Protein 1NV8 (pdb70)

Nearest PDB structures (foldseek):
  1vq1-assembly1_A  TM=1.001E+00  e=1.240E-49  Thermotoga maritima MSB8
  1vq1-assembly2_B  TM=1.001E+00  e=2.110E-49  Thermotoga maritima MSB8
  1nv8-assembly2_B  TM=9.865E-01  e=9.804E-49  Thermotoga maritima
  1sg9-assembly2_B  TM=9.701E-01  e=6.878E-49  Thermotoga maritima
  1t43-assembly1_A  TM=8.721E-01  e=3.330E-17  Escherichia coli

Organism: Thermotoga maritima (strain ATCC 43589 / DSM 3109 / JCM 10099 / NBRC 100826 / MSB8) (NCBI:txid243274)

Solvent-accessible surface area: 26748 Å² total

B-factor: mean 41.86, std 13.64, range [17.3, 96.66]

InterPro domains:
  IPR002052 DNA methylase, N-6 adenine-specific, conserved site [PS00092] (194-200)
  IPR004556 Methyltransferase HemK-like [TIGR00536] (30-260)
  IPR007848 Methyltransferase small domain [PF05175] (106-205)
  IPR019874 Release factor glutamine methyltransferase [MF_02126] (13-279)
  IPR019874 Release factor glutamine methyltransferase [TIGR03534] (38-274)
  IPR029063 S-adenosyl-L-methionine-dependent methyltransferase superfamily [G3DSA:3.40.50.150] (86-282)
  IPR029063 S-adenosyl-L-methionine-dependent methyltransferase superfamily [SSF53335] (13-261)
  IPR040758 Release factor glutamine methyltransferase, N-terminal domain [PF17827] (17-84)
  IPR050320 Protein N5-glutamine methyltransferase [PTHR18895] (29-279)

Structure (mmCIF, N/CA/C/O backbone):
data_1NV8
#
_entry.id   1NV8
#
_cell.length_a   141.489
_cell.length_b   59.062
_cell.length_c   85.605
_cell.angle_alpha   90.00
_cell.angle_beta   109.22
_cell.angle_gamma   90.00
#
_symmetry.space_group_name_H-M   'C 1 2 1'
#
loop_
_entity.id
_entity.type
_entity.pdbx_description
1 polymer 'hemK protein'
2 non-polymer S-ADENOSYLMETHIONINE
3 non-polymer N5-METHYLGLUTAMINE
4 water water
#
loop_
_atom_site.group_PDB
_atom_site.id
_atom_site.type_symbol
_atom_site.label_atom_id
_atom_site.label_alt_id
_atom_site.label_comp_id
_atom_site.label_asym_id
_atom_site.label_entity_id
_atom_site.label_seq_id
_atom_site.pdbx_PDB_ins_code
_atom_site.Cartn_x
_atom_site.Cartn_y
_atom_site.Cartn_z
_atom_site.occupancy
_atom_site.B_iso_or_equiv
_atom_site.auth_seq_id
_atom_site.auth_comp_id
_atom_site.auth_asym_id
_atom_site.auth_atom_id
_atom_site.pdbx_PDB_model_num
ATOM 1 N N . ARG A 1 14 ? 20.697 -13.161 -43.105 1.00 80.67 12 ARG A N 1
ATOM 2 C CA . ARG A 1 14 ? 22.154 -12.926 -43.321 1.00 80.62 12 ARG A CA 1
ATOM 3 C C . ARG A 1 14 ? 22.713 -11.881 -42.355 1.00 79.22 12 ARG A C 1
ATOM 4 O O . ARG A 1 14 ? 23.796 -12.102 -41.808 1.00 80.56 12 ARG A O 1
ATOM 12 N N . LYS A 1 15 ? 22.031 -10.754 -42.133 1.00 76.90 13 LYS A N 1
ATOM 13 C CA . LYS A 1 15 ? 22.480 -9.816 -41.070 1.00 74.44 13 LYS A CA 1
ATOM 14 C C . LYS A 1 15 ? 22.020 -10.308 -39.671 1.00 70.85 13 LYS A C 1
ATOM 15 O O . LYS A 1 15 ? 20.838 -10.594 -39.437 1.00 70.91 13 LYS A O 1
ATOM 21 N N . ILE A 1 16 ? 23.002 -10.411 -38.778 1.00 66.25 14 ILE A N 1
ATOM 22 C CA . ILE A 1 16 ? 22.914 -11.173 -37.530 1.00 62.91 14 ILE A CA 1
ATOM 23 C C . ILE A 1 16 ? 21.956 -10.643 -36.456 1.00 58.59 14 ILE A C 1
ATOM 24 O O . ILE A 1 16 ? 21.371 -11.428 -35.710 1.00 55.24 14 ILE A O 1
ATOM 29 N N . TRP A 1 17 ? 21.830 -9.312 -36.398 1.00 54.99 15 TRP A N 1
ATOM 30 C CA . TRP A 1 17 ? 20.960 -8.619 -35.469 1.00 51.79 15 TRP A CA 1
ATOM 31 C C . TRP A 1 17 ? 19.470 -8.694 -35.766 1.00 50.56 15 TRP A C 1
ATOM 32 O O . TRP A 1 17 ? 18.618 -8.703 -34.826 1.00 48.53 15 TRP A O 1
ATOM 43 N N . SER A 1 18 ? 19.104 -8.754 -37.035 1.00 49.26 16 SER A N 1
ATOM 44 C CA . SER A 1 18 ? 17.653 -9.053 -37.350 1.00 49.92 16 SER A CA 1
ATOM 45 C C . SER A 1 18 ? 17.334 -10.538 -37.097 1.00 48.21 16 SER A C 1
ATOM 46 O O . SER A 1 18 ? 16.205 -10.887 -36.745 1.00 48.49 16 SER A O 1
ATOM 49 N N . LEU A 1 19 ? 18.346 -11.389 -37.224 1.00 47.14 17 LEU A N 1
ATOM 50 C CA . LEU A 1 19 ? 18.195 -12.772 -36.803 1.00 46.87 17 LEU A CA 1
ATOM 51 C C . LEU A 1 19 ? 17.951 -12.775 -35.308 1.00 45.93 17 LEU A C 1
ATOM 52 O O . LEU A 1 19 ? 17.024 -13.405 -34.840 1.00 44.38 17 LEU A O 1
ATOM 57 N N . ILE A 1 20 ? 18.754 -12.012 -34.568 1.00 46.10 18 ILE A N 1
ATOM 58 C CA . ILE A 1 20 ? 18.639 -12.018 -33.077 1.00 46.73 18 ILE A CA 1
ATOM 59 C C . ILE A 1 20 ? 17.264 -11.548 -32.628 1.00 47.26 18 ILE A C 1
ATOM 60 O O . ILE A 1 20 ? 16.632 -12.148 -31.774 1.00 46.79 18 ILE A O 1
ATOM 65 N N . ARG A 1 21 ? 16.799 -10.501 -33.271 1.00 49.69 19 ARG A N 1
ATOM 66 C CA . ARG A 1 21 ? 15.484 -9.890 -33.008 1.00 52.00 19 ARG A CA 1
ATOM 67 C C . ARG A 1 21 ? 14.286 -10.821 -33.368 1.00 51.82 19 ARG A C 1
ATOM 68 O O . ARG A 1 21 ? 13.390 -11.029 -32.548 1.00 52.04 19 ARG A O 1
ATOM 76 N N . ASP A 1 22 ? 14.292 -11.407 -34.556 1.00 52.04 20 ASP A N 1
ATOM 77 C CA . ASP A 1 22 ? 13.271 -12.410 -34.914 1.00 53.40 20 ASP A CA 1
ATOM 78 C C . ASP A 1 22 ? 13.397 -13.671 -34.059 1.00 52.82 20 ASP A C 1
ATOM 79 O O . ASP A 1 22 ? 12.415 -14.279 -33.742 1.00 53.19 20 ASP A O 1
ATOM 84 N N . CYS A 1 23 ? 14.590 -14.120 -33.709 1.00 51.73 21 CYS A N 1
ATOM 85 C CA . CYS A 1 23 ? 14.608 -15.295 -32.818 1.00 52.32 21 CYS A CA 1
ATOM 86 C C . CYS A 1 23 ? 14.036 -15.013 -31.423 1.00 51.45 21 CYS A C 1
ATOM 87 O O . CYS A 1 23 ? 13.336 -15.852 -30.850 1.00 49.94 21 CYS A O 1
ATOM 90 N N . SER A 1 24 ? 14.315 -13.815 -30.898 1.00 51.47 22 SER A N 1
ATOM 91 C CA . SER A 1 24 ? 13.984 -13.500 -29.516 1.00 52.05 22 SER A CA 1
ATOM 92 C C . SER A 1 24 ? 12.478 -13.632 -29.297 1.00 51.15 22 SER A C 1
ATOM 93 O O . SER A 1 24 ? 12.026 -14.169 -28.303 1.00 50.66 22 SER A O 1
ATOM 96 N N . GLY A 1 25 ? 11.700 -13.212 -30.286 1.00 51.64 23 GLY A N 1
ATOM 97 C CA . GLY A 1 25 ? 10.256 -13.396 -30.243 1.00 50.74 23 GLY A CA 1
ATOM 98 C C . GLY A 1 25 ? 9.809 -14.822 -30.208 1.00 50.50 23 GLY A C 1
ATOM 99 O O . GLY A 1 25 ? 8.816 -15.132 -29.618 1.00 50.65 23 GLY A O 1
ATOM 100 N N . LYS A 1 26 ? 10.528 -15.743 -30.815 1.00 51.98 24 LYS A N 1
ATOM 101 C CA . LYS A 1 26 ? 10.057 -17.142 -30.702 1.00 53.18 24 LYS A CA 1
ATOM 102 C C . LYS A 1 26 ? 10.212 -17.761 -29.346 1.00 53.53 24 LYS A C 1
ATOM 103 O O . LYS A 1 26 ? 9.627 -18.824 -29.113 1.00 54.00 24 LYS A O 1
ATOM 109 N N . LEU A 1 27 ? 10.986 -17.126 -28.455 1.00 54.27 25 LEU A N 1
ATOM 110 C CA . LEU A 1 27 ? 11.278 -17.700 -27.135 1.00 54.82 25 LEU A CA 1
ATOM 111 C C . LEU A 1 27 ? 10.482 -17.039 -26.025 1.00 56.11 25 LEU A C 1
ATOM 112 O O . LEU A 1 27 ? 10.668 -17.360 -24.831 1.00 55.45 25 LEU A O 1
ATOM 117 N N . GLU A 1 28 ? 9.580 -16.136 -26.435 1.00 58.02 26 GLU A N 1
ATOM 118 C CA . GLU A 1 28 ? 8.695 -15.382 -25.507 1.00 59.08 26 GLU A CA 1
ATOM 119 C C . GLU A 1 28 ? 8.021 -16.176 -24.398 1.00 58.25 26 GLU A C 1
ATOM 120 O O . GLU A 1 28 ? 8.021 -15.734 -23.243 1.00 58.73 26 GLU A O 1
ATOM 126 N N . GLY A 1 29 ? 7.459 -17.335 -24.746 1.00 57.70 27 GLY A N 1
ATOM 127 C CA . GLY A 1 29 ? 6.730 -18.172 -23.790 1.00 57.16 27 GLY A CA 1
ATOM 128 C C . GLY A 1 29 ? 7.504 -19.252 -23.038 1.00 56.53 27 GLY A C 1
ATOM 129 O O . GLY A 1 29 ? 6.943 -20.091 -22.304 1.00 55.88 27 GLY A O 1
ATOM 130 N N . VAL A 1 30 ? 8.818 -19.237 -23.240 1.00 55.79 28 VAL A N 1
ATOM 131 C CA . VAL A 1 30 ? 9.718 -20.208 -22.615 1.00 54.94 28 VAL A CA 1
ATOM 132 C C . VAL A 1 30 ? 10.643 -19.522 -21.560 1.00 53.68 28 VAL A C 1
ATOM 133 O O . VAL A 1 30 ? 11.094 -20.148 -20.607 1.00 52.18 28 VAL A O 1
ATOM 137 N N . THR A 1 31 ? 10.876 -18.210 -21.727 1.00 52.72 29 THR A N 1
ATOM 138 C CA . THR A 1 31 ? 11.804 -17.468 -20.869 1.00 51.62 29 THR A CA 1
ATOM 139 C C . THR A 1 31 ? 11.404 -16.015 -20.768 1.00 51.86 29 THR A C 1
ATOM 140 O O . THR A 1 31 ? 10.754 -15.472 -21.666 1.00 51.52 29 THR A O 1
ATOM 144 N N . GLU A 1 32 ? 11.819 -15.399 -19.670 1.00 52.69 30 GLU A N 1
ATOM 145 C CA . GLU A 1 32 ? 11.709 -13.935 -19.497 1.00 53.72 30 GLU A CA 1
ATOM 146 C C . GLU A 1 32 ? 12.821 -13.131 -20.205 1.00 51.62 30 GLU A C 1
ATOM 147 O O . GLU A 1 32 ? 12.685 -11.917 -20.345 1.00 51.97 30 GLU A O 1
ATOM 153 N N . THR A 1 33 ? 13.940 -13.780 -20.532 1.00 47.94 31 THR A N 1
ATOM 154 C CA . THR A 1 33 ? 15.084 -13.097 -21.112 1.00 46.40 31 THR A CA 1
ATOM 155 C C . THR A 1 33 ? 15.414 -13.644 -22.502 1.00 44.08 31 THR A C 1
ATOM 156 O O . THR A 1 33 ? 16.488 -14.225 -22.649 1.00 43.41 31 THR A O 1
ATOM 160 N N . SER A 1 34 ? 14.531 -13.483 -23.505 1.00 41.09 32 SER A N 1
ATOM 161 C CA . SER A 1 34 ? 14.727 -14.145 -24.774 1.00 39.06 32 SER A CA 1
ATOM 162 C C . SER A 1 34 ? 15.941 -13.554 -25.565 1.00 38.20 32 SER A C 1
ATOM 163 O O . SER A 1 34 ? 16.706 -14.268 -26.193 1.00 36.57 32 SER A O 1
ATOM 166 N N . VAL A 1 35 ? 16.139 -12.245 -25.514 1.00 37.66 33 VAL A N 1
ATOM 167 C CA . VAL A 1 35 ? 17.247 -11.652 -26.258 1.00 38.20 33 VAL A CA 1
ATOM 168 C C . VAL A 1 35 ? 18.556 -12.284 -25.758 1.00 38.15 33 VAL A C 1
ATOM 169 O O . VAL A 1 35 ? 19.358 -12.730 -26.544 1.00 38.92 33 VAL A O 1
ATOM 173 N N . LEU A 1 36 ? 18.681 -12.435 -24.447 1.00 38.01 34 LEU A N 1
ATOM 174 C CA . LEU A 1 36 ? 19.894 -12.983 -23.850 1.00 39.46 34 LEU A CA 1
ATOM 175 C C . LEU A 1 36 ? 20.111 -14.409 -24.263 1.00 37.18 34 LEU A C 1
ATOM 176 O O . LEU A 1 36 ? 21.208 -14.793 -24.625 1.00 37.60 34 LEU A O 1
ATOM 181 N N . GLU A 1 37 ? 19.050 -15.194 -24.258 1.00 36.57 35 GLU A N 1
ATOM 182 C CA . GLU A 1 37 ? 19.227 -16.585 -24.612 1.00 36.39 35 GLU A CA 1
ATOM 183 C C . GLU A 1 37 ? 19.626 -16.767 -26.042 1.00 35.68 35 GLU A C 1
ATOM 184 O O . GLU A 1 37 ? 20.463 -17.644 -26.372 1.00 35.03 35 GLU A O 1
ATOM 190 N N . VAL A 1 38 ? 19.038 -15.941 -26.921 1.00 36.16 36 VAL A N 1
ATOM 191 C CA . VAL A 1 38 ? 19.442 -15.956 -28.371 1.00 35.72 36 VAL A CA 1
ATOM 192 C C . VAL A 1 38 ? 20.899 -15.498 -28.485 1.00 35.32 36 VAL A C 1
ATOM 193 O O . VAL A 1 38 ? 21.705 -16.133 -29.147 1.00 34.52 36 VAL A O 1
ATOM 197 N N . LEU A 1 39 ? 21.275 -14.425 -27.777 1.00 35.23 37 LEU A N 1
ATOM 198 C CA . LEU A 1 39 ? 22.731 -14.014 -27.756 1.00 34.85 37 LEU A CA 1
ATOM 199 C C . LEU A 1 39 ? 23.684 -15.144 -27.343 1.00 34.59 37 LEU A C 1
ATOM 200 O O . LEU A 1 39 ? 24.771 -15.317 -27.952 1.00 35.28 37 LEU A O 1
ATOM 205 N N . LEU A 1 40 ? 23.268 -15.929 -26.339 1.00 33.23 38 LEU A N 1
ATOM 206 C CA . LEU A 1 40 ? 24.094 -17.026 -25.855 1.00 32.84 38 LEU A CA 1
ATOM 207 C C . LEU A 1 40 ? 24.101 -18.147 -26.905 1.00 32.41 38 LEU A C 1
ATOM 208 O O . LEU A 1 40 ? 25.106 -18.765 -27.179 1.00 30.10 38 LEU A O 1
ATOM 213 N N . ILE A 1 41 ? 22.947 -18.409 -27.494 1.00 33.67 39 ILE A N 1
ATOM 214 C CA . ILE A 1 41 ? 22.885 -19.468 -28.510 1.00 34.80 39 ILE A CA 1
ATOM 215 C C . ILE A 1 41 ? 23.691 -19.027 -29.708 1.00 35.10 39 ILE A C 1
ATOM 216 O O . ILE A 1 41 ? 24.484 -19.805 -30.257 1.00 35.41 39 ILE A O 1
ATOM 221 N N . VAL A 1 42 ? 23.593 -17.762 -30.075 1.00 35.94 40 VAL A N 1
ATOM 222 C CA . VAL A 1 42 ? 24.331 -17.342 -31.263 1.00 37.40 40 VAL A CA 1
ATOM 223 C C . VAL A 1 42 ? 25.821 -17.563 -31.062 1.00 37.81 40 VAL A C 1
ATOM 224 O O . VAL A 1 42 ? 26.512 -18.064 -31.908 1.00 38.84 40 VAL A O 1
ATOM 228 N N . SER A 1 43 ? 26.297 -17.142 -29.900 1.00 38.78 41 SER A N 1
ATOM 229 C CA . SER A 1 43 ? 27.679 -17.232 -29.536 1.00 39.16 41 SER A CA 1
ATOM 230 C C . SER A 1 43 ? 28.077 -18.687 -29.512 1.00 38.97 41 SER A C 1
ATOM 231 O O . SER A 1 43 ? 29.083 -19.098 -30.040 1.00 34.54 41 SER A O 1
ATOM 234 N N . ARG A 1 44 ? 27.258 -19.491 -28.891 1.00 40.62 42 ARG A N 1
ATOM 235 C CA . ARG A 1 44 ? 27.599 -20.908 -28.837 1.00 43.33 42 ARG A CA 1
ATOM 236 C C . ARG A 1 44 ? 27.788 -21.436 -30.268 1.00 44.47 42 ARG A C 1
ATOM 237 O O . ARG A 1 44 ? 28.792 -22.106 -30.529 1.00 45.41 42 ARG A O 1
ATOM 245 N N . VAL A 1 45 ? 26.866 -21.130 -31.204 1.00 45.72 43 VAL A N 1
ATOM 246 C CA . VAL A 1 45 ? 27.051 -21.670 -32.552 1.00 47.64 43 VAL A CA 1
ATOM 247 C C . VAL A 1 45 ? 28.213 -21.018 -33.339 1.00 48.18 43 VAL A C 1
ATOM 248 O O . VAL A 1 45 ? 29.025 -21.717 -33.866 1.00 48.46 43 VAL A O 1
ATOM 252 N N . LEU A 1 46 ? 28.360 -19.705 -33.352 1.00 49.97 44 LEU A N 1
ATOM 253 C CA . LEU A 1 46 ? 29.480 -19.112 -34.090 1.00 51.61 44 LEU A CA 1
ATOM 254 C C . LEU A 1 46 ? 30.835 -19.358 -33.426 1.00 53.80 44 LEU A C 1
ATOM 255 O O . LEU A 1 46 ? 31.849 -18.989 -34.018 1.00 52.96 44 LEU A O 1
ATOM 260 N N . GLY A 1 47 ? 30.841 -19.914 -32.193 1.00 55.88 45 GLY A N 1
ATOM 261 C CA . GLY A 1 47 ? 32.050 -20.286 -31.436 1.00 57.50 45 GLY A CA 1
ATOM 262 C C . GLY A 1 47 ? 32.837 -19.050 -31.048 1.00 59.53 45 GLY A C 1
ATOM 263 O O . GLY A 1 47 ? 34.044 -19.024 -31.146 1.00 61.99 45 GLY A O 1
ATOM 264 N N . ILE A 1 48 ? 32.144 -17.995 -30.666 1.00 61.20 46 ILE A N 1
ATOM 265 C CA . ILE A 1 48 ? 32.721 -16.659 -30.523 1.00 62.27 46 ILE A CA 1
ATOM 266 C C . ILE A 1 48 ? 32.435 -16.386 -29.062 1.00 63.52 46 ILE A C 1
ATOM 267 O O . ILE A 1 48 ? 32.066 -17.340 -28.338 1.00 65.02 46 ILE A O 1
ATOM 272 N N . ARG A 1 49 ? 32.600 -15.154 -28.587 1.00 63.62 47 ARG A N 1
ATOM 273 C CA . ARG A 1 49 ? 32.440 -14.905 -27.168 1.00 64.19 47 ARG A CA 1
ATOM 274 C C . ARG A 1 49 ? 31.295 -13.957 -26.976 1.00 63.60 47 ARG A C 1
ATOM 275 O O . ARG A 1 49 ? 31.248 -12.961 -27.658 1.00 63.71 47 ARG A O 1
ATOM 283 N N . LYS A 1 50 ? 30.382 -14.242 -26.047 1.00 63.44 48 LYS A N 1
ATOM 284 C CA . LYS A 1 50 ? 29.304 -13.301 -25.645 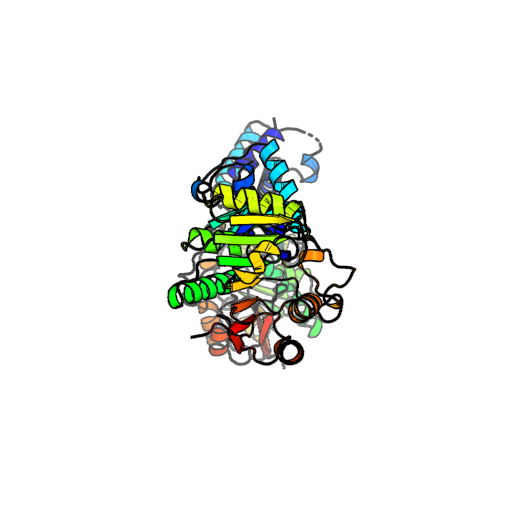1.00 63.76 48 LYS A CA 1
ATOM 285 C C . LYS A 1 50 ? 29.655 -11.830 -25.854 1.00 64.66 48 LYS A C 1
ATOM 286 O O . LYS A 1 50 ? 28.858 -11.010 -26.308 1.00 64.23 48 LYS A O 1
ATOM 292 N N . GLU A 1 51 ? 30.881 -11.524 -25.444 1.00 66.21 49 GLU A N 1
ATOM 293 C CA . GLU A 1 51 ? 31.440 -10.182 -25.389 1.00 66.55 49 GLU A CA 1
ATOM 294 C C . GLU A 1 51 ? 31.753 -9.609 -26.790 1.00 67.20 49 GLU A C 1
ATOM 295 O O . GLU A 1 51 ? 31.580 -8.431 -27.045 1.00 66.86 49 GLU A O 1
ATOM 301 N N . ASP A 1 52 ? 32.119 -10.468 -27.722 1.00 69.06 50 ASP A N 1
ATOM 302 C CA . ASP A 1 52 ? 32.540 -10.046 -29.080 1.00 70.95 50 ASP A CA 1
ATOM 303 C C . ASP A 1 52 ? 31.425 -10.012 -30.139 1.00 71.35 50 ASP A C 1
ATOM 304 O O . ASP A 1 52 ? 31.679 -9.828 -31.355 1.00 71.02 50 ASP A O 1
ATOM 309 N N . LEU A 1 53 ? 30.187 -10.161 -29.653 1.00 71.69 51 LEU A N 1
ATOM 310 C CA . LEU A 1 53 ? 28.996 -10.063 -30.482 1.00 71.18 51 LEU A CA 1
ATOM 311 C C . LEU A 1 53 ? 28.657 -8.620 -30.751 1.00 73.27 51 LEU A C 1
ATOM 312 O O . LEU A 1 53 ? 27.725 -8.363 -31.515 1.00 73.21 51 LEU A O 1
ATOM 317 N N . PHE A 1 54 ? 29.382 -7.667 -30.159 1.00 75.27 52 PHE A N 1
ATOM 318 C CA . PHE A 1 54 ? 29.013 -6.268 -30.351 1.00 77.60 52 PHE A CA 1
ATOM 319 C C . PHE A 1 54 ? 29.608 -5.547 -31.607 1.00 79.67 52 PHE A C 1
ATOM 320 O O . PHE A 1 54 ? 29.729 -4.294 -31.648 1.00 80.70 52 PHE A O 1
ATOM 328 N N . LEU A 1 55 ? 29.881 -6.332 -32.662 1.00 80.87 53 LEU A N 1
ATOM 329 C CA . LEU A 1 55 ? 30.118 -5.780 -34.019 1.00 81.38 53 LEU A CA 1
ATOM 330 C C . LEU A 1 55 ? 28.777 -5.322 -34.705 1.00 81.13 53 LEU A C 1
ATOM 331 O O . LEU A 1 55 ? 27.897 -6.115 -35.035 1.00 79.20 53 LEU A O 1
ATOM 336 N N . LYS A 1 56 ? 28.703 -4.003 -34.911 1.00 82.65 54 LYS A N 1
ATOM 337 C CA . LYS A 1 56 ? 27.499 -3.253 -35.334 1.00 83.70 54 LYS A CA 1
ATOM 338 C C . LYS A 1 56 ? 26.836 -3.652 -36.681 1.00 84.38 54 LYS A C 1
ATOM 339 O O . LYS A 1 56 ? 25.696 -3.249 -36.930 1.00 84.90 54 LYS A O 1
ATOM 345 N N . ASP A 1 57 ? 27.513 -4.395 -37.560 1.00 84.46 55 ASP A N 1
ATOM 346 C CA . ASP A 1 57 ? 26.889 -4.675 -38.855 1.00 84.61 55 ASP A CA 1
ATOM 347 C C . ASP A 1 57 ? 26.441 -6.113 -38.934 1.00 84.36 55 ASP A C 1
ATOM 348 O O . ASP A 1 57 ? 25.231 -6.352 -39.052 1.00 84.83 55 ASP A O 1
ATOM 353 N N . LEU A 1 58 ? 27.400 -7.043 -38.782 1.00 84.05 56 LEU A N 1
ATOM 354 C CA . LEU A 1 58 ? 27.352 -8.377 -39.437 1.00 83.67 56 LEU A CA 1
ATOM 355 C C . LEU A 1 58 ? 28.105 -9.559 -38.682 1.00 82.54 56 LEU A C 1
ATOM 356 O O . LEU A 1 58 ? 28.815 -9.370 -37.640 1.00 82.48 56 LEU A O 1
ATOM 361 N N . GLY A 1 59 ? 27.923 -10.765 -39.246 1.00 80.44 57 GLY A N 1
ATOM 362 C CA . GLY A 1 59 ? 28.786 -11.907 -38.997 1.00 78.81 57 GLY A CA 1
ATOM 363 C C . GLY A 1 59 ? 28.334 -13.345 -39.348 1.00 77.39 57 GLY A C 1
ATOM 364 O O . GLY A 1 59 ? 29.045 -14.255 -38.917 1.00 77.09 57 GLY A O 1
ATOM 365 N N . VAL A 1 60 ? 27.235 -13.606 -40.095 1.00 75.56 58 VAL A N 1
ATOM 366 C CA . VAL A 1 60 ? 26.660 -15.012 -40.164 1.00 73.86 58 VAL A CA 1
ATOM 367 C C . VAL A 1 60 ? 26.425 -15.796 -41.529 1.00 72.62 58 VAL A C 1
ATOM 368 O O . VAL A 1 60 ? 25.688 -15.327 -42.422 1.00 73.46 58 VAL A O 1
ATOM 372 N N . SER A 1 61 ? 27.008 -17.014 -41.621 1.00 70.26 59 SER A N 1
ATOM 373 C CA . SER A 1 61 ? 26.924 -17.938 -42.784 1.00 68.11 59 SER A CA 1
ATOM 374 C C . SER A 1 61 ? 25.593 -18.731 -42.852 1.00 66.64 59 SER A C 1
ATOM 375 O O . SER A 1 61 ? 24.867 -18.803 -41.865 1.00 66.11 59 SER A O 1
ATOM 378 N N . PRO A 1 62 ? 25.225 -19.238 -44.033 1.00 64.67 60 PRO A N 1
ATOM 379 C CA . PRO A 1 62 ? 24.014 -20.082 -44.204 1.00 63.03 60 PRO A CA 1
ATOM 380 C C . PRO A 1 62 ? 23.910 -21.356 -43.368 1.00 61.23 60 PRO A C 1
ATOM 381 O O . PRO A 1 62 ? 22.802 -21.644 -42.893 1.00 59.84 60 PRO A O 1
ATOM 385 N N . THR A 1 63 ? 25.002 -22.105 -43.208 1.00 59.50 61 THR A N 1
ATOM 386 C CA . THR A 1 63 ? 24.973 -23.253 -42.297 1.00 60.01 61 THR A CA 1
ATOM 387 C C . THR A 1 63 ? 24.725 -22.708 -40.854 1.00 57.88 61 THR A C 1
ATOM 388 O O . THR A 1 63 ? 23.804 -23.141 -40.167 1.00 57.80 61 THR A O 1
ATOM 392 N N . GLU A 1 64 ? 25.503 -21.708 -40.464 1.00 55.91 62 GLU A N 1
ATOM 393 C CA . GLU A 1 64 ? 25.312 -21.043 -39.183 1.00 55.50 62 GLU A CA 1
ATOM 394 C C . GLU A 1 64 ? 23.884 -20.540 -38.984 1.00 54.38 62 GLU A C 1
ATOM 395 O O . GLU A 1 64 ? 23.288 -20.805 -37.938 1.00 53.11 62 GLU A O 1
ATOM 401 N N . GLU A 1 65 ? 23.260 -19.976 -40.011 1.00 53.08 63 GLU A N 1
ATOM 402 C CA . GLU A 1 65 ? 21.879 -19.497 -39.842 1.00 52.55 63 GLU A CA 1
ATOM 403 C C . GLU A 1 65 ? 20.855 -20.602 -39.466 1.00 52.29 63 GLU A C 1
ATOM 404 O O . GLU A 1 65 ? 20.004 -20.402 -38.575 1.00 49.73 63 GLU A O 1
ATOM 410 N N . LYS A 1 66 ? 20.923 -21.7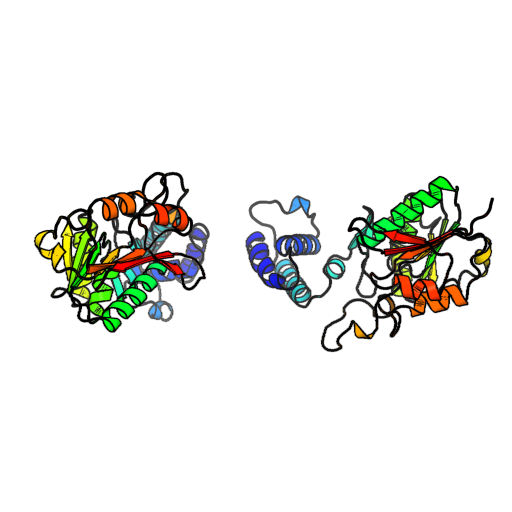37 -40.175 1.00 52.27 64 LYS A N 1
ATOM 411 C CA . LYS A 1 66 ? 19.931 -22.814 -40.023 1.00 52.30 64 LYS A CA 1
ATOM 412 C C . LYS A 1 66 ? 20.109 -23.409 -38.651 1.00 50.85 64 LYS A C 1
ATOM 413 O O . LYS A 1 66 ? 19.163 -23.679 -37.945 1.00 50.38 64 LYS A O 1
ATOM 419 N N . ARG A 1 67 ? 21.371 -23.619 -38.301 1.00 50.30 65 ARG A N 1
ATOM 420 C CA . ARG A 1 67 ? 21.767 -24.150 -36.976 1.00 49.56 65 ARG A CA 1
ATOM 421 C C . ARG A 1 67 ? 21.096 -23.341 -35.831 1.00 46.41 65 ARG A C 1
ATOM 422 O O . ARG A 1 67 ? 20.351 -23.915 -34.998 1.00 46.47 65 ARG A O 1
ATOM 430 N N . ILE A 1 68 ? 21.265 -22.022 -35.852 1.00 42.66 66 ILE A N 1
ATOM 431 C CA . ILE A 1 68 ? 20.680 -21.157 -34.825 1.00 41.15 66 ILE A CA 1
ATOM 432 C C . ILE A 1 68 ? 19.180 -21.274 -34.758 1.00 42.57 66 ILE A C 1
ATOM 433 O O . ILE A 1 68 ? 18.560 -21.359 -33.623 1.00 43.61 66 ILE A O 1
ATOM 438 N N . LEU A 1 69 ? 18.546 -21.277 -35.927 1.00 43.36 67 LEU A N 1
ATOM 439 C CA . LEU A 1 69 ? 17.075 -21.455 -35.985 1.00 43.80 67 LEU A CA 1
ATOM 440 C C . LEU A 1 69 ? 16.633 -22.828 -35.512 1.00 41.87 67 LEU A C 1
ATOM 441 O O . LEU A 1 69 ? 15.648 -22.942 -34.752 1.00 41.60 67 LEU A O 1
ATOM 446 N N . GLU A 1 70 ? 17.326 -23.878 -35.966 1.00 40.56 68 GLU A N 1
ATOM 447 C CA . GLU A 1 70 ? 17.184 -25.228 -35.346 1.00 41.90 68 GLU A CA 1
ATOM 448 C C . GLU A 1 70 ? 17.248 -25.185 -33.746 1.00 40.27 68 GLU A C 1
ATOM 449 O O . GLU A 1 70 ? 16.302 -25.549 -33.023 1.00 38.35 68 GLU A O 1
ATOM 455 N N . LEU A 1 71 ? 18.349 -24.657 -33.207 1.00 38.39 69 LEU A N 1
ATOM 456 C CA . LEU A 1 71 ? 18.464 -24.572 -31.710 1.00 37.74 69 LEU A CA 1
ATOM 457 C C . LEU A 1 71 ? 17.417 -23.660 -31.052 1.00 38.16 69 LEU A C 1
ATOM 458 O O . LEU A 1 71 ? 16.939 -23.950 -29.920 1.00 38.79 69 LEU A O 1
ATOM 463 N N . VAL A 1 72 ? 17.014 -22.605 -31.757 1.00 38.44 70 VAL A N 1
ATOM 464 C CA . VAL A 1 72 ? 15.967 -21.740 -31.254 1.00 38.43 70 VAL A CA 1
ATOM 465 C C . VAL A 1 72 ? 14.628 -22.451 -31.233 1.00 40.14 70 VAL A C 1
ATOM 466 O O . VAL A 1 72 ? 13.876 -22.333 -30.256 1.00 41.07 70 VAL A O 1
ATOM 470 N N . GLU A 1 73 ? 14.298 -23.197 -32.280 1.00 41.82 71 GLU A N 1
ATOM 471 C CA . GLU A 1 73 ? 13.040 -23.984 -32.258 1.00 43.48 71 GLU A CA 1
ATOM 472 C C . GLU A 1 73 ? 13.028 -25.018 -31.121 1.00 42.23 71 GLU A C 1
ATOM 473 O O . GLU A 1 73 ? 12.051 -25.113 -30.333 1.00 39.27 71 GLU A O 1
ATOM 479 N N . LYS A 1 74 ? 14.153 -25.730 -31.016 1.00 42.06 72 LYS A N 1
ATOM 480 C CA . LYS A 1 74 ? 14.430 -26.594 -29.860 1.00 42.71 72 LYS A CA 1
ATOM 481 C C . LYS A 1 74 ? 14.133 -25.948 -28.521 1.00 43.28 72 LYS A C 1
ATOM 482 O O . LYS A 1 74 ? 13.417 -26.527 -27.662 1.00 42.88 72 LYS A O 1
ATOM 488 N N . ARG A 1 75 ? 14.676 -24.743 -28.342 1.00 43.22 73 ARG A N 1
ATOM 489 C CA . ARG A 1 75 ? 14.546 -24.063 -27.061 1.00 42.91 73 ARG A CA 1
ATOM 490 C C . ARG A 1 75 ? 13.076 -23.656 -26.834 1.00 43.68 73 ARG A C 1
ATOM 491 O O . ARG A 1 75 ? 12.485 -23.851 -25.741 1.00 45.30 73 ARG A O 1
ATOM 499 N N . ALA A 1 76 ? 12.479 -23.087 -27.855 1.00 44.63 74 ALA A N 1
ATOM 500 C CA . ALA A 1 76 ? 11.016 -22.854 -27.879 1.00 45.46 74 ALA A CA 1
ATOM 501 C C . ALA A 1 76 ? 10.145 -24.057 -27.402 1.00 45.49 74 ALA A C 1
ATOM 502 O O . ALA A 1 76 ? 9.163 -23.808 -26.744 1.00 45.57 74 ALA A O 1
ATOM 504 N N . SER A 1 77 ? 10.526 -25.312 -27.709 1.00 45.16 75 SER A N 1
ATOM 505 C CA . SER A 1 77 ? 9.867 -26.485 -27.127 1.00 46.39 75 SER A CA 1
ATOM 506 C C . SER A 1 77 ? 9.944 -26.589 -25.590 1.00 46.03 75 SER A C 1
ATOM 507 O O . SER A 1 77 ? 9.144 -27.275 -25.006 1.00 47.30 75 SER A O 1
ATOM 510 N N . GLY A 1 78 ? 10.858 -25.856 -24.945 1.00 45.90 76 GLY A N 1
ATOM 511 C CA . GLY A 1 78 ? 11.070 -25.847 -23.488 1.00 44.59 76 GLY A CA 1
ATOM 512 C C . GLY A 1 78 ? 12.355 -26.596 -23.058 1.00 42.95 76 GLY A C 1
ATOM 513 O O . GLY A 1 78 ? 12.659 -26.620 -21.935 1.00 44.01 76 GLY A O 1
ATOM 514 N N . TYR A 1 79 ? 13.071 -27.207 -23.988 1.00 42.06 77 TYR A N 1
ATOM 515 C CA . TYR A 1 79 ? 14.412 -27.829 -23.819 1.00 40.07 77 TYR A CA 1
ATOM 516 C C . TYR A 1 79 ? 15.414 -26.896 -23.172 1.00 39.41 77 TYR A C 1
ATOM 517 O O . TYR A 1 79 ? 15.451 -25.721 -23.515 1.00 39.68 77 TYR A O 1
ATOM 526 N N . PRO A 1 80 ? 16.179 -27.402 -22.198 1.00 38.21 78 PRO A N 1
ATOM 527 C CA . PRO A 1 80 ? 17.040 -26.543 -21.393 1.00 36.88 78 PRO A CA 1
ATOM 528 C C . PRO A 1 80 ? 18.125 -25.860 -22.186 1.00 34.86 78 PRO A C 1
ATOM 529 O O . PRO A 1 80 ? 18.885 -26.433 -22.940 1.00 34.00 78 PRO A O 1
ATOM 533 N N . LEU A 1 81 ? 18.170 -24.572 -21.971 1.00 34.29 79 LEU A N 1
ATOM 534 C CA . LEU A 1 81 ? 19.162 -23.753 -22.575 1.00 34.43 79 LEU A CA 1
ATOM 535 C C . LEU A 1 81 ? 20.553 -24.331 -22.354 1.00 34.10 79 LEU A C 1
ATOM 536 O O . LEU A 1 81 ? 21.319 -24.451 -23.305 1.00 33.26 79 LEU A O 1
ATOM 541 N N . HIS A 1 82 ? 20.884 -24.786 -21.125 1.00 34.98 80 HIS A N 1
ATOM 542 C CA . HIS A 1 82 ? 22.307 -25.085 -20.830 1.00 34.58 80 HIS A CA 1
ATOM 543 C C . HIS A 1 82 ? 22.633 -26.424 -21.429 1.00 33.96 80 HIS A C 1
ATOM 544 O O . HIS A 1 82 ? 23.823 -26.800 -21.594 1.00 33.41 80 HIS A O 1
ATOM 551 N N . TYR A 1 83 ? 21.620 -27.166 -21.812 1.00 34.66 81 TYR A N 1
ATOM 552 C CA . TYR A 1 83 ? 21.937 -28.379 -22.614 1.00 37.25 81 TYR A CA 1
ATOM 553 C C . TYR A 1 83 ? 22.469 -27.952 -23.962 1.00 39.24 81 TYR A C 1
ATOM 554 O O . TYR A 1 83 ? 23.471 -28.458 -24.433 1.00 40.28 81 TYR A O 1
ATOM 563 N N . ILE A 1 84 ? 21.815 -26.940 -24.547 1.00 40.96 82 ILE A N 1
ATOM 564 C CA . ILE A 1 84 ? 22.242 -26.372 -25.829 1.00 39.67 82 ILE A CA 1
ATOM 565 C C . ILE A 1 84 ? 23.622 -25.710 -25.673 1.00 38.69 82 ILE A C 1
ATOM 566 O O . ILE A 1 84 ? 24.501 -25.835 -26.554 1.00 35.89 82 ILE A O 1
ATOM 571 N N . LEU A 1 85 ? 23.815 -24.946 -24.579 1.00 37.94 83 LEU A N 1
ATOM 572 C CA . LEU A 1 85 ? 25.133 -24.307 -24.375 1.00 37.78 83 LEU A CA 1
ATOM 573 C C . LEU A 1 85 ? 26.255 -25.290 -24.035 1.00 36.24 83 LEU A C 1
ATOM 574 O O . LEU A 1 85 ? 27.406 -25.013 -24.298 1.00 34.33 83 LEU A O 1
ATOM 579 N N . GLY A 1 86 ? 25.921 -26.448 -23.479 1.00 37.53 84 GLY A N 1
ATOM 580 C CA . GLY A 1 86 ? 26.928 -27.458 -23.066 1.00 37.23 84 GLY A CA 1
ATOM 581 C C . GLY A 1 86 ? 27.624 -27.149 -21.722 1.00 36.98 84 GLY A C 1
ATOM 582 O O . GLY A 1 86 ? 28.627 -27.792 -21.417 1.00 39.48 84 GLY A O 1
ATOM 583 N N . GLU A 1 87 ? 27.099 -26.222 -20.916 1.00 36.14 85 GLU A N 1
ATOM 584 C CA . GLU A 1 87 ? 27.860 -25.586 -19.813 1.00 36.31 85 GLU A CA 1
ATOM 585 C C . GLU A 1 87 ? 26.847 -24.893 -18.906 1.00 34.35 85 GLU A C 1
ATOM 586 O O . GLU A 1 87 ? 25.840 -24.381 -19.376 1.00 33.41 85 GLU A O 1
ATOM 592 N N . LYS A 1 88 ? 27.172 -24.749 -17.640 1.00 33.24 86 LYS A N 1
ATOM 593 C CA . LYS A 1 88 ? 26.350 -23.986 -16.690 1.00 33.29 86 LYS A CA 1
ATOM 594 C C . LYS A 1 88 ? 27.319 -23.392 -15.713 1.00 33.60 86 LYS A C 1
ATOM 595 O O . LYS A 1 88 ? 28.204 -24.057 -15.216 1.00 34.84 86 LYS A O 1
ATOM 601 N N . GLU A 1 89 ? 27.153 -22.138 -15.413 1.00 34.33 87 GLU A N 1
ATOM 602 C CA . GLU A 1 89 ? 27.994 -21.438 -14.442 1.00 35.12 87 GLU A CA 1
ATOM 603 C C . GLU A 1 89 ? 27.512 -21.739 -13.033 1.00 33.21 87 GLU A C 1
ATOM 604 O O . GLU A 1 89 ? 26.360 -21.597 -12.770 1.00 30.78 87 GLU A O 1
ATOM 610 N N . PHE A 1 90 ? 28.396 -22.185 -12.126 1.00 31.93 88 PHE A N 1
ATOM 611 C CA . PHE A 1 90 ? 27.972 -22.440 -10.738 1.00 31.57 88 PHE A CA 1
ATOM 612 C C . PHE A 1 90 ? 29.123 -22.159 -9.804 1.00 30.34 88 PHE A C 1
ATOM 613 O O . PHE A 1 90 ? 30.182 -22.611 -10.032 1.00 27.58 88 PHE A O 1
ATOM 621 N N . MET A 1 91 ? 28.882 -21.352 -8.764 1.00 31.98 89 MET A N 1
ATOM 622 C CA . MET A 1 91 ? 29.947 -20.793 -7.897 1.00 33.44 89 MET A CA 1
ATOM 623 C C . MET A 1 91 ? 31.066 -20.132 -8.659 1.00 32.90 89 MET A C 1
ATOM 624 O O . MET A 1 91 ? 32.233 -20.315 -8.325 1.00 31.71 89 MET A O 1
ATOM 629 N N . GLY A 1 92 ? 30.726 -19.355 -9.682 1.00 33.74 90 GLY A N 1
ATOM 630 C CA . GLY A 1 92 ? 31.729 -18.786 -10.548 1.00 33.79 90 GLY A CA 1
ATOM 631 C C . GLY A 1 92 ? 32.539 -19.802 -11.327 1.00 34.86 90 GLY A C 1
ATOM 632 O O . GLY A 1 92 ? 33.555 -19.481 -11.881 1.00 36.36 90 GLY A O 1
ATOM 633 N N . LEU A 1 93 ? 32.129 -21.043 -11.419 1.00 34.57 91 LEU A N 1
ATOM 634 C CA . LEU A 1 93 ? 32.932 -21.971 -12.225 1.00 34.17 91 LEU A CA 1
ATOM 635 C C . LEU A 1 93 ? 32.081 -22.478 -13.381 1.00 33.42 91 LEU A C 1
ATOM 636 O O . LEU A 1 93 ? 30.881 -22.557 -13.251 1.00 35.75 91 LEU A O 1
ATOM 641 N N . SER A 1 94 ? 32.684 -22.855 -14.501 1.00 32.97 92 SER A N 1
ATOM 642 C CA . SER A 1 94 ? 31.955 -23.413 -15.620 1.00 32.00 92 SER A CA 1
ATOM 643 C C . SER A 1 94 ? 31.922 -24.892 -15.511 1.00 31.45 92 SER A C 1
ATOM 644 O O . SER A 1 94 ? 32.930 -25.551 -15.743 1.00 31.57 92 SER A O 1
ATOM 647 N N . PHE A 1 95 ? 30.755 -25.455 -15.168 1.00 31.48 93 PHE A N 1
ATOM 648 C CA . PHE A 1 95 ? 30.516 -26.902 -15.256 1.00 30.99 93 PHE A CA 1
ATOM 649 C C . PHE A 1 95 ? 29.925 -27.354 -16.618 1.00 31.86 93 PHE A C 1
ATOM 650 O O . PHE A 1 95 ? 28.805 -26.961 -16.989 1.00 30.78 93 PHE A O 1
ATOM 658 N N . LEU A 1 96 ? 30.594 -28.279 -17.289 1.00 32.49 94 LEU A N 1
ATOM 659 C CA . LEU A 1 96 ? 29.975 -28.978 -18.459 1.00 33.51 94 LEU A CA 1
ATOM 660 C C . LEU A 1 96 ? 28.687 -29.704 -18.026 1.00 34.93 94 LEU A C 1
ATOM 661 O O . LEU A 1 96 ? 28.629 -30.304 -16.901 1.00 35.43 94 LEU A O 1
ATOM 666 N N . VAL A 1 97 ? 27.646 -29.604 -18.873 1.00 35.18 95 VAL A N 1
ATOM 667 C CA . VAL A 1 97 ? 26.436 -30.370 -18.699 1.00 36.68 95 VAL A CA 1
ATOM 668 C C . VAL A 1 97 ? 25.991 -30.876 -20.070 1.00 37.09 95 VAL A C 1
ATOM 669 O O . VAL A 1 97 ? 26.412 -30.423 -21.057 1.00 35.74 95 VAL A O 1
ATOM 673 N N . GLU A 1 98 ? 25.094 -31.815 -20.053 1.00 39.43 96 GLU A N 1
ATOM 674 C CA . GLU A 1 98 ? 24.666 -32.526 -21.240 1.00 41.31 96 GLU A CA 1
ATOM 675 C C . GLU A 1 98 ? 23.317 -33.114 -20.867 1.00 41.13 96 GLU A C 1
ATOM 676 O O . GLU A 1 98 ? 23.061 -33.416 -19.693 1.00 38.90 96 GLU A O 1
ATOM 682 N N . GLU A 1 99 ? 22.563 -33.403 -21.909 1.00 40.94 97 GLU A N 1
ATOM 683 C CA . GLU A 1 99 ? 21.369 -34.214 -21.840 1.00 42.16 97 GLU A CA 1
ATOM 684 C C . GLU A 1 99 ? 21.672 -35.434 -21.028 1.00 39.86 97 GLU A C 1
ATOM 685 O O . GLU A 1 99 ? 22.668 -36.052 -21.257 1.00 41.33 97 GLU A O 1
ATOM 691 N N . GLY A 1 100 ? 20.857 -35.722 -20.016 1.00 38.92 98 GLY A N 1
ATOM 692 C CA . GLY A 1 100 ? 21.172 -36.758 -19.040 1.00 37.17 98 GLY A CA 1
ATOM 693 C C . GLY A 1 100 ? 21.752 -36.357 -17.652 1.00 35.55 98 GLY A C 1
ATOM 694 O O . GLY A 1 100 ? 21.865 -37.202 -16.782 1.00 32.95 98 GLY A O 1
ATOM 695 N N . VAL A 1 101 ? 22.045 -35.086 -17.413 1.00 34.08 99 VAL A N 1
ATOM 696 C CA . VAL A 1 101 ? 22.626 -34.650 -16.125 1.00 32.82 99 VAL A CA 1
ATOM 697 C C . VAL A 1 101 ? 21.744 -33.530 -15.684 1.00 32.09 99 VAL A C 1
ATOM 698 O O . VAL A 1 101 ? 21.416 -32.670 -16.457 1.00 32.10 99 VAL A O 1
ATOM 702 N N . PHE A 1 102 ? 21.398 -33.511 -14.419 1.00 30.10 100 PHE A N 1
ATOM 703 C CA . PHE A 1 102 ? 20.784 -32.370 -13.796 1.00 28.95 100 PHE A CA 1
ATOM 704 C C . PHE A 1 102 ? 21.657 -31.109 -13.909 1.00 28.28 100 PHE A C 1
ATOM 705 O O . PHE A 1 102 ? 22.845 -31.145 -13.629 1.00 29.48 100 PHE A O 1
ATOM 713 N N . VAL A 1 103 ? 21.037 -29.979 -14.223 1.00 28.14 101 VAL A N 1
ATOM 714 C CA . VAL A 1 103 ? 21.756 -28.717 -14.474 1.00 29.57 101 VAL A CA 1
ATOM 715 C C . VAL A 1 103 ? 21.790 -28.002 -13.116 1.00 28.47 101 VAL A C 1
ATOM 716 O O . VAL A 1 103 ? 20.786 -27.830 -12.490 1.00 29.09 101 VAL A O 1
ATOM 720 N N . PRO A 1 104 ? 22.956 -27.645 -12.638 1.00 29.79 102 PRO A N 1
ATOM 721 C CA . PRO A 1 104 ? 23.051 -27.062 -11.290 1.00 29.81 102 PRO A CA 1
ATOM 722 C C . PRO A 1 104 ? 22.268 -25.761 -11.175 1.00 31.53 102 PRO A C 1
ATOM 723 O O . PRO A 1 104 ? 22.300 -24.922 -12.117 1.00 32.17 102 PRO A O 1
ATOM 727 N N . ARG A 1 105 ? 21.533 -25.669 -10.080 1.00 30.79 103 ARG A N 1
ATOM 728 C CA . ARG A 1 105 ? 20.770 -24.497 -9.664 1.00 32.62 103 ARG A CA 1
ATOM 729 C C . ARG A 1 105 ? 21.455 -23.553 -8.674 1.00 32.24 103 ARG A C 1
ATOM 730 O O . ARG A 1 105 ? 22.239 -23.982 -7.844 1.00 31.75 103 ARG A O 1
ATOM 738 N N . PRO A 1 106 ? 21.117 -22.265 -8.772 1.00 33.55 104 PRO A N 1
ATOM 739 C CA . PRO A 1 106 ? 21.783 -21.197 -7.995 1.00 33.04 104 PRO A CA 1
ATOM 740 C C . PRO A 1 106 ? 21.558 -21.331 -6.510 1.00 33.88 104 PRO A C 1
ATOM 741 O O . PRO A 1 106 ? 22.436 -20.948 -5.745 1.00 35.75 104 PRO A O 1
ATOM 745 N N . GLU A 1 107 ? 20.394 -21.856 -6.121 1.00 33.78 105 GLU A N 1
ATOM 746 C CA . GLU A 1 107 ? 19.995 -22.140 -4.789 1.00 34.62 105 GLU A CA 1
ATOM 747 C C . GLU A 1 107 ? 21.030 -23.029 -4.033 1.00 33.86 105 GLU A C 1
ATOM 748 O O . GLU A 1 107 ? 21.287 -22.841 -2.856 1.00 34.07 105 GLU A O 1
ATOM 754 N N . THR A 1 108 ? 21.561 -24.007 -4.740 1.00 31.05 106 THR A N 1
ATOM 755 C CA . THR A 1 108 ? 22.557 -24.919 -4.256 1.00 30.37 106 THR A CA 1
ATOM 756 C C . THR A 1 108 ? 23.872 -24.307 -3.931 1.00 29.30 106 THR A C 1
ATOM 757 O O . THR A 1 108 ? 24.626 -24.851 -3.144 1.00 29.15 106 THR A O 1
ATOM 761 N N . GLU A 1 109 ? 24.113 -23.133 -4.474 1.00 30.15 107 GLU A N 1
ATOM 762 C CA . GLU A 1 109 ? 25.338 -22.398 -4.174 1.00 29.28 107 GLU A CA 1
ATOM 763 C C . GLU A 1 109 ? 25.404 -22.131 -2.741 1.00 28.02 107 GLU A C 1
ATOM 764 O O . GLU A 1 109 ? 26.466 -22.133 -2.154 1.00 29.13 107 GLU A O 1
ATOM 770 N N . GLU A 1 110 ? 24.269 -21.819 -2.154 1.00 28.99 108 GLU A N 1
ATOM 771 C CA . GLU A 1 110 ? 24.232 -21.462 -0.759 1.00 30.20 108 GLU A CA 1
ATOM 772 C C . GLU A 1 110 ? 24.596 -22.666 0.161 1.00 29.54 108 GLU A C 1
ATOM 773 O O . GLU A 1 110 ? 25.213 -22.469 1.189 1.00 27.81 108 GLU A O 1
ATOM 779 N N . LEU A 1 111 ? 24.167 -23.894 -0.192 1.00 28.68 109 LEU A N 1
ATOM 780 C CA . LEU A 1 111 ? 24.754 -25.133 0.430 1.00 27.41 109 LEU A CA 1
ATOM 781 C C . LEU A 1 111 ? 26.260 -25.152 0.331 1.00 27.94 109 LEU A C 1
ATOM 782 O O . LEU A 1 111 ? 26.953 -25.328 1.301 1.00 29.06 109 LEU A O 1
ATOM 787 N N . VAL A 1 112 ? 26.823 -24.874 -0.812 1.00 26.25 110 VAL A N 1
ATOM 788 C CA . VAL A 1 112 ? 28.285 -24.897 -0.817 1.00 25.68 110 VAL A CA 1
ATOM 789 C C . VAL A 1 112 ? 28.966 -23.847 0.116 1.00 25.99 110 VAL A C 1
ATOM 790 O O . VAL A 1 112 ? 30.020 -24.084 0.692 1.00 23.06 110 VAL A O 1
ATOM 794 N N . GLU A 1 113 ? 28.381 -22.660 0.223 1.00 26.88 111 GLU A N 1
ATOM 795 C CA . GLU A 1 113 ? 28.973 -21.602 0.996 1.00 27.16 111 GLU A CA 1
ATOM 796 C C . GLU A 1 113 ? 28.876 -21.984 2.490 1.00 27.72 111 GLU A C 1
ATOM 797 O O . GLU A 1 113 ? 29.857 -21.827 3.227 1.00 27.91 111 GLU A O 1
ATOM 808 N N . LEU A 1 114 ? 27.721 -22.499 2.922 1.00 28.01 112 LEU A N 1
ATOM 809 C CA . LEU A 1 114 ? 27.579 -23.100 4.270 1.00 28.18 112 LEU A CA 1
ATOM 810 C C . LEU A 1 114 ? 28.542 -24.215 4.539 1.00 28.53 112 LEU A C 1
ATOM 811 O O . LEU A 1 114 ? 29.134 -24.269 5.621 1.00 28.24 112 LEU A O 1
ATOM 816 N N . ALA A 1 115 ? 28.739 -25.097 3.572 1.00 28.45 113 ALA A N 1
ATOM 817 C CA . ALA A 1 115 ? 29.728 -26.157 3.714 1.00 29.86 113 ALA A CA 1
ATOM 818 C C . ALA A 1 115 ? 31.157 -25.656 3.901 1.00 29.57 113 ALA A C 1
ATOM 819 O O . ALA A 1 115 ? 31.919 -26.107 4.742 1.00 27.88 113 ALA A O 1
ATOM 821 N N . LEU A 1 116 ? 31.522 -24.679 3.117 1.00 29.97 114 LEU A N 1
ATOM 822 C CA . LEU A 1 116 ? 32.880 -24.168 3.188 1.00 29.45 114 LEU A CA 1
ATOM 823 C C . LEU A 1 116 ? 33.071 -23.517 4.557 1.00 28.61 114 LEU A C 1
ATOM 824 O O . LEU A 1 116 ? 34.166 -23.581 5.133 1.00 28.83 114 LEU A O 1
ATOM 829 N N . GLU A 1 117 ? 32.021 -22.897 5.047 1.00 28.64 115 GLU A N 1
ATOM 830 C CA . GLU A 1 117 ? 32.121 -22.148 6.290 1.00 30.76 115 GLU A CA 1
ATOM 831 C C . GLU A 1 117 ? 32.227 -23.222 7.415 1.00 30.27 115 GLU A C 1
ATOM 832 O O . GLU A 1 117 ? 33.025 -23.047 8.306 1.00 30.96 115 GLU A O 1
ATOM 838 N N . LEU A 1 118 ? 31.513 -24.361 7.358 1.00 27.86 116 LEU A N 1
ATOM 839 C CA . LEU A 1 118 ? 31.728 -25.372 8.382 1.00 28.00 116 LEU A CA 1
ATOM 840 C C . LEU A 1 118 ? 33.138 -26.035 8.308 1.00 28.83 116 LEU A C 1
ATOM 841 O O . LEU A 1 118 ? 33.709 -26.506 9.349 1.00 27.54 116 LEU A O 1
ATOM 846 N N . ILE A 1 119 ? 33.709 -26.084 7.097 1.00 28.09 117 ILE A N 1
ATOM 847 C CA . ILE A 1 119 ? 35.057 -26.636 6.902 1.00 29.57 117 ILE A CA 1
ATOM 848 C C . ILE A 1 119 ? 36.141 -25.760 7.528 1.00 30.56 117 ILE A C 1
ATOM 849 O O . ILE A 1 119 ? 37.114 -26.231 8.095 1.00 31.89 117 ILE A O 1
ATOM 854 N N . ARG A 1 120 ? 35.950 -24.481 7.365 1.00 32.08 118 ARG A N 1
ATOM 855 C CA . ARG A 1 120 ? 36.793 -23.433 7.920 1.00 34.20 118 ARG A CA 1
ATOM 856 C C . ARG A 1 120 ? 36.668 -23.431 9.444 1.00 33.88 118 ARG A C 1
ATOM 857 O O . ARG A 1 120 ? 37.654 -23.404 10.125 1.00 34.04 118 ARG A O 1
ATOM 865 N N . LYS A 1 121 ? 35.456 -23.488 9.968 1.00 33.36 119 LYS A N 1
ATOM 866 C CA . LYS A 1 121 ? 35.322 -23.483 11.379 1.00 35.04 119 LYS A CA 1
ATOM 867 C C . LYS A 1 121 ? 35.920 -24.713 12.087 1.00 36.47 119 LYS A C 1
ATOM 868 O O . LYS A 1 121 ? 36.392 -24.556 13.229 1.00 37.58 119 LYS A O 1
ATOM 874 N N . TYR A 1 122 ? 35.876 -25.918 11.472 1.00 34.95 120 TYR A N 1
ATOM 875 C CA . TYR A 1 122 ? 36.152 -27.145 12.190 1.00 33.36 120 TYR A CA 1
ATOM 876 C C . TYR A 1 122 ? 37.388 -27.778 11.703 1.00 33.90 120 TYR A C 1
ATOM 877 O O . TYR A 1 122 ? 37.788 -28.785 12.301 1.00 36.95 120 TYR A O 1
ATOM 886 N N . GLY A 1 123 ? 38.027 -27.279 10.651 1.00 32.68 121 GLY A N 1
ATOM 887 C CA . GLY A 1 123 ? 39.237 -27.971 10.136 1.00 33.20 121 GLY A CA 1
ATOM 888 C C . GLY A 1 123 ? 38.956 -29.341 9.437 1.00 33.38 121 GLY A C 1
ATOM 889 O O . GLY A 1 123 ? 39.809 -30.234 9.402 1.00 33.38 121 GLY A O 1
ATOM 890 N N . ILE A 1 124 ? 37.774 -29.473 8.813 1.00 32.50 122 ILE A N 1
ATOM 891 C CA . ILE A 1 124 ? 37.379 -30.691 8.129 1.00 32.54 122 ILE A CA 1
ATOM 892 C C . ILE A 1 124 ? 38.262 -31.079 6.911 1.00 32.39 122 ILE A C 1
ATOM 893 O O . ILE A 1 124 ? 38.488 -30.309 6.014 1.00 31.79 122 ILE A O 1
ATOM 898 N N . LYS A 1 125 ? 38.686 -32.307 6.864 1.00 31.03 123 LYS A N 1
ATOM 899 C CA . LYS A 1 125 ? 39.519 -32.779 5.787 1.00 33.73 123 LYS A CA 1
ATOM 900 C C . LYS A 1 125 ? 38.800 -33.737 4.794 1.00 31.75 123 LYS A C 1
ATOM 901 O O . LYS A 1 125 ? 39.276 -33.927 3.675 1.00 29.68 123 LYS A O 1
ATOM 907 N N . THR A 1 126 ? 37.695 -34.334 5.227 1.00 29.68 124 THR A N 1
ATOM 908 C CA . THR A 1 126 ? 37.041 -35.406 4.443 1.00 29.46 124 THR A CA 1
ATOM 909 C C . THR A 1 126 ? 35.554 -35.211 4.326 1.00 27.73 124 THR A C 1
ATOM 910 O O . THR A 1 126 ? 34.874 -35.281 5.316 1.00 25.61 124 THR A O 1
ATOM 914 N N . VAL A 1 127 ? 35.088 -35.059 3.062 1.00 27.76 125 VAL A N 1
ATOM 915 C CA . VAL A 1 127 ? 33.702 -34.706 2.713 1.00 24.83 125 VAL A CA 1
ATOM 916 C C . VAL A 1 127 ? 33.143 -35.666 1.694 1.00 23.79 125 VAL A C 1
ATOM 917 O O . VAL A 1 127 ? 33.877 -36.163 0.869 1.00 21.69 125 VAL A O 1
ATOM 921 N N . ALA A 1 128 ? 31.850 -35.949 1.775 1.00 22.18 126 ALA A N 1
ATOM 922 C CA . ALA A 1 128 ? 31.181 -36.701 0.755 1.00 24.03 126 ALA A CA 1
ATOM 923 C C . ALA A 1 128 ? 30.077 -35.872 0.067 1.00 24.95 126 ALA A C 1
ATOM 924 O O . ALA A 1 128 ? 29.422 -35.024 0.674 1.00 23.64 126 ALA A O 1
ATOM 926 N N . ASP A 1 129 ? 29.839 -36.190 -1.192 1.00 25.79 127 ASP A N 1
ATOM 927 C CA . ASP A 1 129 ? 28.803 -35.547 -1.994 1.00 25.60 127 ASP A CA 1
ATOM 928 C C . ASP A 1 129 ? 27.985 -36.637 -2.603 1.00 24.36 127 ASP A C 1
ATOM 929 O O . ASP A 1 129 ? 28.406 -37.284 -3.544 1.00 24.33 127 ASP A O 1
ATOM 934 N N . ILE A 1 130 ? 26.835 -36.851 -2.035 1.00 22.65 128 ILE A N 1
ATOM 935 C CA . ILE A 1 130 ? 25.911 -37.864 -2.539 1.00 21.44 128 ILE A CA 1
ATOM 936 C C . ILE A 1 130 ? 25.023 -37.367 -3.606 1.00 21.59 128 ILE A C 1
ATOM 937 O O . ILE A 1 130 ? 24.238 -36.419 -3.375 1.00 23.55 128 ILE A O 1
ATOM 942 N N . GLY A 1 131 ? 25.007 -38.046 -4.748 1.00 22.17 129 GLY A N 1
ATOM 943 C CA . GLY A 1 131 ? 24.138 -37.600 -5.815 1.00 22.60 129 GLY A CA 1
ATOM 944 C C . GLY A 1 131 ? 24.820 -36.437 -6.539 1.00 22.99 129 GLY A C 1
ATOM 945 O O . GLY A 1 131 ? 24.228 -35.379 -6.729 1.00 23.24 129 GLY A O 1
ATOM 946 N N . THR A 1 132 ? 26.051 -36.644 -6.992 1.00 22.58 130 THR A N 1
ATOM 947 C CA . THR A 1 132 ? 26.905 -35.523 -7.325 1.00 23.85 130 THR A CA 1
ATOM 948 C C . THR A 1 132 ? 26.485 -34.846 -8.678 1.00 24.57 130 THR A C 1
ATOM 949 O O . THR A 1 132 ? 26.760 -33.671 -8.867 1.00 26.08 130 THR A O 1
ATOM 953 N N . GLY A 1 133 ? 25.850 -35.572 -9.607 1.00 24.84 131 GLY A N 1
ATOM 954 C CA . GLY A 1 133 ? 25.365 -34.966 -10.865 1.00 23.49 131 GLY A CA 1
ATOM 955 C C . GLY A 1 133 ? 26.507 -34.491 -11.702 1.00 23.41 131 GLY A C 1
ATOM 956 O O . GLY A 1 133 ? 27.433 -35.240 -11.981 1.00 24.98 131 GLY A O 1
ATOM 957 N N . SER A 1 134 ? 26.519 -33.217 -12.021 1.00 24.57 132 SER A N 1
ATOM 958 C CA . SER A 1 134 ? 27.670 -32.597 -12.682 1.00 25.43 132 SER A CA 1
ATOM 959 C C . SER A 1 134 ? 28.940 -32.460 -11.862 1.00 26.73 132 SER A C 1
ATOM 960 O O . SER A 1 134 ? 29.950 -32.185 -12.443 1.00 26.45 132 SER A O 1
ATOM 963 N N . GLY A 1 135 ? 28.902 -32.647 -10.532 1.00 27.22 133 GLY A N 1
ATOM 964 C CA . GLY A 1 135 ? 30.077 -32.443 -9.673 1.00 26.20 133 GLY A CA 1
ATOM 965 C C . GLY A 1 135 ? 29.960 -31.104 -8.945 1.00 26.27 133 GLY A C 1
ATOM 966 O O . GLY A 1 135 ? 30.813 -30.715 -8.156 1.00 28.14 133 GLY A O 1
ATOM 967 N N . ALA A 1 136 ? 28.894 -30.388 -9.236 1.00 24.99 134 ALA A N 1
ATOM 968 C CA . ALA A 1 136 ? 28.727 -29.033 -8.802 1.00 25.30 134 ALA A CA 1
ATOM 969 C C . ALA A 1 136 ? 29.157 -28.732 -7.342 1.00 26.04 134 ALA A C 1
ATOM 970 O O . ALA A 1 136 ? 30.026 -27.845 -7.124 1.00 24.39 134 ALA A O 1
ATOM 972 N N . ILE A 1 137 ? 28.569 -29.486 -6.381 1.00 23.55 135 ILE A N 1
ATOM 973 C CA . ILE A 1 137 ? 28.916 -29.321 -4.957 1.00 23.86 135 ILE A CA 1
ATOM 974 C C . ILE A 1 137 ? 30.313 -29.769 -4.611 1.00 23.87 135 ILE A C 1
ATOM 975 O O . ILE A 1 137 ? 31.063 -29.006 -4.102 1.00 23.17 135 ILE A O 1
ATOM 980 N N . GLY A 1 138 ? 30.654 -31.021 -4.935 1.00 24.11 136 GLY A N 1
ATOM 981 C CA . GLY A 1 138 ? 31.888 -31.624 -4.511 1.00 24.66 136 GLY A CA 1
ATOM 982 C C . GLY A 1 138 ? 33.116 -30.983 -5.164 1.00 24.60 136 GLY A C 1
ATOM 983 O O . GLY A 1 138 ? 34.153 -30.821 -4.524 1.00 23.63 136 GLY A O 1
ATOM 984 N N . VAL A 1 139 ? 33.011 -30.685 -6.450 1.00 23.79 137 VAL A N 1
ATOM 985 C CA . VAL A 1 139 ? 34.090 -30.020 -7.174 1.00 24.34 137 VAL A CA 1
ATOM 986 C C . VAL A 1 139 ? 34.309 -28.646 -6.636 1.00 25.17 137 VAL A C 1
ATOM 987 O O . VAL A 1 139 ? 35.427 -28.296 -6.398 1.00 25.94 137 VAL A O 1
ATOM 991 N N . SER A 1 140 ? 33.242 -27.884 -6.353 1.00 26.38 138 SER A N 1
ATOM 992 C CA . SER A 1 140 ? 33.389 -26.529 -5.858 1.00 24.76 138 SER A CA 1
ATOM 993 C C . SER A 1 140 ? 34.048 -26.623 -4.497 1.00 25.40 138 SER A C 1
ATOM 994 O O . SER A 1 140 ? 34.937 -25.846 -4.172 1.00 24.16 138 SER A O 1
ATOM 997 N N . VAL A 1 141 ? 33.607 -27.588 -3.689 1.00 26.26 139 VAL A N 1
ATOM 998 C CA . VAL A 1 141 ? 34.128 -27.731 -2.330 1.00 26.47 139 VAL A CA 1
ATOM 999 C C . VAL A 1 141 ? 35.639 -28.017 -2.382 1.00 28.63 139 VAL A C 1
ATOM 1000 O O . VAL A 1 141 ? 36.443 -27.394 -1.655 1.00 29.50 139 VAL A O 1
ATOM 1004 N N . ALA A 1 142 ? 36.051 -28.909 -3.282 1.00 28.38 140 ALA A N 1
ATOM 1005 C CA . ALA A 1 142 ? 37.461 -29.173 -3.467 1.00 30.11 140 ALA A CA 1
ATOM 1006 C C . ALA A 1 142 ? 38.248 -28.014 -4.030 1.00 30.55 140 ALA A C 1
ATOM 1007 O O . ALA A 1 142 ? 39.395 -27.839 -3.722 1.00 29.62 140 ALA A O 1
ATOM 1009 N N . LYS A 1 143 ? 37.647 -27.287 -4.938 1.00 30.42 141 LYS A N 1
ATOM 1010 C CA . LYS A 1 143 ? 38.327 -26.158 -5.555 1.00 30.95 141 LYS A CA 1
ATOM 1011 C C . LYS A 1 143 ? 38.642 -25.075 -4.552 1.00 28.87 141 LYS A C 1
ATOM 1012 O O . LYS A 1 143 ? 39.673 -24.547 -4.577 1.00 30.05 141 LYS A O 1
ATOM 1018 N N . PHE A 1 144 ? 37.751 -24.819 -3.635 1.00 28.79 142 PHE A N 1
ATOM 1019 C CA . PHE A 1 144 ? 37.828 -23.702 -2.702 1.00 28.40 142 PHE A CA 1
ATOM 1020 C C . PHE A 1 144 ? 38.245 -24.081 -1.243 1.00 27.45 142 PHE A C 1
ATOM 1021 O O . PHE A 1 144 ? 38.219 -23.263 -0.346 1.00 27.61 142 PHE A O 1
ATOM 1029 N N . SER A 1 145 ? 38.599 -25.307 -1.018 1.00 26.86 143 SER A N 1
ATOM 1030 C CA . SER A 1 145 ? 39.113 -25.739 0.298 1.00 28.59 143 SER A CA 1
ATOM 1031 C C . SER A 1 145 ? 40.298 -26.704 0.101 1.00 28.30 143 SER A C 1
ATOM 1032 O O . SER A 1 145 ? 40.714 -26.960 -0.998 1.00 29.60 143 SER A O 1
ATOM 1035 N N . ASP A 1 146 ? 40.850 -27.214 1.186 1.00 30.69 144 ASP A N 1
ATOM 1036 C CA . ASP A 1 146 ? 41.831 -28.300 1.148 1.00 32.35 144 ASP A CA 1
ATOM 1037 C C . ASP A 1 146 ? 41.217 -29.700 1.312 1.00 29.59 144 ASP A C 1
ATOM 1038 O O . ASP A 1 146 ? 41.914 -30.624 1.446 1.00 31.03 144 ASP A O 1
ATOM 1043 N N . ALA A 1 147 ? 39.916 -29.815 1.421 1.00 28.91 145 ALA A N 1
ATOM 1044 C CA . ALA A 1 147 ? 39.244 -31.059 1.738 1.00 29.54 145 ALA A CA 1
ATOM 1045 C C . ALA A 1 147 ? 39.371 -32.029 0.582 1.00 29.43 145 ALA A C 1
ATOM 1046 O O . ALA A 1 147 ? 39.577 -31.632 -0.628 1.00 29.06 145 ALA A O 1
ATOM 1048 N N . ILE A 1 148 ? 39.359 -33.306 0.907 1.00 30.34 146 ILE A N 1
ATOM 1049 C CA . ILE A 1 148 ? 39.153 -34.300 -0.142 1.00 32.05 146 ILE A CA 1
ATOM 1050 C C . ILE A 1 148 ? 37.681 -34.703 -0.152 1.00 29.58 146 ILE A C 1
ATOM 1051 O O . ILE A 1 148 ? 37.083 -34.729 0.888 1.00 28.24 146 ILE A O 1
ATOM 1056 N N . VAL A 1 149 ? 37.118 -34.932 -1.355 1.00 28.42 147 VAL A N 1
ATOM 1057 C CA . VAL A 1 149 ? 35.692 -35.211 -1.548 1.00 24.82 147 VAL A CA 1
ATOM 1058 C C . VAL A 1 149 ? 35.497 -36.566 -2.220 1.00 24.85 147 VAL A C 1
ATOM 1059 O O . VAL A 1 149 ? 36.132 -36.889 -3.232 1.00 22.50 147 VAL A O 1
ATOM 1063 N N . PHE A 1 150 ? 34.630 -37.358 -1.621 1.00 24.13 148 PHE A N 1
ATOM 1064 C CA . PHE A 1 150 ? 34.238 -38.638 -2.133 1.00 26.12 148 PHE A CA 1
ATOM 1065 C C . PHE A 1 150 ? 32.765 -38.487 -2.668 1.00 25.67 148 PHE A C 1
ATOM 1066 O O . PHE A 1 150 ? 31.876 -38.280 -1.914 1.00 25.61 148 PHE A O 1
ATOM 1074 N N . ALA A 1 151 ? 32.539 -38.697 -3.942 1.00 25.45 149 ALA A N 1
ATOM 1075 C CA . ALA A 1 151 ? 31.234 -38.408 -4.564 1.00 25.23 149 ALA A CA 1
ATOM 1076 C C . ALA A 1 151 ? 30.635 -39.645 -5.213 1.00 25.07 149 ALA A C 1
ATOM 1077 O O . ALA A 1 151 ? 31.371 -40.478 -5.757 1.00 23.40 149 ALA A O 1
ATOM 1079 N N . THR A 1 152 ? 29.310 -39.743 -5.158 1.00 25.23 150 THR A N 1
ATOM 1080 C CA . THR A 1 152 ? 28.574 -40.827 -5.761 1.00 26.60 150 THR A CA 1
ATOM 1081 C C . THR A 1 152 ? 27.434 -40.335 -6.653 1.00 26.54 150 THR A C 1
ATOM 1082 O O . THR A 1 152 ? 26.902 -39.227 -6.501 1.00 25.11 150 THR A O 1
ATOM 1086 N N . ASP A 1 153 ? 27.069 -41.203 -7.553 1.00 24.45 151 ASP A N 1
ATOM 1087 C CA . ASP A 1 153 ? 25.807 -41.061 -8.271 1.00 27.49 151 ASP A CA 1
ATOM 1088 C C . ASP A 1 153 ? 25.319 -42.380 -8.865 1.00 26.98 151 ASP A C 1
ATOM 1089 O O . ASP A 1 153 ? 26.117 -43.122 -9.356 1.00 25.43 151 ASP A O 1
ATOM 1094 N N . VAL A 1 154 ? 24.002 -42.628 -8.868 1.00 30.60 152 VAL A N 1
ATOM 1095 C CA . VAL A 1 154 ? 23.392 -43.764 -9.620 1.00 29.86 152 VAL A CA 1
ATOM 1096 C C . VAL A 1 154 ? 23.577 -43.783 -11.151 1.00 31.93 152 VAL A C 1
ATOM 1097 O O . VAL A 1 154 ? 23.616 -44.892 -11.800 1.00 32.32 152 VAL A O 1
ATOM 1101 N N . SER A 1 155 ? 23.836 -42.598 -11.726 1.00 31.34 153 SER A N 1
ATOM 1102 C CA . SER A 1 155 ? 23.864 -42.434 -13.147 1.00 31.02 153 SER A CA 1
ATOM 1103 C C . SER A 1 155 ? 25.278 -42.487 -13.635 1.00 33.09 153 SER A C 1
ATOM 1104 O O . SER A 1 155 ? 26.132 -41.705 -13.168 1.00 34.02 153 SER A O 1
ATOM 1107 N N . SER A 1 156 ? 25.554 -43.372 -14.607 1.00 34.06 154 SER A N 1
ATOM 1108 C CA . SER A 1 156 ? 26.831 -43.372 -15.354 1.00 35.64 154 SER A CA 1
ATOM 1109 C C . SER A 1 156 ? 27.188 -42.066 -16.056 1.00 34.51 154 SER A C 1
ATOM 1110 O O . SER A 1 156 ? 28.356 -41.767 -16.248 1.00 35.20 154 SER A O 1
ATOM 1113 N N . LYS A 1 157 ? 26.198 -41.330 -16.530 1.00 33.72 155 LYS A N 1
ATOM 1114 C CA . LYS A 1 157 ? 26.491 -40.092 -17.214 1.00 33.26 155 LYS A CA 1
ATOM 1115 C C . LYS A 1 157 ? 26.902 -39.017 -16.211 1.00 30.86 155 LYS A C 1
ATOM 1116 O O . LYS A 1 157 ? 27.766 -38.199 -16.499 1.00 29.67 155 LYS A O 1
ATOM 1122 N N . ALA A 1 158 ? 26.235 -38.981 -15.049 1.00 30.82 156 ALA A N 1
ATOM 1123 C CA . ALA A 1 158 ? 26.648 -38.063 -13.935 1.00 30.19 156 ALA A CA 1
ATOM 1124 C C . ALA A 1 158 ? 28.074 -38.336 -13.500 1.00 30.82 156 ALA A C 1
ATOM 1125 O O . ALA A 1 158 ? 28.942 -37.436 -13.497 1.00 31.78 156 ALA A O 1
ATOM 1127 N N . VAL A 1 159 ? 28.415 -39.601 -13.343 1.00 32.06 157 VAL A N 1
ATOM 1128 C CA . VAL A 1 159 ? 29.804 -39.959 -12.957 1.00 32.47 157 VAL A CA 1
ATOM 1129 C C . VAL A 1 159 ? 30.896 -39.481 -13.934 1.00 33.03 157 VAL A C 1
ATOM 1130 O O . VAL A 1 159 ? 31.952 -38.958 -13.553 1.00 32.84 157 VAL A O 1
ATOM 1134 N N . GLU A 1 160 ? 30.648 -39.716 -15.198 1.00 33.69 158 GLU A N 1
ATOM 1135 C CA . GLU A 1 160 ? 31.598 -39.440 -16.290 1.00 33.47 158 GLU A CA 1
ATOM 1136 C C . GLU A 1 160 ? 31.843 -37.935 -16.371 1.00 30.55 158 GLU A C 1
ATOM 1137 O O . GLU A 1 160 ? 32.988 -37.480 -16.457 1.00 30.33 158 GLU A O 1
ATOM 1143 N N . ILE A 1 161 ? 30.756 -37.193 -16.361 1.00 28.54 159 ILE A N 1
ATOM 1144 C CA . ILE A 1 161 ? 30.741 -35.734 -16.375 1.00 30.11 159 ILE A CA 1
ATOM 1145 C C . ILE A 1 161 ? 31.305 -35.046 -15.094 1.00 29.61 159 ILE A C 1
ATOM 1146 O O . ILE A 1 161 ? 32.025 -34.062 -15.231 1.00 30.46 159 ILE A O 1
ATOM 1151 N N . ALA A 1 162 ? 30.999 -35.567 -13.910 1.00 28.62 160 ALA A N 1
ATOM 1152 C CA . ALA A 1 162 ? 31.611 -35.098 -12.613 1.00 28.66 160 ALA A CA 1
ATOM 1153 C C . ALA A 1 162 ? 33.092 -35.283 -12.626 1.00 28.65 160 ALA A C 1
ATOM 1154 O O . ALA A 1 162 ? 33.841 -34.379 -12.355 1.00 25.72 160 ALA A O 1
ATOM 1156 N N . ARG A 1 163 ? 33.541 -36.431 -13.087 1.00 32.41 161 ARG A N 1
ATOM 1157 C CA . ARG A 1 163 ? 34.989 -36.626 -13.448 1.00 33.66 161 ARG A CA 1
ATOM 1158 C C . ARG A 1 163 ? 35.626 -35.603 -14.384 1.00 32.24 161 ARG A C 1
ATOM 1159 O O . ARG A 1 163 ? 36.740 -35.121 -14.103 1.00 32.72 161 ARG A O 1
ATOM 1167 N N . LYS A 1 164 ? 34.966 -35.305 -15.494 1.00 31.97 162 LYS A N 1
ATOM 1168 C CA . LYS A 1 164 ? 35.525 -34.348 -16.476 1.00 31.96 162 LYS A CA 1
ATOM 1169 C C . LYS A 1 164 ? 35.481 -32.954 -15.818 1.00 30.17 162 LYS A C 1
ATOM 1170 O O . LYS A 1 164 ? 36.403 -32.165 -15.991 1.00 29.47 162 LYS A O 1
ATOM 1176 N N . ASN A 1 165 ? 34.396 -32.596 -15.129 1.00 28.27 163 ASN A N 1
ATOM 1177 C CA . ASN A 1 165 ? 34.431 -31.305 -14.387 1.00 29.59 163 ASN A CA 1
ATOM 1178 C C . ASN A 1 165 ? 35.541 -31.158 -13.278 1.00 29.79 163 ASN A C 1
ATOM 1179 O O . ASN A 1 165 ? 36.141 -30.095 -13.090 1.00 26.24 163 ASN A O 1
ATOM 1184 N N . ALA A 1 166 ? 35.838 -32.250 -12.595 1.00 29.56 164 ALA A N 1
ATOM 1185 C CA . ALA A 1 166 ? 36.938 -32.210 -11.645 1.00 30.89 164 ALA A CA 1
ATOM 1186 C C . ALA A 1 166 ? 38.253 -31.957 -12.371 1.00 30.85 164 ALA A C 1
ATOM 1187 O O . ALA A 1 166 ? 39.022 -31.185 -11.918 1.00 28.65 164 ALA A O 1
ATOM 1189 N N . GLU A 1 167 ? 38.498 -32.668 -13.467 1.00 32.53 165 GLU A N 1
ATOM 1190 C CA . GLU A 1 167 ? 39.671 -32.478 -14.318 1.00 34.94 165 GLU A CA 1
ATOM 1191 C C . GLU A 1 167 ? 39.739 -31.029 -14.838 1.00 35.74 165 GLU A C 1
ATOM 1192 O O . GLU A 1 167 ? 40.769 -30.351 -14.682 1.00 35.77 165 GLU A O 1
ATOM 1202 N N . ARG A 1 168 ? 38.611 -30.541 -15.381 1.00 34.30 166 ARG A N 1
ATOM 1203 C CA . ARG A 1 168 ? 38.462 -29.171 -15.858 1.00 35.44 166 ARG A CA 1
ATOM 1204 C C . ARG A 1 168 ? 38.888 -28.125 -14.812 1.00 34.77 166 ARG A C 1
ATOM 1205 O O . ARG A 1 168 ? 39.490 -27.127 -15.179 1.00 33.59 166 ARG A O 1
ATOM 1213 N N . HIS A 1 169 ? 38.673 -28.369 -13.514 1.00 33.54 167 HIS A N 1
ATOM 1214 C CA . HIS A 1 169 ? 38.994 -27.362 -12.491 1.00 32.30 167 HIS A CA 1
ATOM 1215 C C . HIS A 1 169 ? 40.186 -27.726 -11.644 1.00 32.82 167 HIS A C 1
ATOM 1216 O O . HIS A 1 169 ? 40.367 -27.186 -10.604 1.00 34.49 167 HIS A O 1
ATOM 1223 N N . GLY A 1 170 ? 40.963 -28.685 -12.126 1.00 34.24 168 GLY A N 1
ATOM 1224 C CA . GLY A 1 170 ? 42.234 -29.147 -11.577 1.00 33.28 168 GLY A CA 1
ATOM 1225 C C . GLY A 1 170 ? 42.138 -29.784 -10.197 1.00 33.77 168 GLY A C 1
ATOM 1226 O O . GLY A 1 170 ? 43.045 -29.605 -9.414 1.00 30.46 168 GLY A O 1
ATOM 1227 N N . VAL A 1 171 ? 41.056 -30.529 -9.867 1.00 33.37 169 VAL A N 1
ATOM 1228 C CA . VAL A 1 171 ? 40.977 -31.175 -8.525 1.00 31.92 169 VAL A CA 1
ATOM 1229 C C . VAL A 1 171 ? 40.756 -32.661 -8.624 1.00 32.31 169 VAL A C 1
ATOM 1230 O O . VAL A 1 171 ? 40.226 -33.283 -7.709 1.00 32.50 169 VAL A O 1
ATOM 1234 N N . SER A 1 172 ? 41.119 -33.247 -9.752 1.00 33.11 170 SER A N 1
ATOM 1235 C CA . SER A 1 172 ? 41.156 -34.724 -9.875 1.00 33.68 170 SER A CA 1
ATOM 1236 C C . SER A 1 172 ? 41.946 -35.407 -8.818 1.00 32.65 170 SER A C 1
ATOM 1237 O O . SER A 1 172 ? 41.644 -36.544 -8.524 1.00 33.01 170 SER A O 1
ATOM 1240 N N . ASP A 1 173 ? 42.898 -34.752 -8.198 1.00 32.09 171 ASP A N 1
ATOM 1241 C CA . ASP A 1 173 ? 43.583 -35.421 -7.080 1.00 34.11 171 ASP A CA 1
ATOM 1242 C C . ASP A 1 173 ? 42.832 -35.346 -5.721 1.00 33.12 171 ASP A C 1
ATOM 1243 O O . ASP A 1 173 ? 43.335 -35.848 -4.756 1.00 32.43 171 ASP A O 1
ATOM 1248 N N . ARG A 1 174 ? 41.715 -34.625 -5.618 1.00 32.48 172 ARG A N 1
ATOM 1249 C CA . ARG A 1 174 ? 41.014 -34.495 -4.317 1.00 31.55 172 ARG A CA 1
ATOM 1250 C C . ARG A 1 174 ? 39.495 -34.671 -4.479 1.00 29.86 172 ARG A C 1
ATOM 1251 O O . ARG A 1 174 ? 38.672 -34.290 -3.655 1.00 31.99 172 ARG A O 1
ATOM 1259 N N . PHE A 1 175 ? 39.093 -35.237 -5.564 1.00 29.27 173 PHE A N 1
ATOM 1260 C CA . PHE A 1 175 ? 37.644 -35.431 -5.842 1.00 28.79 173 PHE A CA 1
ATOM 1261 C C . PHE A 1 175 ? 37.544 -36.721 -6.598 1.00 28.05 173 PHE A C 1
ATOM 1262 O O . PHE A 1 175 ? 37.995 -36.739 -7.746 1.00 29.15 173 PHE A O 1
ATOM 1270 N N . PHE A 1 176 ? 36.879 -37.703 -5.996 1.00 26.82 174 PHE A N 1
ATOM 1271 C CA . PHE A 1 176 ? 36.813 -39.042 -6.513 1.00 29.05 174 PHE A CA 1
ATOM 1272 C C . PHE A 1 176 ? 35.361 -39.529 -6.555 1.00 28.99 174 PHE A C 1
ATOM 1273 O O . PHE A 1 176 ? 34.644 -39.436 -5.564 1.00 29.39 174 PHE A O 1
ATOM 1281 N N . VAL A 1 177 ? 34.908 -39.924 -7.749 1.00 29.40 175 VAL A N 1
ATOM 1282 C CA . VAL A 1 177 ? 33.519 -40.288 -7.971 1.00 28.56 175 VAL A CA 1
ATOM 1283 C C . VAL A 1 177 ? 33.448 -41.780 -8.322 1.00 28.92 175 VAL A C 1
ATOM 1284 O O . VAL A 1 177 ? 34.377 -42.377 -8.904 1.00 29.84 175 VAL A O 1
ATOM 1288 N N . ARG A 1 178 ? 32.432 -42.414 -7.758 1.00 27.98 176 ARG A N 1
ATOM 1289 C CA . ARG A 1 178 ? 32.135 -43.805 -8.005 1.00 28.16 176 ARG A CA 1
ATOM 1290 C C . ARG A 1 178 ? 30.648 -44.005 -8.235 1.00 27.91 176 ARG A C 1
ATOM 1291 O O . ARG A 1 178 ? 29.790 -43.388 -7.581 1.00 26.12 176 ARG A O 1
ATOM 1299 N N . LYS A 1 179 ? 30.312 -44.881 -9.185 1.00 30.27 177 LYS A N 1
ATOM 1300 C CA . LYS A 1 179 ? 28.910 -45.185 -9.498 1.00 30.65 177 LYS A CA 1
ATOM 1301 C C . LYS A 1 179 ? 28.322 -46.013 -8.363 1.00 30.01 177 LYS A C 1
ATOM 1302 O O . LYS A 1 179 ? 28.937 -46.960 -7.902 1.00 31.34 177 LYS A O 1
ATOM 1308 N N . GLY A 1 180 ? 27.146 -45.632 -7.896 1.00 28.73 178 GLY A N 1
ATOM 1309 C CA . GLY A 1 180 ? 26.408 -46.411 -6.912 1.00 29.57 178 GLY A CA 1
ATOM 1310 C C . GLY A 1 180 ? 25.443 -45.469 -6.168 1.00 30.64 178 GLY A C 1
ATOM 1311 O O . GLY A 1 180 ? 25.476 -44.235 -6.381 1.00 32.79 178 GLY A O 1
ATOM 1312 N N . GLU A 1 181 ? 24.659 -46.029 -5.248 1.00 29.37 179 GLU A N 1
ATOM 1313 C CA . GLU A 1 181 ? 23.724 -45.347 -4.434 1.00 29.00 179 GLU A CA 1
ATOM 1314 C C . GLU A 1 181 ? 24.281 -44.952 -3.049 1.00 28.72 179 GLU A C 1
ATOM 1315 O O . GLU A 1 181 ? 25.100 -45.669 -2.438 1.00 26.93 179 GLU A O 1
ATOM 1321 N N . PHE A 1 182 ? 23.852 -43.777 -2.578 1.00 25.98 180 PHE A N 1
ATOM 1322 C CA . PHE A 1 182 ? 24.163 -43.307 -1.259 1.00 26.55 180 PHE A CA 1
ATOM 1323 C C . PHE A 1 182 ? 25.697 -43.337 -1.055 1.00 25.25 180 PHE A C 1
ATOM 1324 O O . PHE A 1 182 ? 26.452 -42.788 -1.899 1.00 24.46 180 PHE A O 1
ATOM 1332 N N . LEU A 1 183 ? 26.196 -43.992 -0.012 1.00 26.41 181 LEU A N 1
ATOM 1333 C CA . LEU A 1 183 ? 27.676 -44.153 0.170 1.00 26.39 181 LEU A CA 1
ATOM 1334 C C . LEU A 1 183 ? 28.162 -45.636 0.045 1.00 27.49 181 LEU A C 1
ATOM 1335 O O . LEU A 1 183 ? 29.336 -46.009 0.376 1.00 29.86 181 LEU A O 1
ATOM 1340 N N . GLU A 1 184 ? 27.329 -46.461 -0.546 1.00 27.95 182 GLU A N 1
ATOM 1341 C CA . GLU A 1 184 ? 27.632 -47.851 -0.743 1.00 27.15 182 GLU A CA 1
ATOM 1342 C C . GLU A 1 184 ? 28.933 -48.098 -1.439 1.00 28.40 182 GLU A C 1
ATOM 1343 O O . GLU A 1 184 ? 29.636 -49.017 -1.116 1.00 32.28 182 GLU A O 1
ATOM 1349 N N . PRO A 1 185 ? 29.316 -47.340 -2.438 1.00 27.48 183 PRO A N 1
ATOM 1350 C CA . PRO A 1 185 ? 30.633 -47.570 -3.039 1.00 26.40 183 PRO A CA 1
ATOM 1351 C C . PRO A 1 185 ? 31.823 -47.117 -2.276 1.00 25.75 183 PRO A C 1
ATOM 1352 O O . PRO A 1 185 ? 32.963 -47.332 -2.762 1.00 24.43 183 PRO A O 1
ATOM 1356 N N . PHE A 1 186 ? 31.608 -46.456 -1.154 1.00 26.33 184 PHE A N 1
ATOM 1357 C CA . PHE A 1 186 ? 32.717 -45.898 -0.334 1.00 27.35 184 PHE A CA 1
ATOM 1358 C C . PHE A 1 186 ? 32.593 -46.420 1.126 1.00 25.69 184 PHE A C 1
ATOM 1359 O O . PHE A 1 186 ? 32.985 -45.753 2.108 1.00 25.97 184 PHE A O 1
ATOM 1367 N N . LYS A 1 187 ? 32.086 -47.605 1.281 1.00 26.58 185 LYS A N 1
ATOM 1368 C CA . LYS A 1 187 ? 31.919 -48.182 2.600 1.00 26.56 185 LYS A CA 1
ATOM 1369 C C . LYS A 1 187 ? 33.179 -48.147 3.468 1.00 27.86 185 LYS A C 1
ATOM 1370 O O . LYS A 1 187 ? 33.111 -47.908 4.692 1.00 27.01 185 LYS A O 1
ATOM 1376 N N . GLU A 1 188 ? 34.315 -48.433 2.841 1.00 28.20 186 GLU A N 1
ATOM 1377 C CA . GLU A 1 188 ? 35.558 -48.442 3.546 1.00 30.91 186 GLU A CA 1
ATOM 1378 C C . GLU A 1 188 ? 36.053 -47.106 4.000 1.00 32.10 186 GLU A C 1
ATOM 1379 O O . GLU A 1 188 ? 37.018 -47.041 4.789 1.00 33.52 186 GLU A O 1
ATOM 1385 N N . LYS A 1 189 ? 35.443 -46.047 3.481 1.00 32.31 187 LYS A N 1
ATOM 1386 C CA . LYS A 1 189 ? 35.805 -44.679 3.882 1.00 30.68 187 LYS A CA 1
ATOM 1387 C C . LYS A 1 189 ? 34.828 -44.109 4.840 1.00 29.49 187 LYS A C 1
ATOM 1388 O O . LYS A 1 189 ? 35.088 -43.031 5.391 1.00 29.35 187 LYS A O 1
ATOM 1394 N N . PHE A 1 190 ? 33.671 -44.760 5.020 1.00 28.53 188 PHE A N 1
ATOM 1395 C CA . PHE A 1 190 ? 32.587 -44.168 5.829 1.00 28.66 188 PHE A CA 1
ATOM 1396 C C . PHE A 1 190 ? 33.144 -43.632 7.145 1.00 29.25 188 PHE A C 1
ATOM 1397 O O . PHE A 1 190 ? 32.852 -42.491 7.469 1.00 30.77 188 PHE A O 1
ATOM 1405 N N . ALA A 1 191 ? 33.922 -44.427 7.911 1.00 28.90 189 ALA A N 1
ATOM 1406 C CA . ALA A 1 191 ? 34.389 -43.957 9.281 1.00 29.45 189 ALA A CA 1
ATOM 1407 C C . ALA A 1 191 ? 35.199 -42.664 9.152 1.00 28.95 189 ALA A C 1
ATOM 1408 O O . ALA A 1 191 ? 34.983 -41.758 9.898 1.00 30.10 189 ALA A O 1
ATOM 1410 N N . SER A 1 192 ? 36.040 -42.522 8.134 1.00 28.28 190 SER A N 1
ATOM 1411 C CA . SER A 1 192 ? 36.838 -41.316 8.012 1.00 28.37 190 SER A CA 1
ATOM 1412 C C . SER A 1 192 ? 36.090 -40.067 7.511 1.00 30.66 190 SER A C 1
ATOM 1413 O O . SER A 1 192 ? 36.690 -38.990 7.454 1.00 32.63 190 SER A O 1
ATOM 1416 N N . ILE A 1 193 ? 34.825 -40.202 7.078 1.00 29.88 191 ILE A N 1
ATOM 1417 C CA . ILE A 1 193 ? 34.123 -39.100 6.413 1.00 28.01 191 ILE A CA 1
ATOM 1418 C C . ILE A 1 193 ? 33.603 -38.218 7.494 1.00 25.79 191 ILE A C 1
ATOM 1419 O O . ILE A 1 193 ? 32.872 -38.694 8.335 1.00 26.91 191 ILE A O 1
ATOM 1424 N N . GLU A 1 194 ? 33.878 -36.929 7.421 1.00 24.53 192 GLU A N 1
ATOM 1425 C CA . GLU A 1 194 ? 33.507 -36.010 8.519 1.00 24.02 192 GLU A CA 1
ATOM 1426 C C . GLU A 1 194 ? 32.272 -35.215 8.215 1.00 24.98 192 GLU A C 1
ATOM 1427 O O . GLU A 1 194 ? 31.656 -34.685 9.136 1.00 22.42 192 GLU A O 1
ATOM 1433 N N . MET A 1 195 ? 31.914 -35.119 6.921 1.00 22.88 193 MET A N 1
ATOM 1434 C CA . MET A 1 195 ? 30.764 -34.289 6.521 1.00 23.29 193 MET A CA 1
ATOM 1435 C C . MET A 1 195 ? 30.132 -34.826 5.258 1.00 22.35 193 MET A C 1
ATOM 1436 O O . MET A 1 195 ? 30.831 -35.155 4.304 1.00 21.15 193 MET A O 1
ATOM 1441 N N . ILE A 1 196 ? 28.823 -34.972 5.254 1.00 22.48 194 ILE A N 1
ATOM 1442 C CA . ILE A 1 196 ? 28.124 -35.592 4.101 1.00 23.70 194 ILE A CA 1
ATOM 1443 C C . ILE A 1 196 ? 27.223 -34.496 3.627 1.00 25.12 194 ILE A C 1
ATOM 1444 O O . ILE A 1 196 ? 26.419 -33.997 4.402 1.00 24.74 194 ILE A O 1
ATOM 1449 N N . LEU A 1 197 ? 27.372 -34.149 2.339 1.00 23.67 195 LEU A N 1
ATOM 1450 C CA . LEU A 1 197 ? 26.567 -33.210 1.684 1.00 22.14 195 LEU A CA 1
ATOM 1451 C C . LEU A 1 197 ? 25.711 -33.879 0.614 1.00 22.76 195 LEU A C 1
ATOM 1452 O O . LEU A 1 197 ? 26.124 -34.788 -0.057 1.00 24.28 195 LEU A O 1
ATOM 1457 N N . SER A 1 198 ? 24.514 -33.371 0.389 1.00 25.55 196 SER A N 1
ATOM 1458 C CA . SER A 1 198 ? 23.732 -33.755 -0.808 1.00 25.29 196 SER A CA 1
ATOM 1459 C C . SER A 1 198 ? 22.741 -32.723 -1.278 1.00 24.51 196 SER A C 1
ATOM 1460 O O . SER A 1 198 ? 22.157 -32.053 -0.499 1.00 23.78 196 SER A O 1
ATOM 1463 N N . ASN A 1 199 ? 22.483 -32.661 -2.590 1.00 26.87 197 ASN A N 1
ATOM 1464 C CA . ASN A 1 199 ? 21.294 -31.992 -3.108 1.00 26.54 197 ASN A CA 1
ATOM 1465 C C . ASN A 1 199 ? 20.520 -33.067 -3.816 1.00 27.76 197 ASN A C 1
ATOM 1466 O O . ASN A 1 199 ? 20.692 -33.361 -5.029 1.00 27.93 197 ASN A O 1
ATOM 1471 N N . PRO A 1 200 ? 19.696 -33.755 -3.052 1.00 27.98 198 PRO A N 1
ATOM 1472 C CA . PRO A 1 200 ? 19.088 -34.966 -3.591 1.00 27.73 198 PRO A CA 1
ATOM 1473 C C . PRO A 1 200 ? 17.763 -34.678 -4.353 1.00 29.61 198 PRO A C 1
ATOM 1474 O O . PRO A 1 200 ? 17.105 -33.705 -4.089 1.00 29.03 198 PRO A O 1
ATOM 1478 N N . PRO A 1 201 ? 17.245 -35.656 -5.078 1.00 31.36 199 PRO A N 1
ATOM 1479 C CA . PRO A 1 201 ? 15.889 -35.474 -5.645 1.00 33.36 199 PRO A CA 1
ATOM 1480 C C . PRO A 1 201 ? 14.915 -35.331 -4.464 1.00 34.13 199 PRO A C 1
ATOM 1481 O O . PRO A 1 201 ? 14.757 -36.181 -3.560 1.00 33.82 199 PRO A O 1
ATOM 1485 N N . TYR A 1 202 ? 14.213 -34.243 -4.440 1.00 34.75 200 TYR A N 1
ATOM 1486 C CA . TYR A 1 202 ? 13.221 -34.120 -3.381 1.00 35.10 200 TYR A CA 1
ATOM 1487 C C . TYR A 1 202 ? 11.809 -33.713 -3.834 1.00 36.11 200 TYR A C 1
ATOM 1488 O O . TYR A 1 202 ? 11.072 -33.134 -3.050 1.00 35.51 200 TYR A O 1
ATOM 1497 N N . VAL A 1 203 ? 11.474 -33.973 -5.097 1.00 38.71 201 VAL A N 1
ATOM 1498 C CA . VAL A 1 203 ? 10.159 -33.558 -5.673 1.00 39.23 201 VAL A CA 1
ATOM 1499 C C . VAL A 1 203 ? 9.135 -34.698 -5.538 1.00 40.03 201 VAL A C 1
ATOM 1500 O O . VAL A 1 203 ? 9.489 -35.840 -5.648 1.00 37.36 201 VAL A O 1
ATOM 1504 N N . LYS A 1 204 ? 7.864 -34.386 -5.261 1.00 44.02 202 LYS A N 1
ATOM 1505 C CA . LYS A 1 204 ? 6.800 -35.418 -5.228 1.00 46.24 202 LYS A CA 1
ATOM 1506 C C . LYS A 1 204 ? 6.660 -35.893 -6.641 1.00 46.43 202 LYS A C 1
ATOM 1507 O O . LYS A 1 204 ? 6.814 -35.128 -7.535 1.00 46.35 202 LYS A O 1
ATOM 1513 N N . SER A 1 205 ? 6.444 -37.183 -6.786 1.00 48.52 203 SER A N 1
ATOM 1514 C CA . SER A 1 205 ? 5.979 -37.859 -7.969 1.00 50.76 203 SER A CA 1
ATOM 1515 C C . SER A 1 205 ? 4.729 -37.232 -8.617 1.00 51.96 203 SER A C 1
ATOM 1516 O O . SER A 1 205 ? 4.608 -37.274 -9.810 1.00 52.04 203 SER A O 1
ATOM 1519 N N . SER A 1 206 ? 3.816 -36.688 -7.820 1.00 54.74 204 SER A N 1
ATOM 1520 C CA . SER A 1 206 ? 2.557 -36.073 -8.299 1.00 56.21 204 SER A CA 1
ATOM 1521 C C . SER A 1 206 ? 2.744 -34.596 -8.759 1.00 56.81 204 SER A C 1
ATOM 1522 O O . SER A 1 206 ? 1.871 -33.978 -9.407 1.00 57.24 204 SER A O 1
ATOM 1525 N N . ALA A 1 207 ? 3.883 -33.991 -8.455 1.00 56.49 205 ALA A N 1
ATOM 1526 C CA . ALA A 1 207 ? 4.056 -32.589 -8.908 1.00 55.96 205 ALA A CA 1
ATOM 1527 C C . ALA A 1 207 ? 4.277 -32.581 -10.453 1.00 55.27 205 ALA A C 1
ATOM 1528 O O . ALA A 1 207 ? 4.260 -31.522 -11.120 1.00 55.43 205 ALA A O 1
ATOM 1530 N N . HIS A 1 208 ? 4.501 -33.780 -11.008 1.00 54.30 206 HIS A N 1
ATOM 1531 C CA . HIS A 1 208 ? 4.566 -33.959 -12.466 1.00 54.25 206 HIS A CA 1
ATOM 1532 C C . HIS A 1 208 ? 3.282 -34.494 -13.095 1.00 53.68 206 HIS A C 1
ATOM 1533 O O . HIS A 1 208 ? 2.980 -35.685 -13.009 1.00 52.10 206 HIS A O 1
ATOM 1540 N N . LEU A 1 209 ? 2.570 -33.585 -13.750 1.00 53.96 207 LEU A N 1
ATOM 1541 C CA . LEU A 1 209 ? 1.451 -33.943 -14.649 1.00 54.35 207 LEU A CA 1
ATOM 1542 C C . LEU A 1 209 ? 2.024 -34.675 -15.886 1.00 53.37 207 LEU A C 1
ATOM 1543 O O . LEU A 1 209 ? 2.916 -34.115 -16.534 1.00 52.77 207 LEU A O 1
ATOM 1548 N N . PRO A 1 210 ? 1.576 -35.910 -16.196 1.00 53.12 208 PRO A N 1
ATOM 1549 C CA . PRO A 1 210 ? 2.173 -36.692 -17.320 1.00 53.09 208 PRO A CA 1
ATOM 1550 C C . PRO A 1 210 ? 1.973 -36.072 -18.741 1.00 53.52 208 PRO A C 1
ATOM 1551 O O . PRO A 1 210 ? 2.668 -36.477 -19.685 1.00 52.32 208 PRO A O 1
ATOM 1555 N N . LYS A 1 211 ? 1.086 -35.078 -18.870 1.00 54.27 209 LYS A N 1
ATOM 1556 C CA . LYS A 1 211 ? 0.957 -34.294 -20.119 1.00 55.57 209 LYS A CA 1
ATOM 1557 C C . LYS A 1 211 ? 2.176 -33.376 -20.439 1.00 55.55 209 LYS A C 1
ATOM 1558 O O . LYS A 1 211 ? 2.505 -33.141 -21.592 1.00 54.65 209 LYS A O 1
ATOM 1564 N N . ASP A 1 212 ? 2.834 -32.887 -19.389 1.00 56.32 210 ASP A N 1
ATOM 1565 C CA . ASP A 1 212 ? 3.958 -31.953 -19.487 1.00 56.99 210 ASP A CA 1
ATOM 1566 C C . ASP A 1 212 ? 5.290 -32.649 -19.748 1.00 57.35 210 ASP A C 1
ATOM 1567 O O . ASP A 1 212 ? 5.612 -33.662 -19.113 1.00 58.56 210 ASP A O 1
ATOM 1572 N N . VAL A 1 213 ? 6.086 -32.104 -20.660 1.00 56.71 211 VAL A N 1
ATOM 1573 C CA . VAL A 1 213 ? 7.448 -32.646 -20.892 1.00 56.27 211 VAL A CA 1
ATOM 1574 C C . VAL A 1 213 ? 8.460 -32.485 -19.674 1.00 54.30 211 VAL A C 1
ATOM 1575 O O . VAL A 1 213 ? 8.362 -31.599 -18.827 1.00 54.66 211 VAL A O 1
ATOM 1579 N N . LEU A 1 214 ? 9.342 -33.447 -19.562 1.00 52.68 212 LEU A N 1
ATOM 1580 C CA . LEU A 1 214 ? 10.425 -33.429 -18.587 1.00 51.83 212 LEU A CA 1
ATOM 1581 C C . LEU A 1 214 ? 11.672 -33.572 -19.411 1.00 49.38 212 LEU A C 1
ATOM 1582 O O . LEU A 1 214 ? 11.796 -34.540 -20.086 1.00 49.14 212 LEU A O 1
ATOM 1587 N N . PHE A 1 215 ? 12.616 -32.661 -19.368 1.00 47.95 213 PHE A N 1
ATOM 1588 C CA . PHE A 1 215 ? 13.848 -32.898 -20.098 1.00 46.94 213 PHE A CA 1
ATOM 1589 C C . PHE A 1 215 ? 15.038 -33.372 -19.235 1.00 44.72 213 PHE A C 1
ATOM 1590 O O . PHE A 1 215 ? 16.064 -33.903 -19.752 1.00 45.66 213 PHE A O 1
ATOM 1598 N N . GLU A 1 216 ? 14.940 -33.166 -17.940 1.00 41.19 214 GLU A N 1
ATOM 1599 C CA . GLU A 1 216 ? 15.983 -33.683 -17.009 1.00 39.91 214 GLU A CA 1
ATOM 1600 C C . GLU A 1 216 ? 15.641 -35.095 -16.485 1.00 38.67 214 GLU A C 1
ATOM 1601 O O . GLU A 1 216 ? 14.439 -35.412 -16.360 1.00 39.93 214 GLU A O 1
ATOM 1607 N N . PRO A 1 217 ? 16.642 -35.890 -16.127 1.00 36.28 215 PRO A N 1
ATOM 1608 C CA . PRO A 1 217 ? 16.430 -37.312 -15.773 1.00 36.00 215 PRO A CA 1
ATOM 1609 C C . PRO A 1 217 ? 15.533 -37.428 -14.563 1.00 35.22 215 PRO A C 1
ATOM 1610 O O . PRO A 1 217 ? 15.745 -36.754 -13.556 1.00 35.00 215 PRO A O 1
ATOM 1614 N N . PRO A 1 218 ? 14.534 -38.269 -14.625 1.00 34.09 216 PRO A N 1
ATOM 1615 C CA . PRO A 1 218 ? 13.597 -38.320 -13.523 1.00 34.95 216 PRO A CA 1
ATOM 1616 C C . PRO A 1 218 ? 14.217 -38.845 -12.185 1.00 34.30 216 PRO A C 1
ATOM 1617 O O . PRO A 1 218 ? 13.696 -38.486 -11.129 1.00 34.98 216 PRO A O 1
ATOM 1621 N N . GLU A 1 219 ? 15.269 -39.644 -12.225 1.00 34.72 217 GLU A N 1
ATOM 1622 C CA . GLU A 1 219 ? 16.001 -40.041 -10.974 1.00 35.39 217 GLU A CA 1
ATOM 1623 C C . GLU A 1 219 ? 16.681 -38.827 -10.304 1.00 34.55 217 GLU A C 1
ATOM 1624 O O . GLU A 1 219 ? 17.143 -38.949 -9.163 1.00 34.32 217 GLU A O 1
ATOM 1635 N N . ALA A 1 220 ? 16.793 -37.707 -11.008 1.00 31.39 218 ALA A N 1
ATOM 1636 C CA . ALA A 1 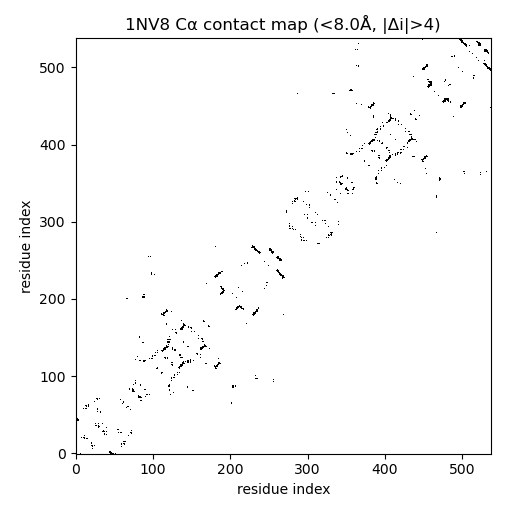220 ? 17.480 -36.569 -10.448 1.00 31.59 218 ALA A CA 1
ATOM 1637 C C . ALA A 1 220 ? 16.476 -35.703 -9.738 1.00 33.35 218 ALA A C 1
ATOM 1638 O O . ALA A 1 220 ? 16.852 -34.822 -8.903 1.00 32.99 218 ALA A O 1
ATOM 1640 N N . LEU A 1 221 ? 15.190 -35.932 -10.010 1.00 33.37 219 LEU A N 1
ATOM 1641 C CA . LEU A 1 221 ? 14.191 -35.001 -9.470 1.00 35.15 219 LEU A CA 1
ATOM 1642 C C . LEU A 1 221 ? 13.268 -35.565 -8.388 1.00 33.05 219 LEU A C 1
ATOM 1643 O O . LEU A 1 221 ? 12.924 -34.817 -7.533 1.00 33.43 219 LEU A O 1
ATOM 1648 N N . PHE A 1 222 ? 12.807 -36.799 -8.505 1.00 33.16 220 PHE A N 1
ATOM 1649 C CA . PHE A 1 222 ? 11.675 -37.305 -7.732 1.00 35.12 220 PHE A CA 1
ATOM 1650 C C . PHE A 1 222 ? 12.092 -38.202 -6.600 1.00 35.55 220 PHE A C 1
ATOM 1651 O O . PHE A 1 222 ? 12.812 -39.151 -6.850 1.00 33.55 220 PHE A O 1
ATOM 1659 N N . GLY A 1 223 ? 11.546 -37.897 -5.387 1.00 37.69 221 GLY A N 1
ATOM 1660 C CA . GLY A 1 223 ? 11.689 -38.697 -4.189 1.00 39.44 221 GLY A CA 1
ATOM 1661 C C . GLY A 1 223 ? 10.465 -39.443 -3.745 1.00 40.98 221 GLY A C 1
ATOM 1662 O O . GLY A 1 223 ? 10.033 -39.281 -2.617 1.00 42.58 221 GLY A O 1
ATOM 1663 N N . GLY A 1 224 ? 9.883 -40.248 -4.622 1.00 43.44 222 GLY A N 1
ATOM 1664 C CA . GLY A 1 224 ? 8.617 -40.936 -4.353 1.00 44.27 222 GLY A CA 1
ATOM 1665 C C . GLY A 1 224 ? 7.409 -40.041 -4.117 1.00 45.55 222 GLY A C 1
ATOM 1666 O O . GLY A 1 224 ? 7.398 -38.810 -4.364 1.00 45.53 222 GLY A O 1
ATOM 1667 N N . GLU A 1 225 ? 6.366 -40.635 -3.571 1.00 46.62 223 GLU A N 1
ATOM 1668 C CA . GLU A 1 225 ? 5.068 -39.945 -3.488 1.00 47.84 223 GLU A CA 1
ATOM 1669 C C . GLU A 1 225 ? 5.110 -38.742 -2.591 1.00 46.57 223 GLU A C 1
ATOM 1670 O O . GLU A 1 225 ? 4.588 -37.680 -2.856 1.00 45.81 223 GLU A O 1
ATOM 1676 N N . ASP A 1 226 ? 5.726 -38.981 -1.461 1.00 46.86 224 ASP A N 1
ATOM 1677 C CA . ASP A 1 226 ? 6.149 -38.008 -0.449 1.00 45.98 224 ASP A CA 1
ATOM 1678 C C . ASP A 1 226 ? 7.099 -36.899 -0.919 1.00 43.55 224 ASP A C 1
ATOM 1679 O O . ASP A 1 226 ? 7.128 -35.803 -0.376 1.00 42.98 224 ASP A O 1
ATOM 1684 N N . GLY A 1 227 ? 8.000 -37.275 -1.827 1.00 40.91 225 GLY A N 1
ATOM 1685 C CA . GLY A 1 227 ? 9.201 -36.507 -2.079 1.00 38.80 225 GLY A CA 1
ATOM 1686 C C . GLY A 1 227 ? 10.335 -36.739 -1.038 1.00 37.13 225 GLY A C 1
ATOM 1687 O O . GLY A 1 227 ? 11.324 -36.072 -1.095 1.00 35.88 225 GLY A O 1
ATOM 1688 N N . LEU A 1 228 ? 10.213 -37.718 -0.147 1.00 35.41 226 LEU A N 1
ATOM 1689 C CA . LEU A 1 228 ? 11.112 -37.843 0.948 1.00 35.35 226 LEU A CA 1
ATOM 1690 C C . LEU A 1 228 ? 11.835 -39.147 0.910 1.00 34.30 226 LEU A C 1
ATOM 1691 O O . LEU A 1 228 ? 12.561 -39.418 1.887 1.00 33.91 226 LEU A O 1
ATOM 1696 N N . ASP A 1 229 ? 11.656 -39.973 -0.124 1.00 31.29 227 ASP A N 1
ATOM 1697 C CA . ASP A 1 229 ? 12.300 -41.295 -0.080 1.00 32.76 227 ASP A CA 1
ATOM 1698 C C . ASP A 1 229 ? 13.836 -41.293 0.213 1.00 30.65 227 ASP A C 1
ATOM 1699 O O . ASP A 1 229 ? 14.393 -42.312 0.720 1.00 32.32 227 ASP A O 1
ATOM 1704 N N . PHE A 1 230 ? 14.507 -40.307 -0.337 1.00 28.30 228 PHE A N 1
ATOM 1705 C CA . PHE A 1 230 ? 15.908 -40.273 -0.305 1.00 28.64 228 PHE A CA 1
ATOM 1706 C C . PHE A 1 230 ? 16.294 -40.083 1.174 1.00 27.61 228 PHE A C 1
ATOM 1707 O O . PHE A 1 230 ? 17.127 -40.792 1.662 1.00 26.00 228 PHE A O 1
ATOM 1715 N N . TYR A 1 231 ? 15.692 -39.142 1.834 1.00 27.30 229 TYR A N 1
ATOM 1716 C CA . TYR A 1 231 ? 16.070 -38.833 3.201 1.00 28.85 229 TYR A CA 1
ATOM 1717 C C . TYR A 1 231 ? 15.722 -40.012 4.146 1.00 30.57 229 TYR A C 1
ATOM 1718 O O . TYR A 1 231 ? 16.477 -40.298 5.114 1.00 28.65 229 TYR A O 1
ATOM 1727 N N . ARG A 1 232 ? 14.645 -40.725 3.825 1.00 31.38 230 ARG A N 1
ATOM 1728 C CA . ARG A 1 232 ? 14.173 -41.874 4.667 1.00 34.83 230 ARG A CA 1
ATOM 1729 C C . ARG A 1 232 ? 15.111 -43.011 4.575 1.00 34.29 230 ARG A C 1
ATOM 1730 O O . ARG A 1 232 ? 15.400 -43.685 5.493 1.00 37.09 230 ARG A O 1
ATOM 1738 N N . GLU A 1 233 ? 15.592 -43.273 3.411 1.00 35.71 231 GLU A N 1
ATOM 1739 C CA . GLU A 1 233 ? 16.469 -44.351 3.275 1.00 35.04 231 GLU A CA 1
ATOM 1740 C C . GLU A 1 233 ? 17.845 -43.951 3.820 1.00 34.72 231 GLU A C 1
ATOM 1741 O O . GLU A 1 233 ? 18.513 -44.811 4.416 1.00 34.54 231 GLU A O 1
ATOM 1747 N N . PHE A 1 234 ? 18.290 -42.673 3.619 1.00 30.51 232 PHE A N 1
ATOM 1748 C CA . PHE A 1 234 ? 19.609 -42.293 4.013 1.00 28.80 232 PHE A CA 1
ATOM 1749 C C . PHE A 1 234 ? 19.690 -42.398 5.541 1.00 28.17 232 PHE A C 1
ATOM 1750 O O . PHE A 1 234 ? 20.612 -42.968 6.026 1.00 26.23 232 PHE A O 1
ATOM 1758 N N . PHE A 1 235 ? 18.742 -41.819 6.248 1.00 30.20 233 PHE A N 1
ATOM 1759 C CA . PHE A 1 235 ? 18.777 -41.681 7.675 1.00 31.27 233 PHE A CA 1
ATOM 1760 C C . PHE A 1 235 ? 18.377 -42.985 8.381 1.00 33.11 233 PHE A C 1
ATOM 1761 O O . PHE A 1 235 ? 18.777 -43.153 9.477 1.00 34.38 233 PHE A O 1
ATOM 1769 N N . GLY A 1 236 ? 17.755 -43.940 7.692 1.00 34.69 234 GLY A N 1
ATOM 1770 C CA . GLY A 1 236 ? 17.562 -45.336 8.156 1.00 34.75 234 GLY A CA 1
ATOM 1771 C C . GLY A 1 236 ? 18.778 -46.216 7.904 1.00 36.10 234 GLY A C 1
ATOM 1772 O O . GLY A 1 236 ? 18.979 -47.226 8.565 1.00 37.78 234 GLY A O 1
ATOM 1773 N N . ARG A 1 237 ? 19.651 -45.857 6.992 1.00 35.40 235 ARG A N 1
ATOM 1774 C CA . ARG A 1 237 ? 20.735 -46.756 6.673 1.00 37.13 235 ARG A CA 1
ATOM 1775 C C . ARG A 1 237 ? 22.126 -46.367 7.294 1.00 36.49 235 ARG A C 1
ATOM 1776 O O . ARG A 1 237 ? 23.008 -47.234 7.475 1.00 37.53 235 ARG A O 1
ATOM 1791 N N . TYR A 1 238 ? 22.314 -45.095 7.609 1.00 32.75 236 TYR A N 1
ATOM 1792 C CA . TYR A 1 238 ? 23.580 -44.674 8.017 1.00 32.90 236 TYR A CA 1
ATOM 1793 C C . TYR A 1 238 ? 23.566 -44.135 9.458 1.00 33.54 236 TYR A C 1
ATOM 1794 O O . TYR A 1 238 ? 22.718 -43.336 9.849 1.00 33.98 236 TYR A O 1
ATOM 1803 N N . ASP A 1 239 ? 24.532 -44.574 10.247 1.00 33.37 237 ASP A N 1
ATOM 1804 C CA . ASP A 1 239 ? 24.774 -43.945 11.542 1.00 32.94 237 ASP A CA 1
ATOM 1805 C C . ASP A 1 239 ? 25.601 -42.637 11.402 1.00 31.08 237 ASP A C 1
ATOM 1806 O O . ASP A 1 239 ? 26.716 -42.688 10.981 1.00 32.52 237 ASP A O 1
ATOM 1811 N N . THR A 1 240 ? 25.096 -41.487 11.769 1.00 30.01 238 THR A N 1
ATOM 1812 C CA . THR A 1 240 ? 25.841 -40.260 11.505 1.00 32.72 238 THR A CA 1
ATOM 1813 C C . THR A 1 240 ? 26.581 -39.687 12.739 1.00 31.93 238 THR A C 1
ATOM 1814 O O . THR A 1 240 ? 26.962 -38.487 12.746 1.00 28.78 238 THR A O 1
ATOM 1818 N N . SER A 1 241 ? 26.785 -40.531 13.751 1.00 31.76 239 SER A N 1
ATOM 1819 C CA . SER A 1 241 ? 27.537 -40.098 14.962 1.00 32.93 239 SER A CA 1
ATOM 1820 C C . SER A 1 241 ? 28.842 -39.589 14.555 1.00 31.12 239 SER A C 1
ATOM 1821 O O . SER A 1 241 ? 29.523 -40.236 13.745 1.00 31.77 239 SER A O 1
ATOM 1824 N N . GLY A 1 242 ? 29.216 -38.465 15.137 1.00 31.28 240 GLY A N 1
ATOM 1825 C CA . GLY A 1 242 ? 30.546 -37.907 14.890 1.00 32.19 240 GLY A CA 1
ATOM 1826 C C . GLY A 1 242 ? 30.610 -37.080 13.591 1.00 31.96 240 GLY A C 1
ATOM 1827 O O . GLY A 1 242 ? 31.647 -36.456 13.334 1.00 32.57 240 GLY A O 1
ATOM 1828 N N . LYS A 1 243 ? 29.481 -36.974 12.868 1.00 30.56 241 LYS A N 1
ATOM 1829 C CA . LYS A 1 243 ? 29.473 -36.445 11.517 1.00 30.85 241 LYS A CA 1
ATOM 1830 C C . LYS A 1 243 ? 28.584 -35.210 11.442 1.00 29.82 241 LYS A C 1
ATOM 1831 O O . LYS A 1 243 ? 27.744 -34.950 12.289 1.00 30.55 241 LYS A O 1
ATOM 1837 N N . ILE A 1 244 ? 28.830 -34.424 10.410 1.00 29.36 242 ILE A N 1
ATOM 1838 C CA . ILE A 1 244 ? 27.917 -33.366 10.052 1.00 27.89 242 ILE A CA 1
ATOM 1839 C C . ILE A 1 244 ? 27.188 -33.699 8.747 1.00 27.56 242 ILE A C 1
ATOM 1840 O O . ILE A 1 244 ? 27.866 -34.042 7.745 1.00 28.03 242 ILE A O 1
ATOM 1845 N N . VAL A 1 245 ? 25.856 -33.596 8.750 1.00 25.81 243 VAL A N 1
ATOM 1846 C CA . VAL A 1 245 ? 25.044 -33.804 7.504 1.00 25.35 243 VAL A CA 1
ATOM 1847 C C . VAL A 1 245 ? 24.352 -32.502 7.123 1.00 25.03 243 VAL A C 1
ATOM 1848 O O . VAL A 1 245 ? 23.701 -31.914 7.951 1.00 25.15 243 VAL A O 1
ATOM 1852 N N . LEU A 1 246 ? 24.617 -32.019 5.902 1.00 24.84 244 LEU A N 1
ATOM 1853 C CA . LEU A 1 246 ? 24.038 -30.835 5.334 1.00 25.19 244 LEU A CA 1
ATOM 1854 C C . LEU A 1 246 ? 23.444 -31.141 3.914 1.00 24.85 244 LEU A C 1
ATOM 1855 O O . LEU A 1 246 ? 24.135 -31.537 3.037 1.00 24.53 244 LEU A O 1
ATOM 1860 N N . MET A 1 247 ? 22.138 -30.995 3.762 1.00 25.37 245 MET A N 1
ATOM 1861 C CA . MET A 1 247 ? 21.397 -31.422 2.581 1.00 25.88 245 MET A CA 1
ATOM 1862 C C . MET A 1 247 ? 20.306 -30.384 2.197 1.00 27.54 245 MET A C 1
ATOM 1863 O O . MET A 1 247 ? 19.546 -29.841 3.042 1.00 25.30 245 MET A O 1
ATOM 1868 N N . GLU A 1 248 ? 20.197 -30.160 0.885 1.00 29.52 246 GLU A N 1
ATOM 1869 C CA . GLU A 1 248 ? 19.123 -29.301 0.349 1.00 29.13 246 GLU A CA 1
ATOM 1870 C C . GLU A 1 248 ? 17.835 -30.088 0.500 1.00 29.75 246 GLU A C 1
ATOM 1871 O O . GLU A 1 248 ? 17.854 -31.314 0.457 1.00 31.56 246 GLU A O 1
ATOM 1877 N N . ILE A 1 249 ? 16.776 -29.384 0.877 1.00 29.83 247 ILE A N 1
ATOM 1878 C CA . ILE A 1 249 ? 15.393 -29.884 0.985 1.00 31.60 247 ILE A CA 1
ATOM 1879 C C . ILE A 1 249 ? 14.383 -29.009 0.218 1.00 33.89 247 ILE A C 1
ATOM 1880 O O . ILE A 1 249 ? 14.654 -27.856 -0.114 1.00 34.37 247 ILE A O 1
ATOM 1885 N N . GLY A 1 250 ? 13.231 -29.599 -0.050 1.00 38.02 248 GLY A N 1
ATOM 1886 C CA . GLY A 1 250 ? 12.042 -28.864 -0.462 1.00 40.92 248 GLY A CA 1
ATOM 1887 C C . GLY A 1 250 ? 11.539 -27.855 0.557 1.00 43.37 248 GLY A C 1
ATOM 1888 O O . GLY A 1 250 ? 11.604 -28.041 1.785 1.00 44.07 248 GLY A O 1
ATOM 1889 N N . GLU A 1 251 ? 11.069 -26.765 0.018 1.00 46.25 249 GLU A N 1
ATOM 1890 C CA . GLU A 1 251 ? 10.144 -25.827 0.644 1.00 49.62 249 GLU A CA 1
ATOM 1891 C C . GLU A 1 251 ? 9.181 -26.268 1.797 1.00 49.53 249 GLU A C 1
ATOM 1892 O O . GLU A 1 251 ? 9.216 -25.755 2.936 1.00 51.00 249 GLU A O 1
ATOM 1898 N N . ASP A 1 252 ? 8.311 -27.179 1.510 1.00 48.74 250 ASP A N 1
ATOM 1899 C CA . ASP A 1 252 ? 7.264 -27.504 2.482 1.00 49.70 250 ASP A CA 1
ATOM 1900 C C . ASP A 1 252 ? 7.561 -28.775 3.308 1.00 47.38 250 ASP A C 1
ATOM 1901 O O . ASP A 1 252 ? 6.673 -29.364 3.847 1.00 45.76 250 ASP A O 1
ATOM 1906 N N . GLN A 1 253 ? 8.832 -29.157 3.433 1.00 45.22 251 GLN A N 1
ATOM 1907 C CA . GLN A 1 253 ? 9.147 -30.491 3.915 1.00 43.29 251 GLN A CA 1
ATOM 1908 C C . GLN A 1 253 ? 9.642 -30.561 5.385 1.00 41.09 251 GLN A C 1
ATOM 1909 O O . GLN A 1 253 ? 9.816 -31.623 5.902 1.00 40.24 251 GLN A O 1
ATOM 1915 N N . VAL A 1 254 ? 9.822 -29.437 6.029 1.00 40.89 252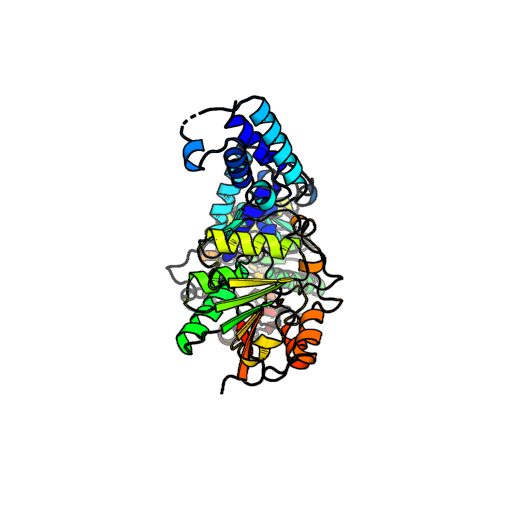 VAL A N 1
ATOM 1916 C CA . VAL A 1 254 ? 10.383 -29.331 7.415 1.00 43.02 252 VAL A CA 1
ATOM 1917 C C . VAL A 1 254 ? 9.754 -30.264 8.493 1.00 42.79 252 VAL A C 1
ATOM 1918 O O . VAL A 1 254 ? 10.420 -31.155 9.088 1.00 40.27 252 VAL A O 1
ATOM 1922 N N . GLU A 1 255 ? 8.451 -30.108 8.629 1.00 43.16 253 GLU A N 1
ATOM 1923 C CA . GLU A 1 255 ? 7.700 -30.798 9.645 1.00 43.72 253 GLU A CA 1
ATOM 1924 C C . GLU A 1 255 ? 7.794 -32.303 9.367 1.00 43.50 253 GLU A C 1
ATOM 1925 O O . GLU A 1 255 ? 8.063 -33.078 10.235 1.00 44.14 253 GLU A O 1
ATOM 1931 N N . GLU A 1 256 ? 7.606 -32.739 8.144 1.00 43.35 254 GLU A N 1
ATOM 1932 C CA . GLU A 1 256 ? 7.705 -34.164 7.877 1.00 42.82 254 GLU A CA 1
ATOM 1933 C C . GLU A 1 256 ? 9.173 -34.675 8.060 1.00 41.14 254 GLU A C 1
ATOM 1934 O O . GLU A 1 256 ? 9.405 -35.880 8.359 1.00 40.22 254 GLU A O 1
ATOM 1940 N N . LEU A 1 257 ? 10.167 -33.794 7.909 1.00 38.94 255 LEU A N 1
ATOM 1941 C CA . LEU A 1 257 ? 11.562 -34.256 8.008 1.00 38.76 255 LEU A CA 1
ATOM 1942 C C . LEU A 1 257 ? 11.890 -34.497 9.483 1.00 39.23 255 LEU A C 1
ATOM 1943 O O . LEU A 1 257 ? 12.573 -35.439 9.834 1.00 37.84 255 LEU A O 1
ATOM 1948 N N . LYS A 1 258 ? 11.351 -33.625 10.320 1.00 39.81 256 LYS A N 1
ATOM 1949 C CA . LYS A 1 258 ? 11.444 -33.783 11.723 1.00 41.76 256 LYS A CA 1
ATOM 1950 C C . LYS A 1 258 ? 10.993 -35.131 12.206 1.00 42.57 256 LYS A C 1
ATOM 1951 O O . LYS A 1 258 ? 11.316 -35.497 13.295 1.00 45.62 256 LYS A O 1
ATOM 1957 N N . LYS A 1 259 ? 10.252 -35.867 11.419 1.00 41.68 257 LYS A N 1
ATOM 1958 C CA . LYS A 1 259 ? 9.757 -37.131 11.867 1.00 42.24 257 LYS A CA 1
ATOM 1959 C C . LYS A 1 259 ? 10.666 -38.243 11.458 1.00 40.49 257 LYS A C 1
ATOM 1960 O O . LYS A 1 259 ? 10.618 -39.337 11.996 1.00 38.58 257 LYS A O 1
ATOM 1966 N N . ILE A 1 260 ? 11.535 -37.928 10.515 1.00 40.45 258 ILE A N 1
ATOM 1967 C CA . ILE A 1 260 ? 12.518 -38.866 9.971 1.00 40.05 258 ILE A CA 1
ATOM 1968 C C . ILE A 1 260 ? 13.841 -38.770 10.715 1.00 38.82 258 ILE A C 1
ATOM 1969 O O . ILE A 1 260 ? 14.490 -39.786 10.961 1.00 38.77 258 ILE A O 1
ATOM 1974 N N . VAL A 1 261 ? 14.273 -37.536 10.983 1.00 37.89 259 VAL A N 1
ATOM 1975 C CA . VAL A 1 261 ? 15.493 -37.288 11.738 1.00 38.17 259 VAL A CA 1
ATOM 1976 C C . VAL A 1 261 ? 15.233 -36.141 12.739 1.00 37.88 259 VAL A C 1
ATOM 1977 O O . VAL A 1 261 ? 15.292 -35.004 12.431 1.00 36.06 259 VAL A O 1
ATOM 1981 N N . SER A 1 262 ? 14.983 -36.457 13.966 1.00 39.90 260 SER A N 1
ATOM 1982 C CA . SER A 1 262 ? 14.667 -35.427 14.942 1.00 42.66 260 SER A CA 1
ATOM 1983 C C . SER A 1 262 ? 16.072 -34.951 15.360 1.00 44.09 260 SER A C 1
ATOM 1984 O O . SER A 1 262 ? 17.077 -35.543 14.918 1.00 47.18 260 SER A O 1
ATOM 1987 N N . ASP A 1 263 ? 16.208 -33.861 16.060 1.00 44.82 261 ASP A N 1
ATOM 1988 C CA . ASP A 1 263 ? 17.580 -33.329 16.303 1.00 47.38 261 ASP A CA 1
ATOM 1989 C C . ASP A 1 263 ? 18.134 -32.394 15.250 1.00 47.85 261 ASP A C 1
ATOM 1990 O O . ASP A 1 263 ? 19.164 -31.734 15.481 1.00 47.28 261 ASP A O 1
ATOM 1995 N N . THR A 1 264 ? 17.516 -32.390 14.067 1.00 48.41 262 THR A N 1
ATOM 1996 C CA . THR A 1 264 ? 17.956 -31.511 13.016 1.00 48.03 262 THR A CA 1
ATOM 1997 C C . THR A 1 264 ? 17.605 -30.083 13.221 1.00 47.12 262 THR A C 1
ATOM 1998 O O . THR A 1 264 ? 16.554 -29.783 13.701 1.00 47.45 262 THR A O 1
ATOM 2002 N N . VAL A 1 265 ? 18.487 -29.213 12.745 1.00 46.99 263 VAL A N 1
ATOM 2003 C CA . VAL A 1 265 ? 18.218 -27.789 12.551 1.00 46.66 263 VAL A CA 1
ATOM 2004 C C . VAL A 1 265 ? 17.873 -27.485 11.062 1.00 46.68 263 VAL A C 1
ATOM 2005 O O . VAL A 1 265 ? 18.237 -28.225 10.163 1.00 46.78 263 VAL A O 1
ATOM 2009 N N . PHE A 1 266 ? 17.078 -26.457 10.792 1.00 45.88 264 PHE A N 1
ATOM 2010 C CA . PHE A 1 266 ? 16.766 -26.106 9.427 1.00 44.76 264 PHE A CA 1
ATOM 2011 C C . PHE A 1 266 ? 17.151 -24.691 9.238 1.00 46.88 264 PHE A C 1
ATOM 2012 O O . PHE A 1 266 ? 17.119 -23.866 10.204 1.00 48.89 264 PHE A O 1
ATOM 2020 N N . LEU A 1 267 ? 17.570 -24.387 8.006 1.00 46.67 265 LEU A N 1
ATOM 2021 C CA . LEU A 1 267 ? 18.159 -23.084 7.700 1.00 46.03 265 LEU A CA 1
ATOM 2022 C C . LEU A 1 267 ? 17.408 -22.501 6.547 1.00 45.63 265 LEU A C 1
ATOM 2023 O O . LEU A 1 267 ? 17.069 -23.176 5.589 1.00 42.53 265 LEU A O 1
ATOM 2028 N N . LYS A 1 268 ? 17.249 -21.198 6.618 1.00 48.22 266 LYS A N 1
ATOM 2029 C CA . LYS A 1 268 ? 16.573 -20.430 5.587 1.00 50.59 266 LYS A CA 1
ATOM 2030 C C . LYS A 1 268 ? 17.641 -19.953 4.612 1.00 51.45 266 LYS A C 1
ATOM 2031 O O . LYS A 1 268 ? 18.811 -19.702 5.027 1.00 49.69 266 LYS A O 1
ATOM 2037 N N . ASP A 1 269 ? 17.237 -19.887 3.332 1.00 52.55 267 ASP A N 1
ATOM 2038 C CA . ASP A 1 269 ? 18.059 -19.323 2.288 1.00 54.94 267 ASP A CA 1
ATOM 2039 C C . ASP A 1 269 ? 17.947 -17.775 2.276 1.00 56.61 267 ASP A C 1
ATOM 2040 O O . ASP A 1 269 ? 17.386 -17.203 3.223 1.00 58.15 267 ASP A O 1
ATOM 2045 N N . SER A 1 270 ? 18.542 -17.143 1.250 1.00 58.81 268 SER A N 1
ATOM 2046 C CA . SER A 1 270 ? 18.502 -15.700 0.971 1.00 61.17 268 SER A CA 1
ATOM 2047 C C . SER A 1 270 ? 17.069 -15.223 0.947 1.00 62.70 268 SER A C 1
ATOM 2048 O O . SER A 1 270 ? 16.719 -14.306 1.661 1.00 64.49 268 SER A O 1
ATOM 2051 N N . ALA A 1 271 ? 16.243 -15.895 0.147 1.00 64.08 269 ALA A N 1
ATOM 2052 C CA . ALA A 1 271 ? 14.865 -15.515 -0.120 1.00 64.91 269 ALA A CA 1
ATOM 2053 C C . ALA A 1 271 ? 13.930 -15.690 1.094 1.00 65.96 269 ALA A C 1
ATOM 2054 O O . ALA A 1 271 ? 12.680 -15.532 0.962 1.00 66.77 269 ALA A O 1
ATOM 2056 N N . GLY A 1 272 ? 14.514 -16.029 2.251 1.00 65.82 270 GLY A N 1
ATOM 2057 C CA . GLY A 1 272 ? 13.763 -16.229 3.493 1.00 65.56 270 GLY A CA 1
ATOM 2058 C C . GLY A 1 272 ? 12.996 -17.538 3.692 1.00 65.18 270 GLY A C 1
ATOM 2059 O O . GLY A 1 272 ? 12.161 -17.613 4.586 1.00 66.19 270 GLY A O 1
ATOM 2060 N N . LYS A 1 273 ? 13.237 -18.570 2.881 1.00 64.51 271 LYS A N 1
ATOM 2061 C CA . LYS A 1 273 ? 12.593 -19.852 3.115 1.00 64.12 271 LYS A CA 1
ATOM 2062 C C . LYS A 1 273 ? 13.522 -21.051 3.487 1.00 62.11 271 LYS A C 1
ATOM 2063 O O . LYS A 1 273 ? 14.742 -21.038 3.233 1.00 61.48 271 LYS A O 1
ATOM 2069 N N . TYR A 1 274 ? 12.904 -22.083 4.070 1.00 58.80 272 TYR A N 1
ATOM 2070 C CA . TYR A 1 274 ? 13.637 -23.247 4.610 1.00 57.09 272 TYR A CA 1
ATOM 2071 C C . TYR A 1 274 ? 14.042 -24.193 3.491 1.00 53.11 272 TYR A C 1
ATOM 2072 O O . TYR A 1 274 ? 13.195 -24.689 2.755 1.00 52.89 272 TYR A O 1
ATOM 2081 N N . ARG A 1 275 ? 15.345 -24.376 3.354 1.00 47.89 273 ARG A N 1
ATOM 2082 C CA . ARG A 1 275 ? 15.937 -25.009 2.185 1.00 45.28 273 ARG A CA 1
ATOM 2083 C C . ARG A 1 275 ? 17.033 -26.023 2.561 1.00 40.71 273 ARG A C 1
ATOM 2084 O O . ARG A 1 275 ? 17.381 -26.857 1.732 1.00 35.73 273 ARG A O 1
ATOM 2092 N N . PHE A 1 276 ? 17.613 -25.893 3.760 1.00 35.80 274 PHE A N 1
ATOM 2093 C CA . PHE A 1 276 ? 18.648 -26.846 4.132 1.00 36.67 274 PHE A CA 1
ATOM 2094 C C . PHE A 1 276 ? 18.389 -27.517 5.472 1.00 34.30 274 PHE A C 1
ATOM 2095 O O . PHE A 1 276 ? 17.946 -26.850 6.431 1.00 34.69 274 PHE A O 1
ATOM 2103 N N . LEU A 1 277 ? 18.696 -28.800 5.551 1.00 31.88 275 LEU A N 1
ATOM 2104 C CA . LEU A 1 277 ? 18.804 -29.452 6.830 1.00 30.97 275 LEU A CA 1
ATOM 2105 C C . LEU A 1 277 ? 20.239 -29.639 7.253 1.00 29.73 275 LEU A C 1
ATOM 2106 O O . LEU A 1 277 ? 21.127 -29.838 6.423 1.00 29.30 275 LEU A O 1
ATOM 2111 N N . LEU A 1 278 ? 20.448 -29.573 8.568 1.00 30.60 276 LEU A N 1
ATOM 2112 C CA . LEU A 1 278 ? 21.784 -29.541 9.206 1.00 30.11 276 LEU A CA 1
ATOM 2113 C C . LEU A 1 278 ? 21.725 -30.294 10.501 1.00 30.67 276 LEU A C 1
ATOM 2114 O O . LEU A 1 278 ? 20.983 -29.964 11.431 1.00 31.67 276 LEU A O 1
ATOM 2119 N N . LEU A 1 279 ? 22.492 -31.358 10.549 1.00 31.54 277 LEU A N 1
ATOM 2120 C CA . LEU A 1 279 ? 22.535 -32.252 11.689 1.00 32.06 277 LEU A CA 1
ATOM 2121 C C . LEU A 1 279 ? 24.010 -32.318 12.023 1.00 32.25 277 LEU A C 1
ATOM 2122 O O . LEU A 1 279 ? 24.749 -32.998 11.331 1.00 33.28 277 LEU A O 1
ATOM 2127 N N . ASN A 1 280 ? 24.411 -31.602 13.045 1.00 32.40 278 ASN A N 1
ATOM 2128 C CA . ASN A 1 280 ? 25.775 -31.553 13.491 1.00 34.61 278 ASN A CA 1
ATOM 2129 C C . ASN A 1 280 ? 25.931 -32.438 14.731 1.00 35.35 278 ASN A C 1
ATOM 2130 O O . ASN A 1 280 ? 25.469 -32.086 15.824 1.00 33.99 278 ASN A O 1
ATOM 2135 N N . ARG A 1 281 ? 26.538 -33.607 14.527 1.00 37.05 279 ARG A N 1
ATOM 2136 C CA . ARG A 1 281 ? 26.859 -34.530 15.609 1.00 37.46 279 ARG A CA 1
ATOM 2137 C C . ARG A 1 281 ? 28.398 -34.740 15.769 1.00 37.85 279 ARG A C 1
ATOM 2138 O O . ARG A 1 281 ? 28.852 -35.855 16.214 1.00 36.64 279 ARG A O 1
ATOM 2146 N N . ARG A 1 282 ? 29.162 -33.699 15.401 1.00 37.64 280 ARG A N 1
ATOM 2147 C CA . ARG A 1 282 ? 30.613 -33.679 15.573 1.00 39.43 280 ARG A CA 1
ATOM 2148 C C . ARG A 1 282 ? 30.941 -33.534 17.031 1.00 42.26 280 ARG A C 1
ATOM 2149 O O . ARG A 1 282 ? 30.424 -32.647 17.709 1.00 42.91 280 ARG A O 1
ATOM 2157 N N . SER A 1 283 ? 31.823 -34.326 17.586 1.00 46.55 281 SER A N 1
ATOM 2158 C CA . SER A 1 283 ? 32.062 -34.056 19.055 1.00 50.32 281 SER A CA 1
ATOM 2159 C C . SER A 1 283 ? 33.063 -32.921 19.344 1.00 52.18 281 SER A C 1
ATOM 2160 O O . SER A 1 283 ? 33.732 -32.423 18.406 1.00 53.41 281 SER A O 1
ATOM 2163 N N . SER A 1 284 ? 33.136 -32.497 20.615 1.00 55.11 282 SER A N 1
ATOM 2164 C CA . SER A 1 284 ? 34.463 -32.142 21.303 1.00 56.85 282 SER A CA 1
ATOM 2165 C C . SER A 1 284 ? 35.258 -33.349 21.897 1.00 57.04 282 SER A C 1
ATOM 2166 O O . SER A 1 284 ? 36.038 -34.063 21.223 1.00 57.10 282 SER A O 1
ATOM 2169 N N . LYS B 1 15 ? 16.816 -6.632 -64.171 1.00 80.39 13 LYS B N 1
ATOM 2170 C CA . LYS B 1 15 ? 15.977 -5.982 -65.225 1.00 80.32 13 LYS B CA 1
ATOM 2171 C C . LYS B 1 15 ? 14.615 -5.403 -64.708 1.00 79.57 13 LYS B C 1
ATOM 2172 O O . LYS B 1 15 ? 13.981 -4.613 -65.465 1.00 80.96 13 LYS B O 1
ATOM 2178 N N . ILE B 1 16 ? 14.149 -5.819 -63.503 1.00 76.48 14 ILE B N 1
ATOM 2179 C CA . ILE B 1 16 ? 12.902 -5.301 -62.845 1.00 74.33 14 ILE B CA 1
ATOM 2180 C C . ILE B 1 16 ? 12.594 -5.877 -61.437 1.00 72.15 14 ILE B C 1
ATOM 2181 O O . ILE B 1 16 ? 12.415 -5.126 -60.474 1.00 70.38 14 ILE B O 1
ATOM 2186 N N . TRP B 1 17 ? 12.497 -7.199 -61.343 1.00 69.83 15 TRP B N 1
ATOM 2187 C CA . TRP B 1 17 ? 12.350 -7.840 -60.063 1.00 68.61 15 TRP B CA 1
ATOM 2188 C C . TRP B 1 17 ? 13.700 -7.727 -59.354 1.00 68.16 15 TRP B C 1
ATOM 2189 O O . TRP B 1 17 ? 13.791 -7.510 -58.142 1.00 67.42 15 TRP B O 1
ATOM 2200 N N . SER B 1 18 ? 14.752 -7.824 -60.163 1.00 67.54 16 SER B N 1
ATOM 2201 C CA . SER B 1 18 ? 16.099 -7.490 -59.737 1.00 66.85 16 SER B CA 1
ATOM 2202 C C . SER B 1 18 ? 16.068 -6.162 -59.016 1.00 64.88 16 SER B C 1
ATOM 2203 O O . SER B 1 18 ? 16.582 -6.043 -57.908 1.00 64.79 16 SER B O 1
ATOM 2206 N N . LEU B 1 19 ? 15.448 -5.172 -59.667 1.00 63.27 17 LEU B N 1
ATOM 2207 C CA . LEU B 1 19 ? 15.407 -3.760 -59.196 1.00 61.16 17 LEU B CA 1
ATOM 2208 C C . LEU B 1 19 ? 14.679 -3.570 -57.866 1.00 59.42 17 LEU B C 1
ATOM 2209 O O . LEU B 1 19 ? 15.154 -2.873 -56.952 1.00 56.60 17 LEU B O 1
ATOM 2214 N N . ILE B 1 20 ? 13.505 -4.199 -57.819 1.00 58.50 18 ILE B N 1
ATOM 2215 C CA . ILE B 1 20 ? 12.670 -4.302 -56.635 1.00 58.24 18 ILE B CA 1
ATOM 2216 C C . ILE B 1 20 ? 13.463 -4.817 -55.434 1.00 59.55 18 ILE B C 1
ATOM 2217 O O . ILE B 1 20 ? 13.414 -4.238 -54.328 1.00 58.74 18 ILE B O 1
ATOM 2222 N N . ARG B 1 21 ? 14.219 -5.895 -55.667 1.00 60.65 19 ARG B N 1
ATOM 2223 C CA . ARG B 1 21 ? 15.140 -6.429 -54.654 1.00 61.38 19 ARG B CA 1
ATOM 2224 C C . ARG B 1 21 ? 16.242 -5.433 -54.227 1.00 60.17 19 ARG B C 1
ATOM 2225 O O . ARG B 1 21 ? 16.407 -5.245 -53.049 1.00 61.26 19 ARG B O 1
ATOM 2233 N N . ASP B 1 22 ? 16.979 -4.783 -55.135 1.00 60.45 20 ASP B N 1
ATOM 2234 C CA . ASP B 1 22 ? 18.061 -3.815 -54.703 1.00 60.26 20 ASP B CA 1
ATOM 2235 C C . ASP B 1 22 ? 17.495 -2.550 -54.049 1.00 59.58 20 ASP B C 1
ATOM 2236 O O . ASP B 1 22 ? 18.181 -1.831 -53.302 1.00 60.62 20 ASP B O 1
ATOM 2241 N N . CYS B 1 23 ? 16.250 -2.239 -54.396 1.00 58.46 21 CYS B N 1
ATOM 2242 C CA . CYS B 1 23 ? 15.597 -1.084 -53.871 1.00 57.57 21 CYS B CA 1
ATOM 2243 C C . CYS B 1 23 ? 15.116 -1.414 -52.473 1.00 58.07 21 CYS B C 1
ATOM 2244 O O . CYS B 1 23 ? 15.146 -0.534 -51.659 1.00 57.30 21 CYS B O 1
ATOM 2247 N N . SER B 1 24 ? 14.736 -2.673 -52.181 1.00 59.15 22 SER B N 1
ATOM 2248 C CA . SER B 1 24 ? 14.236 -3.019 -50.840 1.00 60.50 22 SER B CA 1
ATOM 2249 C C . SER B 1 24 ? 15.348 -2.793 -49.844 1.00 61.25 22 SER B C 1
ATOM 2250 O O . SER B 1 24 ? 15.082 -2.466 -48.678 1.00 60.95 22 SER B O 1
ATOM 2253 N N . GLY B 1 25 ? 16.578 -2.977 -50.330 1.00 62.12 23 GLY B N 1
ATOM 2254 C CA . GLY B 1 25 ? 17.782 -2.679 -49.573 1.00 62.41 23 GLY B CA 1
ATOM 2255 C C . GLY B 1 25 ? 17.788 -1.301 -49.003 1.00 62.60 23 GLY B C 1
ATOM 2256 O O . GLY B 1 25 ? 17.830 -1.153 -47.772 1.00 62.57 23 GLY B O 1
ATOM 2257 N N . LYS B 1 26 ? 17.674 -0.285 -49.868 1.00 62.73 24 LYS B N 1
ATOM 2258 C CA . LYS B 1 26 ? 17.953 1.094 -49.416 1.00 62.36 24 LYS B CA 1
ATOM 2259 C C . LYS B 1 26 ? 16.866 1.664 -48.549 1.00 61.24 24 LYS B C 1
ATOM 2260 O O . LYS B 1 26 ? 16.923 2.842 -48.209 1.00 60.73 24 LYS B O 1
ATOM 2266 N N . LEU B 1 27 ? 15.888 0.849 -48.147 1.00 60.55 25 LEU B N 1
ATOM 2267 C CA . LEU B 1 27 ? 14.833 1.365 -47.263 1.00 60.11 25 LEU B CA 1
ATOM 2268 C C . LEU B 1 27 ? 14.804 0.757 -45.821 1.00 60.74 25 LEU B C 1
ATOM 2269 O O . LEU B 1 27 ? 14.106 1.284 -44.973 1.00 59.95 25 LEU B O 1
ATOM 2274 N N . GLU B 1 28 ? 15.504 -0.363 -45.571 1.00 62.76 26 GLU B N 1
ATOM 2275 C CA . GLU B 1 28 ? 15.674 -0.899 -44.182 1.00 63.75 26 GLU B CA 1
ATOM 2276 C C . GLU B 1 28 ? 16.329 0.200 -43.363 1.00 63.39 26 GLU B C 1
ATOM 2277 O O . GLU B 1 28 ? 17.548 0.241 -43.295 1.00 63.64 26 GLU B O 1
ATOM 2283 N N . GLY B 1 29 ? 15.528 1.090 -42.762 1.00 62.47 27 GLY B N 1
ATOM 2284 C CA . GLY B 1 29 ? 16.035 2.386 -42.353 1.00 61.64 27 GLY B CA 1
ATOM 2285 C C . GLY B 1 29 ? 14.904 3.343 -42.125 1.00 62.01 27 GLY B C 1
ATOM 2286 O O . GLY B 1 29 ? 15.021 4.224 -41.260 1.00 61.22 27 GLY B O 1
ATOM 2287 N N . VAL B 1 30 ? 13.787 3.157 -42.850 1.00 61.64 28 VAL B N 1
ATOM 2288 C CA . VAL B 1 30 ? 12.558 3.968 -42.672 1.00 61.50 28 VAL B CA 1
ATOM 2289 C C . VAL B 1 30 ? 11.285 3.179 -42.413 1.00 60.25 28 VAL B C 1
ATOM 2290 O O . VAL B 1 30 ? 10.158 3.751 -42.334 1.00 59.69 28 VAL B O 1
ATOM 2294 N N . THR B 1 31 ? 11.414 1.856 -42.370 1.00 59.16 29 THR B N 1
ATOM 2295 C CA . THR B 1 31 ? 10.209 1.045 -42.548 1.00 57.75 29 THR B CA 1
ATOM 2296 C C . THR B 1 31 ? 10.427 -0.372 -42.210 1.00 57.88 29 THR B C 1
ATOM 2297 O O . THR B 1 31 ? 11.501 -0.981 -42.488 1.00 57.61 29 THR B O 1
ATOM 2301 N N . GLU B 1 32 ? 9.343 -0.866 -41.613 1.00 57.85 30 GLU B N 1
ATOM 2302 C CA . GLU B 1 32 ? 9.090 -2.266 -41.369 1.00 58.74 30 GLU B CA 1
ATOM 2303 C C . GLU B 1 32 ? 8.830 -3.055 -42.691 1.00 57.20 30 GLU B C 1
ATOM 2304 O O . GLU B 1 32 ? 8.972 -4.296 -42.714 1.00 57.81 30 GLU B O 1
ATOM 2310 N N . THR B 1 33 ? 8.415 -2.381 -43.773 1.00 54.03 31 THR B N 1
ATOM 2311 C CA . THR B 1 33 ? 7.941 -3.160 -44.908 1.00 52.44 31 THR B CA 1
ATOM 2312 C C . THR B 1 33 ? 8.557 -2.825 -46.234 1.00 49.24 31 THR B C 1
ATOM 2313 O O . THR B 1 33 ? 7.833 -2.406 -47.132 1.00 49.77 31 THR B O 1
ATOM 2317 N N . SER B 1 34 ? 9.858 -3.004 -46.382 1.00 45.77 32 SER B N 1
ATOM 2318 C CA . SER B 1 34 ? 10.514 -2.327 -47.488 1.00 44.66 32 SER B CA 1
ATOM 2319 C C . SER B 1 34 ? 10.172 -2.927 -48.925 1.00 43.60 32 SER B C 1
ATOM 2320 O O . SER B 1 34 ? 9.974 -2.214 -49.853 1.00 43.00 32 SER B O 1
ATOM 2323 N N . VAL B 1 35 ? 10.119 -4.226 -49.073 1.00 41.83 33 VAL B N 1
ATOM 2324 C CA . VAL B 1 35 ? 9.726 -4.805 -50.326 1.00 42.24 33 VAL B CA 1
ATOM 2325 C C . VAL B 1 35 ? 8.371 -4.240 -50.744 1.00 41.21 33 VAL B C 1
ATOM 2326 O O . VAL B 1 35 ? 8.218 -3.765 -51.843 1.00 39.07 33 VAL B O 1
ATOM 2330 N N . LEU B 1 36 ? 7.444 -4.229 -49.810 1.00 40.57 34 LEU B N 1
ATOM 2331 C CA . LEU B 1 36 ? 6.133 -3.710 -50.052 1.00 41.30 34 LEU B CA 1
ATOM 2332 C C . LEU B 1 36 ? 6.151 -2.292 -50.569 1.00 41.55 34 LEU B C 1
ATOM 2333 O O . LEU B 1 36 ? 5.482 -1.935 -51.565 1.00 41.65 34 LEU B O 1
ATOM 2338 N N . GLU B 1 37 ? 6.931 -1.463 -49.925 1.00 41.37 35 GLU B N 1
ATOM 2339 C CA . GLU B 1 37 ? 6.872 -0.037 -50.246 1.00 41.07 35 GLU B CA 1
ATOM 2340 C C . GLU B 1 37 ? 7.401 0.217 -51.614 1.00 40.15 35 GLU B C 1
ATOM 2341 O O . GLU B 1 37 ? 6.911 1.112 -52.356 1.00 38.34 35 GLU B O 1
ATOM 2347 N N . VAL B 1 38 ? 8.424 -0.577 -51.928 1.00 39.85 36 VAL B N 1
ATOM 2348 C CA . VAL B 1 38 ? 9.090 -0.566 -53.196 1.00 39.29 36 VAL B CA 1
ATOM 2349 C C . VAL B 1 38 ? 8.159 -0.997 -54.306 1.00 38.43 36 VAL B C 1
ATOM 2350 O O . VAL B 1 38 ? 8.115 -0.356 -55.350 1.00 37.74 36 VAL B O 1
ATOM 2354 N N . LEU B 1 39 ? 7.400 -2.052 -54.042 1.00 37.50 37 LEU B N 1
ATOM 2355 C CA . LEU B 1 39 ? 6.410 -2.547 -54.971 1.00 38.36 37 LEU B CA 1
ATOM 2356 C C . LEU B 1 39 ? 5.355 -1.453 -55.250 1.00 38.20 37 LEU B C 1
ATOM 2357 O O . LEU B 1 39 ? 4.893 -1.335 -56.347 1.00 38.91 37 LEU B O 1
ATOM 2362 N N . LEU B 1 40 ? 4.964 -0.698 -54.231 1.00 37.62 38 LEU B N 1
ATOM 2363 C CA . LEU B 1 40 ? 3.899 0.248 -54.352 1.00 36.55 38 LEU B CA 1
ATOM 2364 C C . LEU B 1 40 ? 4.462 1.452 -55.109 1.00 35.32 38 LEU B C 1
ATOM 2365 O O . LEU B 1 40 ? 3.827 1.973 -56.085 1.00 35.04 38 LEU B O 1
ATOM 2370 N N . ILE B 1 41 ? 5.672 1.834 -54.771 1.00 32.29 39 ILE B N 1
ATOM 2371 C CA . ILE B 1 41 ? 6.324 2.886 -55.556 1.00 31.67 39 ILE B CA 1
ATOM 2372 C C . ILE B 1 41 ? 6.486 2.522 -57.100 1.00 33.54 39 ILE B C 1
ATOM 2373 O O . ILE B 1 41 ? 6.352 3.404 -57.983 1.00 31.94 39 ILE B O 1
ATOM 2378 N N . VAL B 1 42 ? 6.727 1.241 -57.418 1.00 34.77 40 VAL B N 1
ATOM 2379 C CA . VAL B 1 42 ? 6.926 0.810 -58.793 1.00 36.53 40 VAL B CA 1
ATOM 2380 C C . VAL B 1 42 ? 5.642 0.932 -59.568 1.00 38.20 40 VAL B C 1
ATOM 2381 O O . VAL B 1 42 ? 5.697 1.398 -60.710 1.00 37.05 40 VAL B O 1
ATOM 2385 N N . SER B 1 43 ? 4.530 0.559 -58.908 1.00 38.68 41 SER B N 1
ATOM 2386 C CA . SER B 1 43 ? 3.175 0.576 -59.429 1.00 40.63 41 SER B CA 1
ATOM 2387 C C . SER B 1 43 ? 2.774 1.958 -59.741 1.00 40.97 41 SER B C 1
ATOM 2388 O O . SER B 1 43 ? 2.123 2.196 -60.720 1.00 42.91 41 SER B O 1
ATOM 2391 N N . ARG B 1 44 ? 3.135 2.861 -58.853 1.00 40.98 42 ARG B N 1
ATOM 2392 C CA . ARG B 1 44 ? 2.773 4.235 -58.967 1.00 40.54 42 ARG B CA 1
ATOM 2393 C C . ARG B 1 44 ? 3.456 4.864 -60.211 1.00 42.09 42 ARG B C 1
ATOM 2394 O O . ARG B 1 44 ? 2.766 5.570 -61.001 1.00 41.79 42 ARG B O 1
ATOM 2402 N N . VAL B 1 45 ? 4.762 4.593 -60.399 1.00 42.44 43 VAL B N 1
ATOM 2403 C CA . VAL B 1 45 ? 5.478 5.225 -61.488 1.00 43.93 43 VAL B CA 1
ATOM 2404 C C . VAL B 1 45 ? 5.105 4.590 -62.805 1.00 44.91 43 VAL B C 1
ATOM 2405 O O . VAL B 1 45 ? 4.949 5.317 -63.762 1.00 44.62 43 VAL B O 1
ATOM 2409 N N . LEU B 1 46 ? 4.843 3.284 -62.826 1.00 45.69 44 LEU B N 1
ATOM 2410 C CA . LEU B 1 46 ? 4.498 2.585 -64.067 1.00 46.66 44 LEU B CA 1
ATOM 2411 C C . LEU B 1 46 ? 3.111 2.933 -64.531 1.00 47.73 44 LEU B C 1
ATOM 2412 O O . LEU B 1 46 ? 2.808 2.724 -65.678 1.00 49.36 44 LEU B O 1
ATOM 2417 N N . GLY B 1 47 ? 2.271 3.440 -63.643 1.00 49.81 45 GLY B N 1
ATOM 2418 C CA . GLY B 1 47 ? 0.874 3.714 -63.933 1.00 50.25 45 GLY B CA 1
ATOM 2419 C C . GLY B 1 47 ? 0.021 2.472 -64.043 1.00 51.87 45 GLY B C 1
ATOM 2420 O O . GLY B 1 47 ? -0.879 2.447 -64.882 1.00 52.13 45 GLY B O 1
ATOM 2421 N N . ILE B 1 48 ? 0.305 1.459 -63.217 1.00 52.16 46 ILE B N 1
ATOM 2422 C CA . ILE B 1 48 ? -0.424 0.192 -63.194 1.00 52.78 46 ILE B CA 1
ATOM 2423 C C . ILE B 1 48 ? -0.915 -0.211 -61.802 1.00 53.16 46 ILE B C 1
ATOM 2424 O O . ILE B 1 48 ? -0.560 0.364 -60.779 1.00 52.23 46 ILE B O 1
ATOM 2429 N N . ARG B 1 49 ? -1.763 -1.221 -61.787 1.00 55.02 47 ARG B N 1
ATOM 2430 C CA . ARG B 1 49 ? -2.423 -1.692 -60.562 1.00 56.12 47 ARG B CA 1
ATOM 2431 C C . ARG B 1 49 ? -1.428 -2.689 -60.013 1.00 55.97 47 ARG B C 1
ATOM 2432 O O . ARG B 1 49 ? -0.716 -3.266 -60.810 1.00 55.30 47 ARG B O 1
ATOM 2440 N N . LYS B 1 50 ? -1.361 -2.866 -58.696 1.00 56.50 48 LYS B N 1
ATOM 2441 C CA . LYS B 1 50 ? -0.514 -3.891 -58.051 1.00 57.40 48 LYS B CA 1
ATOM 2442 C C . LYS B 1 50 ? -0.447 -5.233 -58.759 1.00 58.64 48 LYS B C 1
ATOM 2443 O O . LYS B 1 50 ? 0.614 -5.837 -59.000 1.00 57.02 48 LYS B O 1
ATOM 2449 N N . GLU B 1 51 ? -1.617 -5.701 -59.130 1.00 59.86 49 GLU B N 1
ATOM 2450 C CA . GLU B 1 51 ? -1.770 -7.080 -59.491 1.00 61.49 49 GLU B CA 1
ATOM 2451 C C . GLU B 1 51 ? -1.118 -7.328 -60.886 1.00 61.79 49 GLU B C 1
ATOM 2452 O O . GLU B 1 51 ? -0.892 -8.455 -61.318 1.00 63.05 49 GLU B O 1
ATOM 2458 N N . ASP B 1 52 ? -0.731 -6.258 -61.561 1.00 61.21 50 ASP B N 1
ATOM 2459 C CA . ASP B 1 52 ? 0.029 -6.360 -62.785 1.00 61.18 50 ASP B CA 1
ATOM 2460 C C . ASP B 1 52 ? 1.539 -6.523 -62.646 1.00 61.18 50 ASP B C 1
ATOM 2461 O O . ASP B 1 52 ? 2.258 -6.576 -63.676 1.00 60.50 50 ASP B O 1
ATOM 2466 N N . LEU B 1 53 ? 2.016 -6.540 -61.398 1.00 60.75 51 LEU B N 1
ATOM 2467 C CA . LEU B 1 53 ? 3.425 -6.623 -61.128 1.00 60.96 51 LEU B CA 1
ATOM 2468 C C . LEU B 1 53 ? 3.930 -8.005 -61.526 1.00 62.39 51 LEU B C 1
ATOM 2469 O O . LEU B 1 53 ? 5.098 -8.181 -61.811 1.00 61.54 51 LEU B O 1
ATOM 2474 N N . PHE B 1 54 ? 3.015 -8.952 -61.641 1.00 64.93 52 PHE B N 1
ATOM 2475 C CA . PHE B 1 54 ? 3.366 -10.338 -61.831 1.00 66.91 52 PHE B CA 1
ATOM 2476 C C . PHE B 1 54 ? 3.968 -10.891 -63.152 1.00 68.99 52 PHE B C 1
ATOM 2477 O O . PHE B 1 54 ? 5.243 -10.996 -63.235 1.00 69.21 52 PHE B O 1
ATOM 2485 N N . LEU B 1 55 ? 3.213 -11.246 -64.195 1.00 70.65 53 LEU B N 1
ATOM 2486 C CA . LEU B 1 55 ? 2.305 -10.492 -65.075 1.00 72.06 53 LEU B CA 1
ATOM 2487 C C . LEU B 1 55 ? 3.094 -9.750 -66.149 1.00 72.49 53 LEU B C 1
ATOM 2488 O O . LEU B 1 55 ? 3.757 -10.404 -66.989 1.00 73.99 53 LEU B O 1
ATOM 2493 N N . LEU B 1 58 ? 7.309 -8.524 -67.494 1.00 73.94 56 LEU B N 1
ATOM 2494 C CA . LEU B 1 58 ? 7.309 -7.059 -67.624 1.00 73.93 56 LEU B CA 1
ATOM 2495 C C . LEU B 1 58 ? 8.656 -6.422 -67.316 1.00 72.52 56 LEU B C 1
ATOM 2496 O O . LEU B 1 58 ? 9.589 -7.086 -66.876 1.00 72.52 56 LEU B O 1
ATOM 2501 N N . GLY B 1 59 ? 8.738 -5.121 -67.567 1.00 71.02 57 GLY B N 1
ATOM 2502 C CA . GLY B 1 59 ? 9.934 -4.360 -67.273 1.00 70.01 57 GLY B CA 1
ATOM 2503 C C . GLY B 1 59 ? 9.718 -2.861 -67.321 1.00 68.79 57 GLY B C 1
ATOM 2504 O O . GLY B 1 59 ? 8.591 -2.370 -67.326 1.00 68.42 57 GLY B O 1
ATOM 2505 N N . VAL B 1 60 ? 10.810 -2.116 -67.364 1.00 67.40 58 VAL B N 1
ATOM 2506 C CA . VAL B 1 60 ? 10.718 -0.683 -67.123 1.00 66.95 58 VAL B CA 1
ATOM 2507 C C . VAL B 1 60 ? 11.555 0.172 -68.091 1.00 66.36 58 VAL B C 1
ATOM 2508 O O . VAL B 1 60 ? 12.744 -0.075 -68.311 1.00 66.28 58 VAL B O 1
ATOM 2512 N N . SER B 1 61 ? 10.872 1.138 -68.703 1.00 66.01 59 SER B N 1
ATOM 2513 C CA . SER B 1 61 ? 11.475 2.247 -69.445 1.00 65.92 59 SER B CA 1
ATOM 2514 C C . SER B 1 61 ? 12.743 2.674 -68.655 1.00 65.70 59 SER B C 1
ATOM 2515 O O . SER B 1 61 ? 12.741 2.603 -67.427 1.00 66.12 59 SER B O 1
ATOM 2518 N N . PRO B 1 62 ? 13.877 3.000 -69.277 1.00 64.29 60 PRO B N 1
ATOM 2519 C CA . PRO B 1 62 ? 14.992 3.506 -68.452 1.00 62.66 60 PRO B CA 1
ATOM 2520 C C . PRO B 1 62 ? 14.756 4.894 -67.774 1.00 60.62 60 PRO B C 1
ATOM 2521 O O . PRO B 1 62 ? 15.584 5.225 -66.919 1.00 60.84 60 PRO B O 1
ATOM 2525 N N . THR B 1 63 ? 13.703 5.642 -68.152 1.00 58.02 61 THR B N 1
ATOM 2526 C CA . THR B 1 63 ? 13.192 6.861 -67.464 1.00 56.79 61 THR B CA 1
ATOM 2527 C C . THR B 1 63 ? 12.350 6.390 -66.231 1.00 55.95 61 THR B C 1
ATOM 2528 O O . THR B 1 63 ? 12.307 7.060 -65.190 1.00 56.32 61 THR B O 1
ATOM 2532 N N . GLU B 1 64 ? 11.644 5.274 -66.393 1.00 53.51 62 GLU B N 1
ATOM 2533 C CA . GLU B 1 64 ? 10.955 4.658 -65.311 1.00 53.27 62 GLU B CA 1
ATOM 2534 C C . GLU B 1 64 ? 11.951 4.161 -64.244 1.00 53.23 62 GLU B C 1
ATOM 2535 O O . GLU B 1 64 ? 11.720 4.396 -63.057 1.00 52.41 62 GLU B O 1
ATOM 2541 N N . GLU B 1 65 ? 13.058 3.525 -64.658 1.00 53.02 63 GLU B N 1
ATOM 2542 C CA . GLU B 1 65 ? 14.046 2.989 -63.726 1.00 53.26 63 GLU B CA 1
ATOM 2543 C C . GLU B 1 65 ? 14.555 4.136 -62.874 1.00 52.20 63 GLU B C 1
ATOM 2544 O O . GLU B 1 65 ? 14.718 4.006 -61.668 1.00 50.13 63 GLU B O 1
ATOM 2550 N N . LYS B 1 66 ? 14.763 5.257 -63.532 1.00 51.52 64 LYS B N 1
ATOM 2551 C CA . LYS B 1 66 ? 15.394 6.423 -62.939 1.00 51.48 64 LYS B CA 1
ATOM 2552 C C . LYS B 1 66 ? 14.450 7.159 -61.966 1.00 49.15 64 LYS B C 1
ATOM 2553 O O . LYS B 1 66 ? 14.878 7.614 -60.889 1.00 48.99 64 LYS B O 1
ATOM 2559 N N . ARG B 1 67 ? 13.193 7.313 -62.388 1.00 46.53 65 ARG B N 1
ATOM 2560 C CA . ARG B 1 67 ? 12.089 7.811 -61.551 1.00 45.76 65 ARG B CA 1
ATOM 2561 C C . ARG B 1 67 ? 11.909 6.972 -60.209 1.00 44.48 65 ARG B C 1
ATOM 2562 O O . ARG B 1 67 ? 11.828 7.530 -59.136 1.00 42.70 65 ARG B O 1
ATOM 2570 N N . ILE B 1 68 ? 11.924 5.651 -60.324 1.00 43.45 66 ILE B N 1
ATOM 2571 C CA . ILE B 1 68 ? 11.890 4.732 -59.196 1.00 43.57 66 ILE B CA 1
ATOM 2572 C C . ILE B 1 68 ? 13.055 4.856 -58.219 1.00 44.21 66 ILE B C 1
ATOM 2573 O O . ILE B 1 68 ? 12.819 4.929 -56.998 1.00 42.84 66 ILE B O 1
ATOM 2578 N N . LEU B 1 69 ? 14.288 4.870 -58.735 1.00 44.15 67 LEU B N 1
ATOM 2579 C CA . LEU B 1 69 ? 15.474 5.065 -57.890 1.00 44.59 67 LEU B CA 1
ATOM 2580 C C . LEU B 1 69 ? 15.392 6.423 -57.218 1.00 43.11 67 LEU B C 1
ATOM 2581 O O . LEU B 1 69 ? 15.710 6.560 -56.077 1.00 42.58 67 LEU B O 1
ATOM 2586 N N . GLU B 1 70 ? 14.929 7.425 -57.924 1.00 42.67 68 GLU B N 1
ATOM 2587 C CA . GLU B 1 70 ? 14.717 8.754 -57.318 1.00 43.21 68 GLU B CA 1
ATOM 2588 C C . GLU B 1 70 ? 13.624 8.773 -56.240 1.00 41.75 68 GLU B C 1
ATOM 2589 O O . GLU B 1 70 ? 13.740 9.463 -55.222 1.00 41.76 68 GLU B O 1
ATOM 2595 N N . LEU B 1 71 ? 12.528 8.059 -56.455 1.00 40.49 69 LEU B N 1
ATOM 2596 C CA . LEU B 1 71 ? 11.434 8.130 -55.450 1.00 39.21 69 LEU B CA 1
ATOM 2597 C C . LEU B 1 71 ? 11.852 7.279 -54.237 1.00 38.11 69 LEU B C 1
ATOM 2598 O O . LEU B 1 71 ? 11.568 7.653 -53.125 1.00 33.48 69 LEU B O 1
ATOM 2603 N N . VAL B 1 72 ? 12.579 6.195 -54.503 1.00 38.09 70 VAL B N 1
ATOM 2604 C CA . VAL B 1 72 ? 13.186 5.355 -53.471 1.00 40.66 70 VAL B CA 1
ATOM 2605 C C . VAL B 1 72 ? 14.230 6.084 -52.550 1.00 42.85 70 VAL B C 1
ATOM 2606 O O . VAL B 1 72 ? 14.204 5.968 -51.332 1.00 42.23 70 VAL B O 1
ATOM 2610 N N . GLU B 1 73 ? 15.046 6.921 -53.151 1.00 45.37 71 GLU B N 1
ATOM 2611 C CA . GLU B 1 73 ? 15.948 7.788 -52.427 1.00 47.66 71 GLU B CA 1
ATOM 2612 C C . GLU B 1 73 ? 15.206 8.788 -51.581 1.00 47.14 71 GLU B C 1
ATOM 2613 O O . GLU B 1 73 ? 15.487 8.949 -50.374 1.00 47.43 71 GLU B O 1
ATOM 2619 N N . LYS B 1 74 ? 14.245 9.441 -52.202 1.00 46.57 72 LYS B N 1
ATOM 2620 C CA . LYS B 1 74 ? 13.438 10.413 -51.511 1.00 46.34 72 LYS B CA 1
ATOM 2621 C C . LYS B 1 74 ? 12.685 9.735 -50.368 1.00 48.17 72 LYS B C 1
ATOM 2622 O O . LYS B 1 74 ? 12.380 10.371 -49.325 1.00 48.60 72 LYS B O 1
ATOM 2628 N N . ARG B 1 75 ? 12.432 8.438 -50.522 1.00 47.69 73 ARG B N 1
ATOM 2629 C CA . ARG B 1 75 ? 11.787 7.739 -49.450 1.00 48.72 73 ARG B CA 1
ATOM 2630 C C . ARG B 1 75 ? 12.766 7.374 -48.326 1.00 48.03 73 ARG B C 1
ATOM 2631 O O . ARG B 1 75 ? 12.401 7.416 -47.207 1.00 47.52 73 ARG B O 1
ATOM 2639 N N . ALA B 1 76 ? 13.979 6.993 -48.619 1.00 50.69 74 ALA B N 1
ATOM 2640 C CA . ALA B 1 76 ? 14.962 6.658 -47.561 1.00 51.85 74 ALA B CA 1
ATOM 2641 C C . ALA B 1 76 ? 15.300 7.905 -46.750 1.00 53.13 74 ALA B C 1
ATOM 2642 O O . ALA B 1 76 ? 15.991 7.799 -45.701 1.00 55.35 74 ALA B O 1
ATOM 2644 N N . SER B 1 77 ? 14.764 9.041 -47.210 1.00 52.46 75 SER B N 1
ATOM 2645 C CA . SER B 1 77 ? 14.796 10.302 -46.476 1.00 52.61 75 SER B CA 1
ATOM 2646 C C . SER B 1 77 ? 13.594 10.498 -45.448 1.00 52.88 75 SER B C 1
ATOM 2647 O O . SER B 1 77 ? 13.513 11.527 -44.743 1.00 52.87 75 SER B O 1
ATOM 2650 N N . GLY B 1 78 ? 12.678 9.527 -45.330 1.00 51.42 76 GLY B N 1
ATOM 2651 C CA . GLY B 1 78 ? 11.524 9.663 -44.445 1.00 50.17 76 GLY B CA 1
ATOM 2652 C C . GLY B 1 78 ? 10.479 10.624 -44.994 1.00 49.59 76 GLY B C 1
ATOM 2653 O O . GLY B 1 78 ? 9.425 10.968 -44.361 1.00 49.58 76 GLY B O 1
ATOM 2654 N N . TYR B 1 79 ? 10.714 11.116 -46.196 1.00 47.68 77 TYR B N 1
ATOM 2655 C CA . TYR B 1 79 ? 9.552 11.612 -46.873 1.00 46.98 77 TYR B CA 1
ATOM 2656 C C . TYR B 1 79 ? 8.497 10.431 -46.792 1.00 47.70 77 TYR B C 1
ATOM 2657 O O . TYR B 1 79 ? 8.858 9.253 -46.794 1.00 48.15 77 TYR B O 1
ATOM 2666 N N . PRO B 1 80 ? 7.261 10.783 -46.495 1.00 47.81 78 PRO B N 1
ATOM 2667 C CA . PRO B 1 80 ? 6.106 9.844 -46.527 1.00 47.29 78 PRO B CA 1
ATOM 2668 C C . PRO B 1 80 ? 5.713 9.200 -47.871 1.00 44.21 78 PRO B C 1
ATOM 2669 O O . PRO B 1 80 ? 5.417 9.830 -48.896 1.00 44.41 78 PRO B O 1
ATOM 2673 N N . LEU B 1 81 ? 5.574 7.900 -47.735 1.00 41.98 79 LEU B N 1
ATOM 2674 C CA . LEU B 1 81 ? 5.266 7.039 -48.779 1.00 41.28 79 LEU B CA 1
ATOM 2675 C C . LEU B 1 81 ? 4.049 7.541 -49.443 1.00 40.70 79 LEU B C 1
ATOM 2676 O O . LEU B 1 81 ? 3.966 7.621 -50.695 1.00 39.94 79 LEU B O 1
ATOM 2681 N N . HIS B 1 82 ? 3.114 8.031 -48.624 1.00 40.94 80 HIS B N 1
ATOM 2682 C CA . HIS B 1 82 ? 1.827 8.356 -49.148 1.00 39.80 80 HIS B CA 1
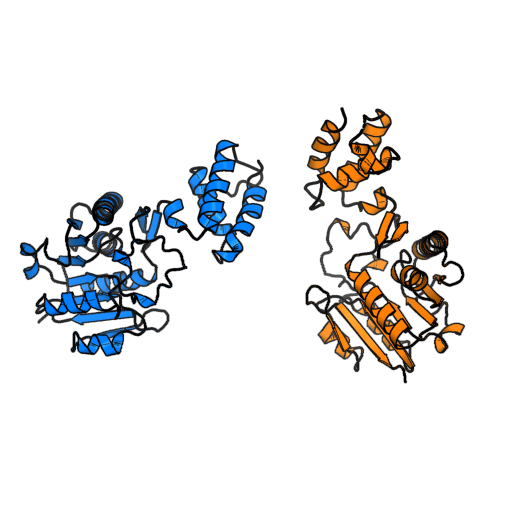ATOM 2683 C C . HIS B 1 82 ? 1.777 9.643 -49.865 1.00 39.79 80 HIS B C 1
ATOM 2684 O O . HIS B 1 82 ? 0.941 9.805 -50.780 1.00 38.34 80 HIS B O 1
ATOM 2691 N N . TYR B 1 83 ? 2.739 10.506 -49.604 1.00 42.46 81 TYR B N 1
ATOM 2692 C CA . TYR B 1 83 ? 2.972 11.670 -50.572 1.00 44.35 81 TYR B CA 1
ATOM 2693 C C . TYR B 1 83 ? 3.396 11.195 -51.960 1.00 43.06 81 TYR B C 1
ATOM 2694 O O . TYR B 1 83 ? 2.826 11.611 -52.998 1.00 43.86 81 TYR B O 1
ATOM 2703 N N . ILE B 1 84 ? 4.349 10.271 -51.979 1.00 43.09 82 ILE B N 1
ATOM 2704 C CA . ILE B 1 84 ? 4.816 9.692 -53.250 1.00 42.57 82 ILE B CA 1
ATOM 2705 C C . ILE B 1 84 ? 3.633 9.008 -53.959 1.00 43.41 82 ILE B C 1
ATOM 2706 O O . ILE B 1 84 ? 3.399 9.210 -55.172 1.00 42.29 82 ILE B O 1
ATOM 2711 N N . LEU B 1 85 ? 2.842 8.222 -53.172 1.00 42.91 83 LEU B N 1
ATOM 2712 C CA . LEU B 1 85 ? 1.726 7.509 -53.724 1.00 41.56 83 LEU B CA 1
ATOM 2713 C C . LEU B 1 85 ? 0.660 8.466 -54.126 1.00 40.93 83 LEU B C 1
ATOM 2714 O O . LEU B 1 85 ? -0.097 8.162 -55.043 1.00 41.00 83 LEU B O 1
ATOM 2719 N N . GLY B 1 86 ? 0.569 9.618 -53.446 1.00 41.73 84 GLY B N 1
ATOM 2720 C CA . GLY B 1 86 ? -0.525 10.580 -53.680 1.00 43.18 84 GLY B CA 1
ATOM 2721 C C . GLY B 1 86 ? -1.929 10.270 -53.105 1.00 44.23 84 GLY B C 1
ATOM 2722 O O . GLY B 1 86 ? -2.953 10.949 -53.426 1.00 44.29 84 GLY B O 1
ATOM 2723 N N . GLU B 1 87 ? -1.959 9.257 -52.227 1.00 45.18 85 GLU B N 1
ATOM 2724 C CA . GLU B 1 87 ? -3.168 8.536 -51.802 1.00 45.45 85 GLU B CA 1
ATOM 2725 C C . GLU B 1 87 ? -2.970 7.899 -50.411 1.00 42.68 85 GLU B C 1
ATOM 2726 O O . GLU B 1 87 ? -1.834 7.550 -49.990 1.00 44.51 85 GLU B O 1
ATOM 2732 N N . LYS B 1 88 ? -4.041 7.835 -49.652 1.00 39.79 86 LYS B N 1
ATOM 2733 C CA . LYS B 1 88 ? -4.052 7.103 -48.342 1.00 38.24 86 LYS B CA 1
ATOM 2734 C C . LYS B 1 88 ? -5.467 6.583 -48.118 1.00 38.53 86 LYS B C 1
ATOM 2735 O O . LYS B 1 88 ? -6.477 7.226 -48.474 1.00 36.35 86 LYS B O 1
ATOM 2741 N N . GLU B 1 89 ? -5.503 5.358 -47.652 1.00 38.74 87 GLU B N 1
ATOM 2742 C CA . GLU B 1 89 ? -6.705 4.618 -47.561 1.00 39.88 87 GLU B CA 1
ATOM 2743 C C . GLU B 1 89 ? -7.189 4.842 -46.135 1.00 37.02 87 GLU B C 1
ATOM 2744 O O . GLU B 1 89 ? -6.431 4.714 -45.211 1.00 36.41 87 GLU B O 1
ATOM 2750 N N . PHE B 1 90 ? -8.420 5.282 -45.957 1.00 34.26 88 PHE B N 1
ATOM 2751 C CA . PHE B 1 90 ? -8.910 5.531 -44.582 1.00 31.94 88 PHE B CA 1
ATOM 2752 C C . PHE B 1 90 ? -10.337 5.146 -44.562 1.00 30.21 88 PHE B C 1
ATOM 2753 O O . PHE B 1 90 ? -11.125 5.538 -45.469 1.00 28.07 88 PHE B O 1
ATOM 2761 N N . MET B 1 91 ? -10.682 4.324 -43.581 1.00 31.88 89 MET B N 1
ATOM 2762 C CA . MET B 1 91 ? -12.050 3.707 -43.534 1.00 34.18 89 MET B CA 1
ATOM 2763 C C . MET B 1 91 ? -12.490 3.043 -44.831 1.00 32.35 89 MET B C 1
ATOM 2764 O O . MET B 1 91 ? -13.582 3.312 -45.254 1.00 30.28 89 MET B O 1
ATOM 2769 N N . GLY B 1 92 ? -11.625 2.297 -45.510 1.00 33.25 90 GLY B N 1
ATOM 2770 C CA . GLY B 1 92 ? -11.984 1.726 -46.818 1.00 33.65 90 GLY B CA 1
ATOM 2771 C C . GLY B 1 92 ? -12.079 2.669 -47.971 1.00 36.31 90 GLY B C 1
ATOM 2772 O O . GLY B 1 92 ? -12.401 2.267 -49.068 1.00 38.73 90 GLY B O 1
ATOM 2773 N N . LEU B 1 93 ? -11.784 3.952 -47.761 1.00 38.50 91 LEU B N 1
ATOM 2774 C CA . LEU B 1 93 ? -11.879 4.973 -48.802 1.00 38.38 91 LEU B CA 1
ATOM 2775 C C . LEU B 1 93 ? -10.493 5.483 -49.147 1.00 38.39 91 LEU B C 1
ATOM 2776 O O . LEU B 1 93 ? -9.600 5.500 -48.309 1.00 38.16 91 LEU B O 1
ATOM 2781 N N . SER B 1 94 ? -10.276 5.887 -50.386 1.00 39.76 92 SER B N 1
ATOM 2782 C CA . SER B 1 94 ? -8.968 6.464 -50.732 1.00 39.59 92 SER B CA 1
ATOM 2783 C C . SER B 1 94 ? -9.017 8.027 -50.666 1.00 38.74 92 SER B C 1
ATOM 2784 O O . SER B 1 94 ? -9.864 8.671 -51.280 1.00 36.48 92 SER B O 1
ATOM 2787 N N . PHE B 1 95 ? -8.128 8.600 -49.855 1.00 39.45 93 PHE B N 1
ATOM 2788 C CA . PHE B 1 95 ? -8.000 10.039 -49.673 1.00 38.51 93 PHE B CA 1
ATOM 2789 C C . PHE B 1 95 ? -6.740 10.542 -50.346 1.00 39.10 93 PHE B C 1
ATOM 2790 O O . PHE B 1 95 ? -5.654 10.160 -49.971 1.00 38.11 93 PHE B O 1
ATOM 2798 N N . LEU B 1 96 ? -6.899 11.369 -51.363 1.00 40.13 94 LEU B N 1
ATOM 2799 C CA . LEU B 1 96 ? -5.798 12.189 -51.884 1.00 42.61 94 LEU B CA 1
ATOM 2800 C C . LEU B 1 96 ? -5.107 12.906 -50.803 1.00 45.24 94 LEU B C 1
ATOM 2801 O O . LEU B 1 96 ? -5.786 13.682 -50.032 1.00 47.30 94 LEU B O 1
ATOM 2806 N N . VAL B 1 97 ? -3.807 12.620 -50.653 1.00 47.13 95 VAL B N 1
ATOM 2807 C CA . VAL B 1 97 ? -2.910 13.417 -49.799 1.00 48.68 95 VAL B CA 1
ATOM 2808 C C . VAL B 1 97 ? -1.627 13.955 -50.553 1.00 50.45 95 VAL B C 1
ATOM 2809 O O . VAL B 1 97 ? -1.168 13.376 -51.514 1.00 49.81 95 VAL B O 1
ATOM 2813 N N . GLU B 1 98 ? -1.023 15.029 -50.045 1.00 52.42 96 GLU B N 1
ATOM 2814 C CA . GLU B 1 98 ? 0.085 15.742 -50.727 1.00 53.00 96 GLU B CA 1
ATOM 2815 C C . GLU B 1 98 ? 0.740 16.659 -49.736 1.00 54.00 96 GLU B C 1
ATOM 2816 O O . GLU B 1 98 ? 0.228 16.912 -48.631 1.00 54.04 96 GLU B O 1
ATOM 2822 N N . GLU B 1 99 ? 1.912 17.140 -50.099 1.00 54.15 97 GLU B N 1
ATOM 2823 C CA . GLU B 1 99 ? 2.712 17.965 -49.195 1.00 53.30 97 GLU B CA 1
ATOM 2824 C C . GLU B 1 99 ? 1.850 19.040 -48.511 1.00 50.36 97 GLU B C 1
ATOM 2825 O O . GLU B 1 99 ? 1.035 19.688 -49.125 1.00 48.56 97 GLU B O 1
ATOM 2831 N N . GLY B 1 100 ? 2.037 19.169 -47.205 1.00 49.94 98 GLY B N 1
ATOM 2832 C CA . GLY B 1 100 ? 1.291 20.151 -46.455 1.00 48.71 98 GLY B CA 1
ATOM 2833 C C . GLY B 1 100 ? 0.016 19.634 -45.812 1.00 47.37 98 GLY B C 1
ATOM 2834 O O . GLY B 1 100 ? -0.705 20.461 -45.248 1.00 48.64 98 GLY B O 1
ATOM 2835 N N . VAL B 1 101 ? -0.259 18.322 -45.904 1.00 43.84 99 VAL B N 1
ATOM 2836 C CA . VAL B 1 101 ? -1.444 17.707 -45.347 1.00 41.63 99 VAL B CA 1
ATOM 2837 C C . VAL B 1 101 ? -1.076 16.586 -44.425 1.00 40.51 99 VAL B C 1
ATOM 2838 O O . VAL B 1 101 ? -0.353 15.673 -44.805 1.00 42.13 99 VAL B O 1
ATOM 2842 N N . PHE B 1 102 ? -1.577 16.580 -43.199 1.00 38.39 100 PHE B N 1
ATOM 2843 C CA . PHE B 1 102 ? -1.468 15.381 -42.342 1.00 35.30 100 PHE B CA 1
ATOM 2844 C C . PHE B 1 102 ? -2.062 14.174 -43.015 1.00 34.96 100 PHE B C 1
ATOM 2845 O O . PHE B 1 102 ? -3.079 14.253 -43.762 1.00 31.47 100 PHE B O 1
ATOM 2853 N N . VAL B 1 103 ? -1.393 13.041 -42.817 1.00 35.29 101 VAL B N 1
ATOM 2854 C CA . VAL B 1 103 ? -1.808 11.856 -43.541 1.00 36.10 101 VAL B CA 1
ATOM 2855 C C . VAL B 1 103 ? -2.659 11.095 -42.563 1.00 34.40 101 VAL B C 1
ATOM 2856 O O . VAL B 1 103 ? -2.204 10.794 -41.487 1.00 33.96 101 VAL B O 1
ATOM 2860 N N . PRO B 1 104 ? -3.889 10.770 -42.918 1.00 34.26 102 PRO B N 1
ATOM 2861 C CA . PRO B 1 104 ? -4.769 10.016 -41.993 1.00 33.59 102 PRO B CA 1
ATOM 2862 C C . PRO B 1 104 ? -4.101 8.773 -41.372 1.00 34.33 102 PRO B C 1
ATOM 2863 O O . PRO B 1 104 ? -3.333 8.065 -42.102 1.00 36.71 102 PRO B O 1
ATOM 2867 N N . ARG B 1 105 ? -4.274 8.578 -40.078 1.00 34.12 103 ARG B N 1
ATOM 2868 C CA . ARG B 1 105 ? -3.754 7.430 -39.342 1.00 36.83 103 ARG B CA 1
ATOM 2869 C C . ARG B 1 105 ? -4.876 6.433 -38.994 1.00 37.42 103 ARG B C 1
ATOM 2870 O O . ARG B 1 105 ? -6.009 6.860 -38.799 1.00 38.82 103 ARG B O 1
ATOM 2878 N N . PRO B 1 106 ? -4.556 5.144 -38.858 1.00 38.37 104 PRO B N 1
ATOM 2879 C CA . PRO B 1 106 ? -5.569 4.083 -38.569 1.00 36.64 104 PRO B CA 1
ATOM 2880 C C . PRO B 1 106 ? -6.314 4.269 -37.294 1.00 35.88 104 PRO B C 1
ATOM 2881 O O . PRO B 1 106 ? -7.509 3.949 -37.172 1.00 33.43 104 PRO B O 1
ATOM 2885 N N . GLU B 1 107 ? -5.596 4.783 -36.309 1.00 35.86 105 GLU B N 1
ATOM 2886 C CA . GLU B 1 107 ? -6.165 4.943 -35.006 1.00 36.50 105 GLU B CA 1
ATOM 2887 C C . GLU B 1 107 ? -7.429 5.889 -35.059 1.00 35.90 105 GLU B C 1
ATOM 2888 O O . GLU B 1 107 ? -8.420 5.675 -34.336 1.00 36.30 105 GLU B O 1
ATOM 2899 N N . THR B 1 108 ? -7.441 6.848 -35.996 1.00 32.41 106 THR B N 1
ATOM 2900 C CA . THR B 1 108 ? -8.595 7.760 -36.135 1.00 30.66 106 THR B CA 1
ATOM 2901 C C . THR B 1 108 ? -9.841 7.124 -36.698 1.00 30.02 106 THR B C 1
ATOM 2902 O O . THR B 1 108 ? -10.949 7.648 -36.559 1.00 26.61 106 THR B O 1
ATOM 2906 N N . GLU B 1 109 ? -9.675 5.958 -37.294 1.00 29.00 107 GLU B N 1
ATOM 2907 C CA . GLU B 1 109 ? -10.825 5.215 -37.842 1.00 28.92 107 GLU B CA 1
ATOM 2908 C C . GLU B 1 109 ? -11.739 4.789 -36.720 1.00 27.75 107 GLU B C 1
ATOM 2909 O O . GLU B 1 109 ? -12.922 4.678 -36.921 1.00 27.94 107 GLU B O 1
ATOM 2915 N N . GLU B 1 110 ? -11.186 4.582 -35.531 1.00 26.84 108 GLU B N 1
ATOM 2916 C CA . GLU B 1 110 ? -12.009 4.227 -34.387 1.00 27.70 108 GLU B CA 1
ATOM 2917 C C . GLU B 1 110 ? -12.891 5.364 -33.891 1.00 26.28 108 GLU B C 1
ATOM 2918 O O . GLU B 1 110 ? -13.951 5.121 -33.396 1.00 25.92 108 GLU B O 1
ATOM 2924 N N . LEU B 1 111 ? -12.366 6.591 -33.974 1.00 25.76 109 LEU B N 1
ATOM 2925 C CA . LEU B 1 111 ? -13.092 7.804 -33.682 1.00 25.55 109 LEU B CA 1
ATOM 2926 C C . LEU B 1 111 ? -14.247 7.835 -34.610 1.00 25.43 109 LEU B C 1
ATOM 2927 O O . LEU B 1 111 ? -15.347 8.037 -34.174 1.00 27.03 109 LEU B O 1
ATOM 2932 N N . VAL B 1 112 ? -14.039 7.525 -35.885 1.00 24.60 110 VAL B N 1
ATOM 2933 C CA . VAL B 1 112 ? -15.149 7.554 -36.839 1.00 24.81 110 VAL B CA 1
ATOM 2934 C C . VAL B 1 112 ? -16.204 6.507 -36.509 1.00 25.51 110 VAL B C 1
ATOM 2935 O O . VAL B 1 112 ? -17.404 6.808 -36.630 1.00 22.44 110 VAL B O 1
ATOM 2939 N N . GLU B 1 113 ? -15.796 5.283 -36.122 1.00 28.60 111 GLU B N 1
ATOM 2940 C CA . GLU B 1 113 ? -16.790 4.236 -35.862 1.00 29.64 111 GLU B CA 1
ATOM 2941 C C . GLU B 1 113 ? -17.556 4.669 -34.637 1.00 29.97 111 GLU B C 1
ATOM 2942 O O . GLU B 1 113 ? -18.804 4.587 -34.685 1.00 28.09 111 GLU B O 1
ATOM 2953 N N . LEU B 1 114 ? -16.858 5.196 -33.598 1.00 28.79 112 LEU B N 1
ATOM 2954 C CA . LEU B 1 114 ? -17.594 5.718 -32.458 1.00 28.10 112 LEU B CA 1
ATOM 2955 C C . LEU B 1 114 ? -18.570 6.844 -32.758 1.00 26.85 112 LEU B C 1
ATOM 2956 O O . LEU B 1 114 ? -19.663 6.974 -32.152 1.00 26.94 112 LEU B O 1
ATOM 2961 N N . ALA B 1 115 ? -18.239 7.695 -33.707 1.00 26.65 113 ALA B N 1
ATOM 2962 C CA . ALA B 1 115 ? -19.116 8.804 -34.006 1.00 25.16 113 ALA B CA 1
ATOM 2963 C C . ALA B 1 115 ? -20.342 8.312 -34.752 1.00 26.02 113 ALA B C 1
ATOM 2964 O O . ALA B 1 115 ? -21.440 8.777 -34.523 1.00 25.17 113 ALA B O 1
ATOM 2966 N N . LEU B 1 116 ? -20.152 7.382 -35.679 1.00 27.10 114 LEU B N 1
ATOM 2967 C CA . LEU B 1 116 ? -21.253 6.807 -36.441 1.00 28.10 114 LEU B CA 1
ATOM 2968 C C . LEU B 1 116 ? -22.249 6.067 -35.496 1.00 28.82 114 LEU B C 1
ATOM 2969 O O . LEU B 1 116 ? -23.458 6.282 -35.527 1.00 31.26 114 LEU B O 1
ATOM 2974 N N . GLU B 1 117 ? -21.743 5.231 -34.624 1.00 29.81 115 GLU B N 1
ATOM 2975 C CA . GLU B 1 117 ? -22.568 4.661 -33.566 1.00 30.59 115 GLU B CA 1
ATOM 2976 C C . GLU B 1 117 ? -23.431 5.779 -32.844 1.00 31.44 115 GLU B C 1
ATOM 2977 O O . GLU B 1 117 ? -24.632 5.666 -32.771 1.00 32.28 115 GLU B O 1
ATOM 2988 N N . LEU B 1 118 ? -22.818 6.843 -32.328 1.00 29.96 116 LEU B N 1
ATOM 2989 C CA . LEU B 1 118 ? -23.566 7.926 -31.696 1.00 29.40 116 LEU B CA 1
ATOM 2990 C C . LEU B 1 118 ? -24.590 8.624 -32.627 1.00 29.66 116 LEU B C 1
ATOM 2991 O O . LEU B 1 118 ? -25.685 9.102 -32.191 1.00 29.50 116 LEU B O 1
ATOM 2996 N N . ILE B 1 119 ? -24.221 8.780 -33.880 1.00 29.65 117 ILE B N 1
ATOM 2997 C CA . ILE B 1 119 ? -25.143 9.359 -34.876 1.00 31.01 117 ILE B CA 1
ATOM 2998 C C . ILE B 1 119 ? -26.407 8.484 -35.067 1.00 33.60 117 ILE B C 1
ATOM 2999 O O . ILE B 1 119 ? -27.563 9.022 -35.169 1.00 33.75 117 ILE B O 1
ATOM 3004 N N . ARG B 1 120 ? -26.190 7.151 -35.081 1.00 35.37 118 ARG B N 1
ATOM 3005 C CA . ARG B 1 120 ? -27.278 6.143 -35.267 1.00 36.84 118 ARG B CA 1
ATOM 3006 C C . ARG B 1 120 ? -28.108 6.157 -33.993 1.00 37.06 118 ARG B C 1
ATOM 3007 O O . ARG B 1 120 ? -29.323 6.320 -34.011 1.00 38.40 118 ARG B O 1
ATOM 3019 N N . LYS B 1 121 ? -27.425 6.050 -32.876 1.00 37.38 119 LYS B N 1
ATOM 3020 C CA . LYS B 1 121 ? -28.067 6.030 -31.595 1.00 39.11 119 LYS B CA 1
ATOM 3021 C C . LYS B 1 121 ? -29.026 7.232 -31.344 1.00 40.58 119 LYS B C 1
ATOM 3022 O O . LYS B 1 121 ? -30.086 7.032 -30.705 1.00 42.14 119 LYS B O 1
ATOM 3028 N N . TYR B 1 122 ? -28.672 8.449 -31.818 1.00 39.57 120 TYR B N 1
ATOM 3029 C CA . TYR B 1 122 ? -29.464 9.646 -31.550 1.00 37.94 120 TYR B CA 1
ATOM 3030 C C . TYR B 1 122 ? -30.101 10.251 -32.731 1.00 37.42 120 TYR B C 1
ATOM 3031 O O . TYR B 1 122 ? -30.807 11.198 -32.538 1.00 40.67 120 TYR B O 1
ATOM 3040 N N . GLY B 1 123 ? -29.952 9.761 -33.956 1.00 36.71 121 GLY B N 1
ATOM 3041 C CA . GLY B 1 123 ? -30.514 10.493 -35.062 1.00 33.97 121 GLY B CA 1
ATOM 3042 C C . GLY B 1 123 ? -29.897 11.905 -35.310 1.00 35.22 121 GLY B C 1
ATOM 3043 O O . GLY B 1 123 ? -30.551 12.855 -35.800 1.00 34.83 121 GLY B O 1
ATOM 3044 N N . ILE B 1 124 ? -28.582 12.038 -35.109 1.00 35.01 122 ILE B N 1
ATOM 3045 C CA . ILE B 1 124 ? -27.909 13.329 -35.220 1.00 32.71 122 ILE B CA 1
ATOM 3046 C C . ILE B 1 124 ? -27.896 13.683 -36.654 1.00 33.21 122 ILE B C 1
ATOM 3047 O O . ILE B 1 124 ? -27.585 12.843 -37.453 1.00 31.69 122 ILE B O 1
ATOM 3052 N N . LYS B 1 125 ? -28.147 14.939 -36.974 1.00 32.71 123 LYS B N 1
ATOM 3053 C CA . LYS B 1 125 ? -28.095 15.361 -38.364 1.00 34.58 123 LYS B CA 1
ATOM 3054 C C . LYS B 1 125 ? -26.969 16.360 -38.733 1.00 33.42 123 LYS B C 1
ATOM 3055 O O . LYS B 1 125 ? -26.660 16.513 -39.878 1.00 32.93 123 LYS B O 1
ATOM 3061 N N . THR B 1 126 ? -26.402 17.056 -37.757 1.00 31.25 124 THR B N 1
ATOM 3062 C CA . THR B 1 126 ? -25.398 18.102 -38.039 1.00 31.99 124 THR B CA 1
ATOM 3063 C C . THR B 1 126 ? -24.126 17.888 -37.210 1.00 28.54 124 THR B C 1
ATOM 3064 O O . THR B 1 126 ? -24.209 17.815 -36.000 1.00 29.00 124 THR B O 1
ATOM 3068 N N . VAL B 1 127 ? -23.016 17.740 -37.884 1.00 26.84 125 VAL B N 1
ATOM 3069 C CA . VAL B 1 127 ? -21.737 17.364 -37.269 1.00 26.17 125 VAL B CA 1
ATOM 3070 C C . VAL B 1 127 ? -20.666 18.358 -37.637 1.00 24.99 125 VAL B C 1
ATOM 3071 O O . VAL B 1 127 ? -20.723 18.888 -38.743 1.00 26.03 125 VAL B O 1
ATOM 3075 N N . ALA B 1 128 ? -19.661 18.552 -36.787 1.00 23.71 126 ALA B N 1
ATOM 3076 C CA . ALA B 1 128 ? -18.544 19.407 -37.129 1.00 23.64 126 ALA B CA 1
ATOM 3077 C C . ALA B 1 128 ? -17.285 18.597 -37.016 1.00 23.45 126 ALA B C 1
ATOM 3078 O O . ALA B 1 128 ? -17.229 17.703 -36.247 1.00 22.14 126 ALA B O 1
ATOM 3080 N N . ASP B 1 129 ? -16.312 18.935 -37.857 1.00 22.30 127 ASP B N 1
ATOM 3081 C CA . ASP B 1 129 ? -14.963 18.316 -37.871 1.00 22.64 127 ASP B CA 1
ATOM 3082 C C . ASP B 1 129 ? -13.955 19.455 -37.868 1.00 20.42 127 ASP B C 1
ATOM 3083 O O . ASP B 1 129 ? -13.783 20.120 -38.903 1.00 22.03 127 ASP B O 1
ATOM 3088 N N . ILE B 1 130 ? -13.365 19.721 -36.698 1.00 19.62 128 ILE B N 1
ATOM 3089 C CA . ILE B 1 130 ? -12.335 20.723 -36.493 1.00 21.00 128 ILE B CA 1
ATOM 3090 C C . ILE B 1 130 ? -10.956 20.160 -36.830 1.00 23.32 128 ILE B C 1
ATOM 3091 O O . ILE B 1 130 ? -10.504 19.145 -36.220 1.00 25.35 128 ILE B O 1
ATOM 3096 N N . GLY B 1 131 ? -10.305 20.851 -37.761 1.00 23.33 129 GLY B N 1
ATOM 3097 C CA . GLY B 1 131 ? -9.001 20.471 -38.243 1.00 23.26 129 GLY B CA 1
ATOM 3098 C C . GLY B 1 131 ? -9.077 19.264 -39.100 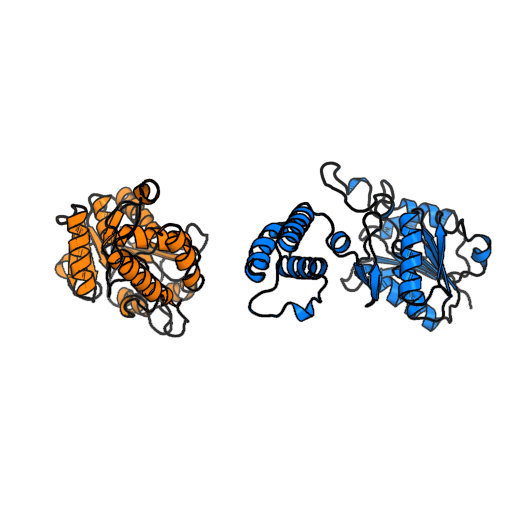1.00 22.72 129 GLY B C 1
ATOM 3099 O O . GLY B 1 131 ? -8.531 18.199 -38.798 1.00 23.43 129 GLY B O 1
ATOM 3100 N N . THR B 1 132 ? -9.765 19.449 -40.196 1.00 24.34 130 THR B N 1
ATOM 3101 C CA . THR B 1 132 ? -10.198 18.336 -40.990 1.00 26.43 130 THR B CA 1
ATOM 3102 C C . THR B 1 132 ? -9.055 17.708 -41.795 1.00 27.00 130 THR B C 1
ATOM 3103 O O . THR B 1 132 ? -9.218 16.585 -42.214 1.00 25.70 130 THR B O 1
ATOM 3107 N N . GLY B 1 133 ? -7.906 18.424 -41.984 1.00 28.27 131 GLY B N 1
ATOM 3108 C CA . GLY B 1 133 ? -6.740 17.915 -42.772 1.00 26.51 131 GLY B CA 1
ATOM 3109 C C . GLY B 1 133 ? -7.211 17.436 -44.164 1.00 26.85 131 GLY B C 1
ATOM 3110 O O . GLY B 1 133 ? -7.800 18.210 -44.932 1.00 25.00 131 GLY B O 1
ATOM 3111 N N . SER B 1 134 ? -7.020 16.139 -44.446 1.00 26.00 132 SER B N 1
ATOM 3112 C CA . SER B 1 134 ? -7.439 15.569 -45.714 1.00 28.84 132 SER B CA 1
ATOM 3113 C C . SER B 1 134 ? -8.948 15.479 -45.890 1.00 28.05 132 SER B C 1
ATOM 3114 O O . SER B 1 134 ? -9.445 15.258 -47.034 1.00 29.89 132 SER B O 1
ATOM 3117 N N . GLY B 1 135 ? -9.694 15.569 -44.778 1.00 26.50 133 GLY B N 1
ATOM 3118 C CA . GLY B 1 135 ? -11.148 15.384 -44.827 1.00 25.41 133 GLY B CA 1
ATOM 3119 C C . GLY B 1 135 ? -11.493 14.052 -44.214 1.00 25.59 133 GLY B C 1
ATOM 3120 O O . GLY B 1 135 ? -12.629 13.761 -44.095 1.00 28.00 133 GLY B O 1
ATOM 3121 N N . ALA B 1 136 ? -10.507 13.279 -43.731 1.00 25.47 134 ALA B N 1
ATOM 3122 C CA . ALA B 1 136 ? -10.697 11.858 -43.399 1.00 24.39 134 ALA B CA 1
ATOM 3123 C C . ALA B 1 136 ? -11.929 11.629 -42.525 1.00 24.92 134 ALA B C 1
ATOM 3124 O O . ALA B 1 136 ? -12.753 10.840 -42.872 1.00 22.02 134 ALA B O 1
ATOM 3126 N N . ILE B 1 137 ? -11.970 12.277 -41.343 1.00 25.12 135 ILE B N 1
ATOM 3127 C CA . ILE B 1 137 ? -13.128 12.203 -40.460 1.00 25.58 135 ILE B CA 1
ATOM 3128 C C . ILE B 1 137 ? -14.435 12.651 -41.083 1.00 25.51 135 ILE B C 1
ATOM 3129 O O . ILE B 1 137 ? -15.311 11.842 -41.249 1.00 26.70 135 ILE B O 1
ATOM 3134 N N . GLY B 1 138 ? -14.562 13.917 -41.420 1.00 25.15 136 GLY B N 1
ATOM 3135 C CA . GLY B 1 138 ? -15.803 14.443 -41.913 1.00 25.79 136 GLY B CA 1
ATOM 3136 C C . GLY B 1 138 ? -16.355 13.782 -43.158 1.00 26.84 136 GLY B C 1
ATOM 3137 O O . GLY B 1 138 ? -17.563 13.629 -43.349 1.00 27.69 136 GLY B O 1
ATOM 3138 N N . VAL B 1 139 ? -15.480 13.498 -44.095 1.00 28.96 137 VAL B N 1
ATOM 3139 C CA . VAL B 1 139 ? -15.928 12.986 -45.368 1.00 29.22 137 VAL B CA 1
ATOM 3140 C C . VAL B 1 139 ? -16.438 11.535 -45.114 1.00 29.73 137 VAL B C 1
ATOM 3141 O O . VAL B 1 139 ? -17.389 11.125 -45.750 1.00 30.18 137 VAL B O 1
ATOM 3145 N N . SER B 1 140 ? -15.775 10.790 -44.205 1.00 28.72 138 SER B N 1
ATOM 3146 C CA . SER B 1 140 ? -16.152 9.402 -43.837 1.00 27.31 138 SER B CA 1
ATOM 3147 C C . SER B 1 140 ? -17.505 9.450 -43.167 1.00 27.19 138 SER B C 1
ATOM 3148 O O . SER B 1 140 ? -18.414 8.729 -43.537 1.00 26.45 138 SER B O 1
ATOM 3151 N N . VAL B 1 141 ? -17.712 10.412 -42.281 1.00 26.19 139 VAL B N 1
ATOM 3152 C CA . VAL B 1 141 ? -18.984 10.487 -41.607 1.00 25.42 139 VAL B CA 1
ATOM 3153 C C . VAL B 1 141 ? -20.130 10.739 -42.583 1.00 26.92 139 VAL B C 1
ATOM 3154 O O . VAL B 1 141 ? -21.234 10.152 -42.512 1.00 26.92 139 VAL B O 1
ATOM 3158 N N . ALA B 1 142 ? -19.870 11.586 -43.553 1.00 27.64 140 ALA B N 1
ATOM 3159 C CA . ALA B 1 142 ? -20.854 11.921 -44.593 1.00 28.07 140 ALA B CA 1
ATOM 3160 C C . ALA B 1 142 ? -21.036 10.806 -45.589 1.00 29.01 140 ALA B C 1
ATOM 3161 O O . ALA B 1 142 ? -22.097 10.494 -45.929 1.00 28.15 140 ALA B O 1
ATOM 3163 N N . LYS B 1 143 ? -19.964 10.169 -46.018 1.00 30.26 141 LYS B N 1
ATOM 3164 C CA . LYS B 1 143 ? -20.125 8.944 -46.776 1.00 30.51 141 LYS B CA 1
ATOM 3165 C C . LYS B 1 143 ? -21.029 7.895 -46.110 1.00 31.17 141 LYS B C 1
ATOM 3166 O O . LYS B 1 143 ? -21.863 7.320 -46.787 1.00 31.33 141 LYS B O 1
ATOM 3172 N N . PHE B 1 144 ? -20.883 7.665 -44.813 1.00 30.42 142 PHE B N 1
ATOM 3173 C CA . PHE B 1 144 ? -21.455 6.493 -44.174 1.00 28.48 142 PHE B CA 1
ATOM 3174 C C . PHE B 1 144 ? -22.646 6.825 -43.317 1.00 29.92 142 PHE B C 1
ATOM 3175 O O . PHE B 1 144 ? -23.140 5.979 -42.598 1.00 31.24 142 PHE B O 1
ATOM 3183 N N . SER B 1 145 ? -23.204 8.005 -43.459 1.00 30.24 143 SER B N 1
ATOM 3184 C CA . SER B 1 145 ? -24.366 8.342 -42.632 1.00 30.41 143 SER B CA 1
ATOM 3185 C C . SER B 1 145 ? -25.154 9.370 -43.425 1.00 29.79 143 SER B C 1
ATOM 3186 O O . SER B 1 145 ? -24.803 9.652 -44.591 1.00 31.74 143 SER B O 1
ATOM 3189 N N . ASP B 1 146 ? -26.251 9.893 -42.909 1.00 30.67 144 ASP B N 1
ATOM 3190 C CA . ASP B 1 146 ? -26.907 11.025 -43.615 1.00 32.53 144 ASP B CA 1
ATOM 3191 C C . ASP B 1 146 ? -26.636 12.388 -43.007 1.00 32.19 144 ASP B C 1
ATOM 3192 O O . ASP B 1 146 ? -27.359 13.270 -43.326 1.00 29.63 144 ASP B O 1
ATOM 3197 N N . ALA B 1 147 ? -25.641 12.536 -42.104 1.00 33.06 145 ALA B N 1
ATOM 3198 C CA . ALA B 1 147 ? -25.329 13.797 -41.472 1.00 33.50 145 ALA B CA 1
ATOM 3199 C C . ALA B 1 147 ? -24.748 14.783 -42.458 1.00 33.94 145 ALA B C 1
ATOM 3200 O O . ALA B 1 147 ? -24.077 14.399 -43.453 1.00 33.98 145 ALA B O 1
ATOM 3202 N N . ILE B 1 148 ? -24.982 16.062 -42.199 1.00 32.98 146 ILE B N 1
ATOM 3203 C CA . ILE B 1 148 ? -24.222 17.061 -42.876 1.00 33.23 146 ILE B CA 1
ATOM 3204 C C . ILE B 1 148 ? -23.057 17.486 -41.942 1.00 29.99 146 ILE B C 1
ATOM 3205 O O . ILE B 1 148 ? -23.258 17.485 -40.753 1.00 28.67 146 ILE B O 1
ATOM 3210 N N . VAL B 1 149 ? -21.860 17.726 -42.522 1.00 25.98 147 VAL B N 1
ATOM 3211 C CA . VAL B 1 149 ? -20.623 18.031 -41.826 1.00 24.95 147 VAL B CA 1
ATOM 3212 C C . VAL B 1 149 ? -20.119 19.412 -42.242 1.00 25.88 147 VAL B C 1
ATOM 3213 O O . VAL B 1 149 ? -20.103 19.753 -43.460 1.00 26.42 147 VAL B O 1
ATOM 3217 N N . PHE B 1 150 ? -19.906 20.241 -41.199 1.00 25.11 148 PHE B N 1
ATOM 3218 C CA . PHE B 1 150 ? -19.201 21.482 -41.265 1.00 25.28 148 PHE B CA 1
ATOM 3219 C C . PHE B 1 150 ? -17.727 21.279 -40.796 1.00 25.39 148 PHE B C 1
ATOM 3220 O O . PHE B 1 150 ? -17.476 20.996 -39.656 1.00 25.51 148 PHE B O 1
ATOM 3228 N N . ALA B 1 151 ? -16.766 21.503 -41.694 1.00 27.33 149 ALA B N 1
ATOM 3229 C CA . ALA B 1 151 ? -15.340 21.225 -41.440 1.00 27.35 149 ALA B CA 1
ATOM 3230 C C . ALA B 1 151 ? -14.423 22.493 -41.570 1.00 26.68 149 ALA B C 1
ATOM 3231 O O . ALA B 1 151 ? -14.638 23.361 -42.375 1.00 26.32 149 ALA B O 1
ATOM 3233 N N . THR B 1 152 ? -13.386 22.565 -40.724 1.00 26.27 150 THR B N 1
ATOM 3234 C CA . THR B 1 152 ? -12.491 23.673 -40.714 1.00 26.07 150 THR B CA 1
ATOM 3235 C C . THR B 1 152 ? -11.029 23.195 -40.672 1.00 27.13 150 THR B C 1
ATOM 3236 O O . THR B 1 152 ? -10.692 22.082 -40.204 1.00 25.35 150 THR B O 1
ATOM 3240 N N . ASP B 1 153 ? -10.177 24.088 -41.109 1.00 27.03 151 ASP B N 1
ATOM 3241 C CA . ASP B 1 153 ? -8.723 23.916 -40.925 1.00 29.39 151 ASP B CA 1
ATOM 3242 C C . ASP B 1 153 ? -8.085 25.289 -41.150 1.00 30.21 151 ASP B C 1
ATOM 3243 O O . ASP B 1 153 ? -8.399 25.981 -42.107 1.00 27.45 151 ASP B O 1
ATOM 3248 N N . VAL B 1 154 ? -7.107 25.594 -40.307 1.00 32.42 152 VAL B N 1
ATOM 3249 C CA . VAL B 1 154 ? -6.270 26.782 -40.479 1.00 32.27 152 VAL B CA 1
ATOM 3250 C C . VAL B 1 154 ? -5.398 26.746 -41.674 1.00 33.64 152 VAL B C 1
ATOM 3251 O O . VAL B 1 154 ? -4.914 27.814 -42.172 1.00 35.36 152 VAL B O 1
ATOM 3255 N N . SER B 1 155 ? -5.106 25.557 -42.162 1.00 34.03 153 SER B N 1
ATOM 3256 C CA . SER B 1 155 ? -4.309 25.484 -43.415 1.00 33.86 153 SER B CA 1
ATOM 3257 C C . SER B 1 155 ? -5.077 25.491 -44.683 1.00 33.67 153 SER B C 1
ATOM 3258 O O . SER B 1 155 ? -5.794 24.614 -44.904 1.00 34.27 153 SER B O 1
ATOM 3261 N N . SER B 1 156 ? -4.921 26.479 -45.558 1.00 35.93 154 SER B N 1
ATOM 3262 C CA . SER B 1 156 ? -5.379 26.463 -46.949 1.00 37.25 154 SER B CA 1
ATOM 3263 C C . SER B 1 156 ? -5.231 25.200 -47.804 1.00 37.88 154 SER B C 1
ATOM 3264 O O . SER B 1 156 ? -6.030 24.910 -48.730 1.00 38.24 154 SER B O 1
ATOM 3267 N N . LYS B 1 157 ? -4.087 24.553 -47.656 1.00 38.80 155 LYS B N 1
ATOM 3268 C CA . LYS B 1 157 ? -3.858 23.324 -48.408 1.00 40.11 155 LYS B CA 1
ATOM 3269 C C . LYS B 1 157 ? -4.825 22.175 -47.917 1.00 39.01 155 LYS B C 1
ATOM 3270 O O . LYS B 1 157 ? -5.338 21.393 -48.735 1.00 37.56 155 LYS B O 1
ATOM 3276 N N . ALA B 1 158 ? -5.061 22.116 -46.581 1.00 37.61 156 ALA B N 1
ATOM 3277 C CA . ALA B 1 158 ? -6.065 21.199 -45.974 1.00 36.83 156 ALA B CA 1
ATOM 3278 C C . ALA B 1 158 ? -7.385 21.444 -46.636 1.00 37.10 156 ALA B C 1
ATOM 3279 O O . ALA B 1 158 ? -8.011 20.549 -47.188 1.00 37.03 156 ALA B O 1
ATOM 3281 N N . VAL B 1 159 ? -7.795 22.702 -46.630 1.00 38.40 157 VAL B N 1
ATOM 3282 C CA . VAL B 1 159 ? -9.086 23.040 -47.158 1.00 38.68 157 VAL B CA 1
ATOM 3283 C C . VAL B 1 159 ? -9.253 22.519 -48.586 1.00 40.12 157 VAL B C 1
ATOM 3284 O O . VAL B 1 159 ? -10.273 21.914 -48.914 1.00 41.34 157 VAL B O 1
ATOM 3288 N N . GLU B 1 160 ? -8.275 22.771 -49.443 1.00 41.77 158 GLU B N 1
ATOM 3289 C CA . GLU B 1 160 ? -8.407 22.492 -50.902 1.00 41.99 158 GLU B CA 1
ATOM 3290 C C . GLU B 1 160 ? -8.605 20.958 -51.107 1.00 39.01 158 GLU B C 1
ATOM 3291 O O . GLU B 1 160 ? -9.429 20.514 -51.898 1.00 37.91 158 GLU B O 1
ATOM 3297 N N . ILE B 1 161 ? -7.782 20.216 -50.399 1.00 37.30 159 ILE B N 1
ATOM 3298 C CA . ILE B 1 161 ? -7.705 18.763 -50.479 1.00 39.93 159 ILE B CA 1
ATOM 3299 C C . ILE B 1 161 ? -8.930 18.072 -49.885 1.00 39.57 159 ILE B C 1
ATOM 3300 O O . ILE B 1 161 ? -9.395 17.116 -50.465 1.00 40.63 159 ILE B O 1
ATOM 3305 N N . ALA B 1 162 ? -9.509 18.656 -48.851 1.00 38.85 160 ALA B N 1
ATOM 3306 C CA . ALA B 1 162 ? -10.679 18.120 -48.224 1.00 39.32 160 ALA B CA 1
ATOM 3307 C C . ALA B 1 162 ? -11.853 18.275 -49.139 1.00 39.19 160 ALA B C 1
ATOM 3308 O O . ALA B 1 162 ? -12.594 17.335 -49.295 1.00 37.75 160 ALA B O 1
ATOM 3310 N N . ARG B 1 163 ? -11.999 19.426 -49.791 1.00 41.48 161 ARG B N 1
ATOM 3311 C CA . ARG B 1 163 ? -13.096 19.643 -50.776 1.00 42.84 161 ARG B CA 1
ATOM 3312 C C . ARG B 1 163 ? -12.949 18.723 -51.970 1.00 41.67 161 ARG B C 1
ATOM 3313 O O . ARG B 1 163 ? -13.943 18.213 -52.453 1.00 41.17 161 ARG B O 1
ATOM 3321 N N . LYS B 1 164 ? -11.749 18.597 -52.481 1.00 42.02 162 LYS B N 1
ATOM 3322 C CA . LYS B 1 164 ? -11.437 17.511 -53.456 1.00 43.94 162 LYS B CA 1
ATOM 3323 C C . LYS B 1 164 ? -11.741 16.071 -52.977 1.00 42.77 162 LYS B C 1
ATOM 3324 O O . LYS B 1 164 ? -12.344 15.292 -53.696 1.00 42.92 162 LYS B O 1
ATOM 3330 N N . ASN B 1 165 ? -11.311 15.707 -51.774 1.00 41.17 163 ASN B N 1
ATOM 3331 C CA . ASN B 1 165 ? -11.764 14.413 -51.183 1.00 39.73 163 ASN B CA 1
ATOM 3332 C C . ASN B 1 165 ? -13.268 14.284 -51.011 1.00 37.96 163 ASN B C 1
ATOM 3333 O O . ASN B 1 165 ? -13.870 13.263 -51.345 1.00 38.19 163 ASN B O 1
ATOM 3338 N N . ALA B 1 166 ? -13.930 15.363 -50.687 1.00 37.17 164 ALA B N 1
ATOM 3339 C CA . ALA B 1 166 ? -15.396 15.262 -50.659 1.00 37.53 164 ALA B CA 1
ATOM 3340 C C . ALA B 1 166 ? -16.020 14.981 -52.027 1.00 38.45 164 ALA B C 1
ATOM 3341 O O . ALA B 1 166 ? -16.963 14.194 -52.155 1.00 37.26 164 ALA B O 1
ATOM 3343 N N . GLU B 1 167 ? -15.567 15.698 -53.040 1.00 39.36 165 GLU B N 1
ATOM 3344 C CA . GLU B 1 167 ? -16.144 15.594 -54.393 1.00 42.60 165 GLU B CA 1
ATOM 3345 C C . GLU B 1 167 ? -15.911 14.166 -54.966 1.00 41.99 165 GLU B C 1
ATOM 3346 O O . GLU B 1 167 ? -16.754 13.533 -55.639 1.00 42.63 165 GLU B O 1
ATOM 3352 N N . ARG B 1 168 ? -14.739 13.666 -54.685 1.00 41.19 166 ARG B N 1
ATOM 3353 C CA . ARG B 1 168 ? -14.366 12.356 -55.105 1.00 43.02 166 ARG B CA 1
ATOM 3354 C C . ARG B 1 168 ? -15.149 11.171 -54.454 1.00 44.44 166 ARG B C 1
ATOM 3355 O O . ARG B 1 168 ? -15.202 10.031 -55.002 1.00 46.01 166 ARG B O 1
ATOM 3363 N N . HIS B 1 169 ? -15.830 11.427 -53.344 1.00 42.77 167 HIS B N 1
ATOM 3364 C CA . HIS B 1 169 ? -16.635 10.393 -52.746 1.00 39.95 167 HIS B CA 1
ATOM 3365 C C . HIS B 1 169 ? -18.060 10.762 -52.721 1.00 38.69 167 HIS B C 1
ATOM 3366 O O . HIS B 1 169 ? -18.773 10.205 -51.936 1.00 38.95 167 HIS B O 1
ATOM 3373 N N . GLY B 1 170 ? -18.467 11.733 -53.561 1.00 38.26 168 GLY B N 1
ATOM 3374 C CA . GLY B 1 170 ? -19.875 12.112 -53.752 1.00 38.26 168 GLY B CA 1
ATOM 3375 C C . GLY B 1 170 ? -20.700 12.746 -52.628 1.00 37.57 168 GLY B C 1
ATOM 3376 O O . GLY B 1 170 ? -21.943 12.763 -52.631 1.00 37.26 168 GLY B O 1
ATOM 3377 N N . VAL B 1 171 ? -20.000 13.361 -51.689 1.00 37.15 169 VAL B N 1
ATOM 3378 C CA . VAL B 1 171 ? -20.632 14.011 -50.513 1.00 36.00 169 VAL B CA 1
ATOM 3379 C C . VAL B 1 171 ? -20.401 15.501 -50.471 1.00 36.04 169 VAL B C 1
ATOM 3380 O O . VAL B 1 171 ? -20.434 16.120 -49.425 1.00 35.20 169 VAL B O 1
ATOM 3384 N N . SER B 1 172 ? -20.180 16.105 -51.635 1.00 38.72 170 SER B N 1
ATOM 3385 C CA . SER B 1 172 ? -19.992 17.559 -51.735 1.00 39.66 170 SER B CA 1
ATOM 3386 C C . SER B 1 172 ? -21.184 18.347 -51.307 1.00 39.58 170 SER B C 1
ATOM 3387 O O . SER B 1 172 ? -20.985 19.494 -50.920 1.00 43.34 170 SER B O 1
ATOM 3390 N N . ASP B 1 173 ? -22.382 17.769 -51.365 1.00 37.73 171 ASP B N 1
ATOM 3391 C CA . ASP B 1 173 ? -23.588 18.448 -50.943 1.00 37.99 171 ASP B CA 1
ATOM 3392 C C . ASP B 1 173 ? -23.904 18.228 -49.449 1.00 37.27 171 ASP B C 1
ATOM 3393 O O . ASP B 1 173 ? -24.937 18.659 -48.978 1.00 36.80 171 ASP B O 1
ATOM 3398 N N . ARG B 1 174 ? -23.034 17.531 -48.724 1.00 36.68 172 ARG B N 1
ATOM 3399 C CA . ARG B 1 174 ? -23.231 17.252 -47.298 1.00 35.52 172 ARG B CA 1
ATOM 3400 C C . ARG B 1 174 ? -21.939 17.525 -46.475 1.00 34.86 172 ARG B C 1
ATOM 3401 O O . ARG B 1 174 ? -21.912 17.381 -45.272 1.00 36.10 172 ARG B O 1
ATOM 3409 N N . PHE B 1 175 ? -20.882 17.960 -47.134 1.00 34.37 173 PHE B N 1
ATOM 3410 C CA . PHE B 1 175 ? -19.624 18.237 -46.471 1.00 34.08 173 PHE B CA 1
ATOM 3411 C C . PHE B 1 175 ? -19.125 19.591 -46.950 1.00 34.68 173 PHE B C 1
ATOM 3412 O O . PHE B 1 175 ? -18.834 19.756 -48.119 1.00 35.31 173 PHE B O 1
ATOM 3420 N N . PHE B 1 176 ? -18.975 20.533 -46.021 1.00 35.21 174 PHE B N 1
ATOM 3421 C CA . PHE B 1 176 ? -18.620 21.924 -46.355 1.00 34.51 174 PHE B CA 1
ATOM 3422 C C . PHE B 1 176 ? -17.463 22.316 -45.518 1.00 33.14 174 PHE B C 1
ATOM 3423 O O . PHE B 1 176 ? -17.494 22.069 -44.329 1.00 32.75 174 PHE B O 1
ATOM 3431 N N . VAL B 1 177 ? -16.412 22.874 -46.113 1.00 32.23 175 VAL B N 1
ATOM 3432 C CA . VAL B 1 177 ? -15.186 23.142 -45.351 1.00 31.73 175 VAL B CA 1
ATOM 3433 C C . VAL B 1 177 ? -14.829 24.552 -45.521 1.00 32.27 175 VAL B C 1
ATOM 3434 O O . VAL B 1 177 ? -14.965 25.072 -46.626 1.00 32.75 175 VAL B O 1
ATOM 3438 N N . ARG B 1 178 ? -14.439 25.201 -44.421 1.00 32.35 176 ARG B N 1
ATOM 3439 C CA . ARG B 1 178 ? -13.990 26.619 -44.499 1.00 32.22 176 ARG B CA 1
ATOM 3440 C C . ARG B 1 178 ? -12.691 26.846 -43.771 1.00 31.79 176 ARG B C 1
ATOM 3441 O O . ARG B 1 178 ? -12.427 26.198 -42.767 1.00 31.20 176 ARG B O 1
ATOM 3449 N N . LYS B 1 179 ? -11.868 27.760 -44.287 1.00 31.88 177 LYS B N 1
ATOM 3450 C CA . LYS B 1 179 ? -10.573 28.086 -43.654 1.00 33.46 177 LYS B CA 1
ATOM 3451 C C . LYS B 1 179 ? -10.756 28.898 -42.379 1.00 33.02 177 LYS B C 1
ATOM 3452 O O . LYS B 1 179 ? -11.539 29.825 -42.373 1.00 32.46 177 LYS B O 1
ATOM 3458 N N . GLY B 1 180 ? -10.039 28.554 -41.304 1.00 33.89 178 GLY B N 1
ATOM 3459 C CA . GLY B 1 180 ? -10.187 29.232 -40.006 1.00 32.61 178 GLY B CA 1
ATOM 3460 C C . GLY B 1 180 ? -9.933 28.308 -38.848 1.00 33.64 178 GLY B C 1
ATOM 3461 O O . GLY B 1 180 ? -9.741 27.098 -38.991 1.00 33.91 178 GLY B O 1
ATOM 3462 N N . GLU B 1 181 ? -9.975 28.864 -37.653 1.00 33.70 179 GLU B N 1
ATOM 3463 C CA . GLU B 1 181 ? -9.697 28.105 -36.509 1.00 33.18 179 GLU B CA 1
ATOM 3464 C C . GLU B 1 181 ? -10.912 27.717 -35.757 1.00 31.84 179 GLU B C 1
ATOM 3465 O O . GLU B 1 181 ? -11.958 28.409 -35.760 1.00 30.89 179 GLU B O 1
ATOM 3471 N N . PHE B 1 182 ? -10.782 26.564 -35.112 1.00 29.06 180 PHE B N 1
ATOM 3472 C CA . PHE B 1 182 ? -11.867 25.964 -34.408 1.00 27.51 180 PHE B CA 1
ATOM 3473 C C . PHE B 1 182 ? -13.175 25.988 -35.219 1.00 28.05 180 PHE B C 1
ATOM 3474 O O . PHE B 1 182 ? -13.229 25.419 -36.302 1.00 26.81 180 PHE B O 1
ATOM 3482 N N . LEU B 1 183 ? -14.214 26.632 -34.693 1.00 28.08 181 LEU B N 1
ATOM 3483 C CA . LEU B 1 183 ? -15.472 26.741 -35.393 1.00 28.18 181 LEU B CA 1
ATOM 3484 C C . LEU B 1 183 ? -15.805 28.201 -35.839 1.00 28.99 181 LEU B C 1
ATOM 3485 O O . LEU B 1 183 ? -16.944 28.502 -36.219 1.00 30.32 181 LEU B O 1
ATOM 3490 N N . GLU B 1 184 ? -14.829 29.109 -35.782 1.00 29.31 182 GLU B N 1
ATOM 3491 C CA . GLU B 1 184 ? -15.060 30.518 -36.100 1.00 29.84 182 GLU B CA 1
ATOM 3492 C C . GLU B 1 184 ? -15.523 30.773 -37.534 1.00 31.35 182 GLU B C 1
ATOM 3493 O O . GLU B 1 184 ? -16.215 31.724 -37.762 1.00 34.58 182 GLU B O 1
ATOM 3499 N N . PRO B 1 185 ? -15.143 29.999 -38.542 1.00 30.00 183 PRO B N 1
ATOM 3500 C CA . PRO B 1 185 ? -15.779 30.240 -39.825 1.00 29.78 183 PRO B CA 1
ATOM 3501 C C . PRO B 1 185 ? -17.234 29.872 -39.883 1.00 29.91 183 PRO B C 1
ATOM 3502 O O . PRO B 1 185 ? -17.821 30.108 -40.956 1.00 30.75 183 PRO B O 1
ATOM 3506 N N . PHE B 1 186 ? -17.761 29.243 -38.811 1.00 29.88 184 PHE B N 1
ATOM 3507 C CA . PHE B 1 186 ? -19.063 28.613 -38.780 1.00 29.05 184 PHE B CA 1
ATOM 3508 C C . PHE B 1 186 ? -19.861 29.084 -37.590 1.00 29.06 184 PHE B C 1
ATOM 3509 O O . PHE B 1 186 ? -20.815 28.417 -37.113 1.00 28.69 184 PHE B O 1
ATOM 3517 N N . LYS B 1 187 ? -19.587 30.296 -37.168 1.00 29.29 185 LYS B N 1
ATOM 3518 C CA . LYS B 1 187 ? -20.290 30.840 -36.015 1.00 30.89 185 LYS B CA 1
ATOM 3519 C C . LYS B 1 187 ? -21.868 30.890 -36.144 1.00 31.35 185 LYS B C 1
ATOM 3520 O O . LYS B 1 187 ? -22.581 30.657 -35.146 1.00 28.46 185 LYS B O 1
ATOM 3526 N N . GLU B 1 188 ? -22.371 31.276 -37.347 1.00 29.81 186 GLU B N 1
ATOM 3527 C CA . GLU B 1 188 ? -23.825 31.197 -37.616 1.00 31.60 186 GLU B CA 1
ATOM 3528 C C . GLU B 1 188 ? -24.409 29.795 -37.498 1.00 30.40 186 GLU B C 1
ATOM 3529 O O . GLU B 1 188 ? -25.562 29.635 -37.247 1.00 32.28 186 GLU B O 1
ATOM 3535 N N . LYS B 1 189 ? -23.593 28.760 -37.607 1.00 31.23 187 LYS B N 1
ATOM 3536 C CA . LYS B 1 189 ? -24.094 27.370 -37.448 1.00 29.56 187 LYS B CA 1
ATOM 3537 C C . LYS B 1 189 ? -23.893 26.799 -36.108 1.00 28.27 187 LYS B C 1
ATOM 3538 O O . LYS B 1 189 ? -24.395 25.688 -35.802 1.00 28.31 187 LYS B O 1
ATOM 3544 N N . PHE B 1 190 ? -23.176 27.512 -35.252 1.00 29.04 188 PHE B N 1
ATOM 3545 C CA . PHE B 1 190 ? -22.759 26.891 -33.965 1.00 29.53 188 PHE B CA 1
ATOM 3546 C C . PHE B 1 190 ? -23.918 26.248 -33.267 1.00 29.81 188 PHE B C 1
ATOM 3547 O O . PHE B 1 190 ? -23.838 25.091 -32.792 1.00 30.95 188 PHE B O 1
ATOM 3555 N N . ALA B 1 191 ? -25.006 27.001 -33.150 1.00 30.55 189 ALA B N 1
ATOM 3556 C CA . ALA B 1 191 ? -26.128 26.563 -32.302 1.00 29.35 189 ALA B CA 1
ATOM 3557 C C . ALA B 1 191 ? -26.756 25.257 -32.788 1.00 28.51 189 ALA B C 1
ATOM 3558 O O . ALA B 1 191 ? -27.103 24.351 -32.002 1.00 28.80 189 ALA B O 1
ATOM 3560 N N . SER B 1 192 ? -26.846 25.143 -34.094 1.00 27.11 190 SER B N 1
ATOM 3561 C CA . SER B 1 192 ? -27.419 23.987 -34.725 1.00 28.33 190 SER B CA 1
ATOM 3562 C C . SER B 1 192 ? -26.473 22.767 -34.755 1.00 28.13 190 SER B C 1
ATOM 3563 O O . SER B 1 192 ? -26.885 21.682 -35.099 1.00 30.82 190 SER B O 1
ATOM 3566 N N . ILE B 1 193 ? -25.199 22.908 -34.425 1.00 28.31 191 ILE B N 1
ATOM 3567 C CA . ILE B 1 193 ? -24.236 21.749 -34.544 1.00 28.01 191 ILE B CA 1
ATOM 3568 C C . ILE B 1 193 ? -24.507 20.862 -33.356 1.00 27.37 191 ILE B C 1
ATOM 3569 O O . ILE B 1 193 ? -24.498 21.349 -32.209 1.00 27.74 191 ILE B O 1
ATOM 3574 N N . GLU B 1 194 ? -24.760 19.577 -33.614 1.00 26.56 192 GLU B N 1
ATOM 3575 C CA . GLU B 1 194 ? -25.077 18.593 -32.540 1.00 25.15 192 GLU B CA 1
ATOM 3576 C C . GLU B 1 194 ? -23.953 17.762 -32.002 1.00 24.32 192 GLU B C 1
ATOM 3577 O O . GLU B 1 194 ? -24.048 17.218 -30.847 1.00 24.57 192 GLU B O 1
ATOM 3583 N N . MET B 1 195 ? -22.900 17.644 -32.813 1.00 24.60 193 MET B N 1
ATOM 3584 C CA . MET B 1 195 ? -21.692 16.869 -32.419 1.00 24.67 193 MET B CA 1
ATOM 3585 C C . MET B 1 195 ? -20.475 17.458 -33.022 1.00 24.28 193 MET B C 1
ATOM 3586 O O . MET B 1 195 ? -20.464 17.774 -34.185 1.00 25.09 193 MET B O 1
ATOM 3591 N N . ILE B 1 196 ? -19.452 17.601 -32.214 1.00 22.74 194 ILE B N 1
ATOM 3592 C CA . ILE B 1 196 ? -18.210 18.151 -32.625 1.00 23.06 194 ILE B CA 1
ATOM 3593 C C . ILE B 1 196 ? -17.128 17.125 -32.501 1.00 22.64 194 ILE B C 1
ATOM 3594 O O . ILE B 1 196 ? -16.911 16.592 -31.409 1.00 24.23 194 ILE B O 1
ATOM 3599 N N . LEU B 1 197 ? -16.406 16.908 -33.587 1.00 21.48 195 LEU B N 1
ATOM 3600 C CA . LEU B 1 197 ? -15.403 15.882 -33.684 1.00 21.02 195 LEU B CA 1
ATOM 3601 C C . LEU B 1 197 ? -14.073 16.592 -34.017 1.00 21.31 195 LEU B C 1
ATOM 3602 O O . LEU B 1 197 ? -14.064 17.594 -34.745 1.00 21.92 195 LEU B O 1
ATOM 3607 N N . SER B 1 198 ? -12.959 16.089 -33.482 1.00 22.35 196 SER B N 1
ATOM 3608 C CA . SER B 1 198 ? -11.619 16.510 -33.844 1.00 22.59 196 SER B CA 1
ATOM 3609 C C . SER B 1 198 ? -10.608 15.416 -33.594 1.00 23.91 196 SER B C 1
ATOM 3610 O O . SER B 1 198 ? -10.703 14.698 -32.572 1.00 22.41 196 SER B O 1
ATOM 3613 N N . ASN B 1 199 ? -9.573 15.387 -34.476 1.00 23.86 197 ASN B N 1
ATOM 3614 C CA . ASN B 1 199 ? -8.334 14.743 -34.178 1.00 23.99 197 ASN B CA 1
ATOM 3615 C C . ASN B 1 199 ? -7.313 15.823 -34.229 1.00 23.91 197 ASN B C 1
ATOM 3616 O O . ASN B 1 199 ? -6.797 16.108 -35.318 1.00 24.04 197 ASN B O 1
ATOM 3621 N N . PRO B 1 200 ? -7.091 16.546 -33.120 1.00 24.07 198 PRO B N 1
ATOM 3622 C CA . PRO B 1 200 ? -6.320 17.799 -33.221 1.00 25.62 198 PRO B CA 1
ATOM 3623 C C . PRO B 1 200 ? -4.832 17.547 -33.033 1.00 28.14 198 PRO B C 1
ATOM 3624 O O . PRO B 1 200 ? -4.505 16.479 -32.646 1.00 29.86 198 PRO B O 1
ATOM 3628 N N . PRO B 1 201 ? -3.944 18.507 -33.211 1.00 30.75 199 PRO B N 1
ATOM 3629 C CA . PRO B 1 201 ? -2.535 18.313 -32.813 1.00 32.02 199 PRO B CA 1
ATOM 3630 C C . PRO B 1 201 ? -2.407 18.134 -31.330 1.00 31.98 199 PRO B C 1
ATOM 3631 O O . PRO B 1 201 ? -2.765 18.995 -30.537 1.00 32.84 199 PRO B O 1
ATOM 3635 N N . TYR B 1 202 ? -1.954 16.972 -30.904 1.00 32.54 200 TYR B N 1
ATOM 3636 C CA . TYR B 1 202 ? -1.825 16.764 -29.472 1.00 32.67 200 TYR B CA 1
ATOM 3637 C C . TYR B 1 202 ? -0.393 16.351 -28.942 1.00 33.66 200 TYR B C 1
ATOM 3638 O O . TYR B 1 202 ? -0.218 15.958 -27.744 1.00 33.60 200 TYR B O 1
ATOM 3647 N N . VAL B 1 203 ? 0.610 16.432 -29.794 1.00 37.36 201 VAL B N 1
ATOM 3648 C CA . VAL B 1 203 ? 1.987 16.163 -29.319 1.00 40.48 201 VAL B CA 1
ATOM 3649 C C . VAL B 1 203 ? 2.676 17.312 -28.553 1.00 41.84 201 VAL B C 1
ATOM 3650 O O . VAL B 1 203 ? 2.727 18.455 -29.044 1.00 38.68 201 VAL B O 1
ATOM 3654 N N . LYS B 1 204 ? 3.197 16.957 -27.368 1.00 45.31 202 LYS B N 1
ATOM 3655 C CA . LYS B 1 204 ? 4.145 17.802 -26.573 1.00 49.35 202 LYS B CA 1
ATOM 3656 C C . LYS B 1 204 ? 5.284 18.425 -27.438 1.00 49.21 202 LYS B C 1
ATOM 3657 O O . LYS B 1 204 ? 5.826 17.764 -28.312 1.00 47.71 202 LYS B O 1
ATOM 3663 N N . SER B 1 205 ? 5.607 19.701 -27.231 1.00 50.65 203 SER B N 1
ATOM 3664 C CA . SER B 1 205 ? 6.656 20.337 -28.076 1.00 51.76 203 SER B CA 1
ATOM 3665 C C . SER B 1 205 ? 8.089 19.796 -27.793 1.00 53.83 203 SER B C 1
ATOM 3666 O O . SER B 1 205 ? 8.941 19.918 -28.664 1.00 54.34 203 SER B O 1
ATOM 3669 N N . SER B 1 206 ? 8.323 19.155 -26.639 1.00 55.59 204 SER B N 1
ATOM 3670 C CA .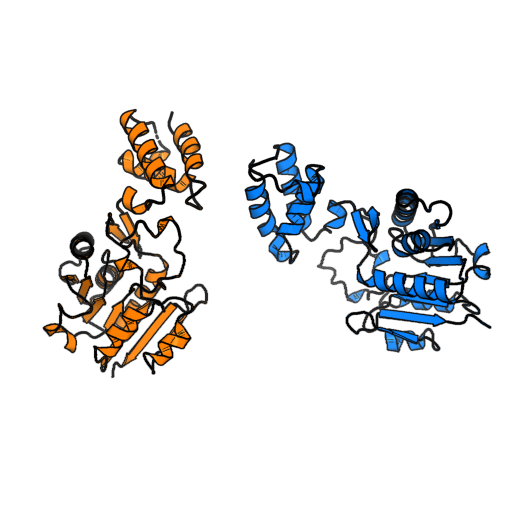 SER B 1 206 ? 9.647 18.574 -26.306 1.00 57.84 204 SER B CA 1
ATOM 3671 C C . SER B 1 206 ? 9.763 17.024 -26.573 1.00 59.79 204 SER B C 1
ATOM 3672 O O . SER B 1 206 ? 10.862 16.405 -26.483 1.00 59.50 204 SER B O 1
ATOM 3675 N N . ALA B 1 207 ? 8.621 16.402 -26.879 1.00 61.43 205 ALA B N 1
ATOM 3676 C CA . ALA B 1 207 ? 8.567 14.993 -27.275 1.00 62.73 205 ALA B CA 1
ATOM 3677 C C . ALA B 1 207 ? 9.368 14.901 -28.581 1.00 64.00 205 ALA B C 1
ATOM 3678 O O . ALA B 1 207 ? 9.439 15.891 -29.325 1.00 63.69 205 ALA B O 1
ATOM 3680 N N . HIS B 1 208 ? 10.007 13.745 -28.799 1.00 65.19 206 HIS B N 1
ATOM 3681 C CA . HIS B 1 208 ? 10.838 13.474 -29.988 1.00 65.98 206 HIS B CA 1
ATOM 3682 C C . HIS B 1 208 ? 9.967 12.650 -30.989 1.00 64.98 206 HIS B C 1
ATOM 3683 O O . HIS B 1 208 ? 9.548 11.531 -30.686 1.00 64.05 206 HIS B O 1
ATOM 3690 N N . LEU B 1 209 ? 9.631 13.246 -32.137 1.00 65.06 207 LEU B N 1
ATOM 3691 C CA . LEU B 1 209 ? 8.711 12.592 -33.105 1.00 65.20 207 LEU B CA 1
ATOM 3692 C C . LEU B 1 209 ? 9.450 11.638 -34.037 1.00 64.35 207 LEU B C 1
ATOM 3693 O O . LEU B 1 209 ? 10.589 11.961 -34.368 1.00 63.47 207 LEU B O 1
ATOM 3698 N N . PRO B 1 210 ? 8.857 10.483 -34.449 1.00 63.34 208 PRO B N 1
ATOM 3699 C CA . PRO B 1 210 ? 9.489 9.638 -35.485 1.00 62.58 208 PRO B CA 1
ATOM 3700 C C . PRO B 1 210 ? 9.932 10.411 -36.774 1.00 62.30 208 PRO B C 1
ATOM 3701 O O . PRO B 1 210 ? 9.317 11.464 -37.124 1.00 58.89 208 PRO B O 1
ATOM 3705 N N . LYS B 1 211 ? 11.046 9.927 -37.380 1.00 62.54 209 LYS B N 1
ATOM 3706 C CA . LYS B 1 211 ? 11.718 10.615 -38.511 1.00 63.36 209 LYS B CA 1
ATOM 3707 C C . LYS B 1 211 ? 10.683 11.049 -39.543 1.00 63.10 209 LYS B C 1
ATOM 3708 O O . LYS B 1 211 ? 10.560 12.263 -39.869 1.00 62.35 209 LYS B O 1
ATOM 3710 N N . ASP B 1 212 ? 9.969 10.034 -40.051 1.00 63.30 210 ASP B N 1
ATOM 3711 C CA . ASP B 1 212 ? 8.915 10.200 -41.060 1.00 64.20 210 ASP B CA 1
ATOM 3712 C C . ASP B 1 212 ? 7.972 11.389 -40.681 1.00 64.11 210 ASP B C 1
ATOM 3713 O O . ASP B 1 212 ? 7.788 12.304 -41.505 1.00 63.60 210 ASP B O 1
ATOM 3718 N N . VAL B 1 213 ? 7.503 11.431 -39.413 1.00 63.97 211 VAL B N 1
ATOM 3719 C CA . VAL B 1 213 ? 6.546 12.460 -38.974 1.00 64.06 211 VAL B CA 1
ATOM 3720 C C . VAL B 1 213 ? 7.083 13.948 -38.757 1.00 64.54 211 VAL B C 1
ATOM 3721 O O . VAL B 1 213 ? 6.219 14.844 -38.604 1.00 65.39 211 VAL B O 1
ATOM 3725 N N . LEU B 1 214 ? 8.383 14.314 -38.915 1.00 63.99 212 LEU B N 1
ATOM 3726 C CA . LEU B 1 214 ? 8.524 15.708 -39.503 1.00 63.83 212 LEU B CA 1
ATOM 3727 C C . LEU B 1 214 ? 8.980 15.952 -40.872 1.00 62.14 212 LEU B C 1
ATOM 3728 O O . LEU B 1 214 ? 9.905 16.744 -41.103 1.00 63.04 212 LEU B O 1
ATOM 3733 N N . PHE B 1 215 ? 8.188 15.398 -41.787 1.00 59.61 213 PHE B N 1
ATOM 3734 C CA . PHE B 1 215 ? 8.015 16.026 -43.075 1.00 56.73 213 PHE B CA 1
ATOM 3735 C C . PHE B 1 215 ? 6.591 16.545 -43.204 1.00 54.04 213 PHE B C 1
ATOM 3736 O O . PHE B 1 215 ? 6.226 17.083 -44.235 1.00 51.38 213 PHE B O 1
ATOM 3744 N N . GLU B 1 216 ? 5.762 16.344 -42.162 1.00 53.09 214 GLU B N 1
ATOM 3745 C CA . GLU B 1 216 ? 4.314 16.788 -42.179 1.00 51.97 214 GLU B CA 1
ATOM 3746 C C . GLU B 1 216 ? 4.227 18.151 -41.542 1.00 49.82 214 GLU B C 1
ATOM 3747 O O . GLU B 1 216 ? 5.033 18.395 -40.661 1.00 48.00 214 GLU B O 1
ATOM 3753 N N . PRO B 1 217 ? 3.239 18.985 -41.891 1.00 49.24 215 PRO B N 1
ATOM 3754 C CA . PRO B 1 217 ? 3.151 20.356 -41.344 1.00 48.44 215 PRO B CA 1
ATOM 3755 C C . PRO B 1 217 ? 3.128 20.324 -39.810 1.00 48.56 215 PRO B C 1
ATOM 3756 O O . PRO B 1 217 ? 2.400 19.529 -39.241 1.00 46.86 215 PRO B O 1
ATOM 3760 N N . PRO B 1 218 ? 3.978 21.115 -39.151 1.00 49.33 216 PRO B N 1
ATOM 3761 C CA . PRO B 1 218 ? 4.038 21.097 -37.688 1.00 48.54 216 PRO B CA 1
ATOM 3762 C C . PRO B 1 218 ? 2.779 21.702 -37.022 1.00 46.26 216 PRO B C 1
ATOM 3763 O O . PRO B 1 218 ? 2.580 21.386 -35.835 1.00 43.45 216 PRO B O 1
ATOM 3767 N N . GLU B 1 219 ? 1.976 22.497 -37.731 1.00 45.71 217 GLU B N 1
ATOM 3768 C CA . GLU B 1 219 ? 0.648 22.909 -37.168 1.00 46.30 217 GLU B CA 1
ATOM 3769 C C . GLU B 1 219 ? -0.282 21.680 -37.004 1.00 44.08 217 GLU B C 1
ATOM 3770 O O . GLU B 1 219 ? -1.173 21.704 -36.153 1.00 42.67 217 GLU B O 1
ATOM 3776 N N . ALA B 1 220 ? -0.057 20.634 -37.816 1.00 42.61 218 ALA B N 1
ATOM 3777 C CA . ALA B 1 220 ? -0.848 19.410 -37.733 1.00 41.94 218 ALA B CA 1
ATOM 3778 C C . ALA B 1 220 ? -0.471 18.563 -36.528 1.00 41.86 218 ALA B C 1
ATOM 3779 O O . ALA B 1 220 ? -1.200 17.678 -36.181 1.00 41.57 218 ALA B O 1
ATOM 3781 N N . LEU B 1 221 ? 0.627 18.865 -35.848 1.00 41.92 219 LEU B N 1
ATOM 3782 C CA . LEU B 1 221 ? 1.133 17.972 -34.797 1.00 42.19 219 LEU B CA 1
ATOM 3783 C C . LEU B 1 221 ? 1.227 18.497 -33.351 1.00 40.34 219 LEU B C 1
ATOM 3784 O O . LEU B 1 221 ? 0.904 17.778 -32.393 1.00 38.89 219 LEU B O 1
ATOM 3789 N N . PHE B 1 222 ? 1.749 19.721 -33.193 1.00 39.56 220 PHE B N 1
ATOM 3790 C CA . PHE B 1 222 ? 2.180 20.227 -31.868 1.00 40.40 220 PHE B CA 1
ATOM 3791 C C . PHE B 1 222 ? 1.055 20.992 -31.137 1.00 38.06 220 PHE B C 1
ATOM 3792 O O . PHE B 1 222 ? 0.369 21.767 -31.739 1.00 35.69 220 PHE B O 1
ATOM 3800 N N . GLY B 1 223 ? 0.985 20.712 -29.853 1.00 37.10 221 GLY B N 1
ATOM 3801 C CA . GLY B 1 223 ? -0.049 21.081 -28.936 1.00 38.57 221 GLY B CA 1
ATOM 3802 C C . GLY B 1 223 ? 0.439 21.793 -27.728 1.00 39.08 221 GLY B C 1
ATOM 3803 O O . GLY B 1 223 ? -0.187 21.689 -26.691 1.00 39.87 221 GLY B O 1
ATOM 3804 N N . GLY B 1 224 ? 1.524 22.543 -27.882 1.00 40.95 222 GLY B N 1
ATOM 3805 C CA . GLY B 1 224 ? 2.289 23.128 -26.766 1.00 42.74 222 GLY B CA 1
ATOM 3806 C C . GLY B 1 224 ? 3.051 22.182 -25.852 1.00 43.12 222 GLY B C 1
ATOM 3807 O O . GLY B 1 224 ? 3.214 21.030 -26.160 1.00 43.04 222 GLY B O 1
ATOM 3808 N N . GLU B 1 225 ? 3.557 22.717 -24.758 1.00 45.35 223 GLU B N 1
ATOM 3809 C CA . GLU B 1 225 ? 4.460 22.023 -23.814 1.00 47.41 223 GLU B CA 1
ATOM 3810 C C . GLU B 1 225 ? 3.900 20.695 -23.345 1.00 46.73 223 GLU B C 1
ATOM 3811 O O . GLU B 1 225 ? 4.591 19.677 -23.338 1.00 48.44 223 GLU B O 1
ATOM 3817 N N . ASP B 1 226 ? 2.710 20.808 -22.774 1.00 44.94 224 ASP B N 1
ATOM 3818 C CA . ASP B 1 226 ? 1.763 19.733 -22.452 1.00 44.79 224 ASP B CA 1
ATOM 3819 C C . ASP B 1 226 ? 1.424 18.818 -23.660 1.00 42.72 224 ASP B C 1
ATOM 3820 O O . ASP B 1 226 ? 1.180 17.629 -23.506 1.00 43.23 224 ASP B O 1
ATOM 3825 N N . GLY B 1 227 ? 1.285 19.418 -24.840 1.00 40.17 225 GLY B N 1
ATOM 3826 C CA . GLY B 1 227 ? 0.443 18.827 -25.885 1.00 38.44 225 GLY B CA 1
ATOM 3827 C C . GLY B 1 227 ? -1.089 19.181 -25.827 1.00 36.62 225 GLY B C 1
ATOM 3828 O O . GLY B 1 227 ? -1.881 18.763 -26.641 1.00 35.49 225 GLY B O 1
ATOM 3829 N N . LEU B 1 228 ? -1.495 19.999 -24.879 1.00 33.58 226 LEU B N 1
ATOM 3830 C CA . LEU B 1 228 ? -2.881 20.193 -24.629 1.00 33.15 226 LEU B CA 1
ATOM 3831 C C . LEU B 1 228 ? -3.395 21.613 -24.944 1.00 32.53 226 LEU B C 1
ATOM 3832 O O . LEU B 1 228 ? -4.478 21.946 -24.552 1.00 32.82 226 LEU B O 1
ATOM 3837 N N . ASP B 1 229 ? -2.653 22.412 -25.671 1.00 31.02 227 ASP B N 1
ATOM 3838 C CA . ASP B 1 229 ? -3.153 23.720 -25.974 1.00 31.95 227 ASP B CA 1
ATOM 3839 C C . ASP B 1 229 ? -4.549 23.675 -26.660 1.00 31.70 227 ASP B C 1
ATOM 3840 O O . ASP B 1 229 ? -5.345 24.520 -26.356 1.00 30.79 227 ASP B O 1
ATOM 3845 N N . PHE B 1 230 ? -4.733 22.814 -27.686 1.00 29.58 228 PHE B N 1
ATOM 3846 C CA . PHE B 1 230 ? -5.933 22.820 -28.456 1.00 29.01 228 PHE B CA 1
ATOM 3847 C C . PHE B 1 230 ? -7.124 22.650 -27.551 1.00 28.56 228 PHE B C 1
ATOM 3848 O O . PHE B 1 230 ? -8.090 23.409 -27.614 1.00 25.83 228 PHE B O 1
ATOM 3856 N N . TYR B 1 231 ? -6.993 21.732 -26.618 1.00 27.66 229 TYR B N 1
ATOM 3857 C CA . TYR B 1 231 ? -8.080 21.432 -25.767 1.00 29.30 229 TYR B CA 1
ATOM 3858 C C . TYR B 1 231 ? -8.403 22.578 -24.790 1.00 31.36 229 TYR B C 1
ATOM 3859 O O . TYR B 1 231 ? -9.601 22.942 -24.612 1.00 32.09 229 TYR B O 1
ATOM 3868 N N . ARG B 1 232 ? -7.377 23.205 -24.214 1.00 31.66 230 ARG B N 1
ATOM 3869 C CA . ARG B 1 232 ? -7.617 24.329 -23.264 1.00 33.21 230 ARG B CA 1
ATOM 3870 C C . ARG B 1 232 ? -8.367 25.488 -23.937 1.00 33.08 230 ARG B C 1
ATOM 3871 O O . ARG B 1 232 ? -9.206 26.122 -23.344 1.00 33.45 230 ARG B O 1
ATOM 3879 N N . GLU B 1 233 ? -7.963 25.784 -25.147 1.00 32.30 231 GLU B N 1
ATOM 3880 C CA . GLU B 1 233 ? -8.517 26.877 -25.913 1.00 33.61 231 GLU B CA 1
ATOM 3881 C C . GLU B 1 233 ? -9.944 26.524 -26.396 1.00 33.06 231 GLU B C 1
ATOM 3882 O O . GLU B 1 233 ? -10.844 27.336 -26.237 1.00 35.35 231 GLU B O 1
ATOM 3888 N N . PHE B 1 234 ? -10.188 25.306 -26.917 1.00 30.03 232 PHE B N 1
ATOM 3889 C CA . PHE B 1 234 ? -11.492 24.926 -27.413 1.00 28.47 232 PHE B CA 1
ATOM 3890 C C . PHE B 1 234 ? -12.469 24.921 -26.224 1.00 29.89 232 PHE B C 1
ATOM 3891 O O . PHE B 1 234 ? -13.521 25.499 -26.302 1.00 30.05 232 PHE B O 1
ATOM 3899 N N . PHE B 1 235 ? -12.171 24.202 -25.165 1.00 30.79 233 PHE B N 1
ATOM 3900 C CA . PHE B 1 235 ? -13.081 24.157 -23.999 1.00 32.68 233 PHE B CA 1
ATOM 3901 C C . PHE B 1 235 ? -13.205 25.478 -23.238 1.00 33.50 233 PHE B C 1
ATOM 3902 O O . PHE B 1 235 ? -14.257 25.771 -22.633 1.00 32.27 233 PHE B O 1
ATOM 3910 N N . GLY B 1 236 ? -12.186 26.304 -23.343 1.00 34.15 234 GLY B N 1
ATOM 3911 C CA . GLY B 1 236 ? -12.255 27.588 -22.706 1.00 35.86 234 GLY B CA 1
ATOM 3912 C C . GLY B 1 236 ? -13.189 28.482 -23.457 1.00 38.23 234 GLY B C 1
ATOM 3913 O O . GLY B 1 236 ? -13.780 29.311 -22.814 1.00 40.88 234 GLY B O 1
ATOM 3914 N N . ARG B 1 237 ? -13.306 28.323 -24.793 1.00 38.58 235 ARG B N 1
ATOM 3915 C CA . ARG B 1 237 ? -13.964 29.293 -25.641 1.00 38.93 235 ARG B CA 1
ATOM 3916 C C . ARG B 1 237 ? -15.397 28.950 -26.054 1.00 36.87 235 ARG B C 1
ATOM 3917 O O . ARG B 1 237 ? -16.130 29.809 -26.367 1.00 35.40 235 ARG B O 1
ATOM 3925 N N . TYR B 1 238 ? -15.755 27.664 -26.103 1.00 35.44 236 TYR B N 1
ATOM 3926 C CA . TYR B 1 238 ? -17.055 27.253 -26.571 1.00 33.83 236 TYR B CA 1
ATOM 3927 C C . TYR B 1 238 ? -17.905 26.642 -25.483 1.00 35.07 236 TYR B C 1
ATOM 3928 O O . TYR B 1 238 ? -17.479 25.818 -24.705 1.00 35.50 236 TYR B O 1
ATOM 3937 N N . ASP B 1 239 ? -19.180 26.985 -25.503 1.00 36.99 237 ASP B N 1
ATOM 3938 C CA . ASP B 1 239 ? -20.142 26.391 -24.593 1.00 36.65 237 ASP B CA 1
ATOM 3939 C C . ASP B 1 239 ? -20.788 25.185 -25.315 1.00 34.86 237 ASP B C 1
ATOM 3940 O O . ASP B 1 239 ? -21.433 25.334 -26.301 1.00 33.30 237 ASP B O 1
ATOM 3945 N N . THR B 1 240 ? -20.595 24.008 -24.739 1.00 33.99 238 THR B N 1
ATOM 3946 C CA . THR B 1 240 ? -20.941 22.750 -25.324 1.00 35.44 238 THR B CA 1
ATOM 3947 C C . THR B 1 240 ? -22.232 22.158 -24.837 1.00 34.53 238 THR B C 1
ATOM 3948 O O . THR B 1 240 ? -22.534 20.969 -25.165 1.00 33.64 238 THR B O 1
ATOM 3952 N N . SER B 1 241 ? -23.032 22.956 -24.121 1.00 34.39 239 SER B N 1
ATOM 3953 C CA . SER B 1 241 ? -24.352 22.462 -23.603 1.00 34.33 239 SER B CA 1
ATOM 3954 C C . SER B 1 241 ? -25.143 22.040 -24.770 1.00 31.94 239 SER B C 1
ATOM 3955 O O . SER B 1 241 ? -25.150 22.767 -25.774 1.00 32.34 239 SER B O 1
ATOM 3958 N N . GLY B 1 242 ? -25.820 20.912 -24.644 1.00 31.45 240 GLY B N 1
ATOM 3959 C CA . GLY B 1 242 ? -26.615 20.369 -25.760 1.00 31.14 240 GLY B CA 1
ATOM 3960 C C . GLY B 1 242 ? -25.850 19.516 -26.821 1.00 30.75 240 GLY B C 1
ATOM 3961 O O . GLY B 1 242 ? -26.450 18.904 -27.685 1.00 30.45 240 GLY B O 1
ATOM 3962 N N . LYS B 1 243 ? -24.512 19.491 -26.770 1.00 30.19 241 LYS B N 1
ATOM 3963 C CA . LYS B 1 243 ? -23.704 18.839 -27.805 1.00 29.04 241 LYS B CA 1
ATOM 3964 C C . LYS B 1 243 ? -23.003 17.662 -27.275 1.00 28.59 241 LYS B C 1
ATOM 3965 O O . LYS B 1 243 ? -22.903 17.465 -26.099 1.00 28.82 241 LYS B O 1
ATOM 3971 N N . ILE B 1 244 ? -22.546 16.826 -28.185 1.00 30.09 242 ILE B N 1
ATOM 3972 C CA . ILE B 1 244 ? -21.593 15.782 -27.880 1.00 28.95 242 ILE B CA 1
ATOM 3973 C C . ILE B 1 244 ? -20.265 16.167 -28.512 1.00 29.30 242 ILE B C 1
ATOM 3974 O O . ILE B 1 244 ? -20.240 16.483 -29.704 1.00 30.12 242 ILE B O 1
ATOM 3979 N N . VAL B 1 245 ? -19.180 16.167 -27.715 1.00 28.28 243 VAL B N 1
ATOM 3980 C CA . VAL B 1 245 ? -17.856 16.383 -28.204 1.00 25.38 243 VAL B CA 1
ATOM 3981 C C . VAL B 1 245 ? -17.074 15.047 -28.085 1.00 25.42 243 VAL B C 1
ATOM 3982 O O . VAL B 1 245 ? -17.110 14.395 -27.067 1.00 25.81 243 VAL B O 1
ATOM 3986 N N . LEU B 1 246 ? -16.421 14.654 -29.172 1.00 24.74 244 LEU B N 1
ATOM 3987 C CA . LEU B 1 246 ? -15.639 13.427 -29.272 1.00 23.57 244 LEU B CA 1
ATOM 3988 C C . LEU B 1 246 ? -14.349 13.789 -29.998 1.00 23.63 244 LEU B C 1
ATOM 3989 O O . LEU B 1 246 ? -14.332 14.120 -31.206 1.00 23.28 244 LEU B O 1
ATOM 3994 N N . MET B 1 247 ? -13.261 13.750 -29.248 1.00 24.84 245 MET B N 1
ATOM 3995 C CA . MET B 1 247 ? -11.931 14.073 -29.788 1.00 25.57 245 MET B CA 1
ATOM 3996 C C . MET B 1 247 ? -10.835 13.047 -29.524 1.00 27.39 245 MET B C 1
ATOM 3997 O O . MET B 1 247 ? -10.790 12.467 -28.450 1.00 27.48 245 MET B O 1
ATOM 4002 N N . GLU B 1 248 ? -9.934 12.828 -30.489 1.00 28.05 246 GLU B N 1
ATOM 4003 C CA . GLU B 1 248 ? -8.761 11.990 -30.232 1.00 27.93 246 GLU B CA 1
ATOM 4004 C C . GLU B 1 248 ? -7.837 12.742 -29.318 1.00 27.67 246 GLU B C 1
ATOM 4005 O O . GLU B 1 248 ? -7.787 13.979 -29.365 1.00 26.98 246 GLU B O 1
ATOM 4011 N N . ILE B 1 249 ? -7.242 11.995 -28.373 1.00 29.32 247 ILE B N 1
ATOM 4012 C CA . ILE B 1 249 ? -6.119 12.461 -27.480 1.00 31.94 247 ILE B CA 1
ATOM 4013 C C . ILE B 1 249 ? -4.891 11.541 -27.498 1.00 35.05 247 ILE B C 1
ATOM 4014 O O . ILE B 1 249 ? -4.984 10.401 -27.943 1.00 35.90 247 ILE B O 1
ATOM 4019 N N . GLY B 1 250 ? -3.768 12.063 -27.020 1.00 38.94 248 GLY B N 1
ATOM 4020 C CA . GLY B 1 250 ? -2.614 11.263 -26.657 1.00 42.67 248 GLY B CA 1
ATOM 4021 C C . GLY B 1 250 ? -2.796 10.447 -25.397 1.00 44.64 248 GLY B C 1
ATOM 4022 O O . GLY B 1 250 ? -3.554 10.812 -24.562 1.00 44.00 248 GLY B O 1
ATOM 4023 N N . GLU B 1 251 ? -2.000 9.393 -25.232 1.00 49.04 249 GLU B N 1
ATOM 4024 C CA . GLU B 1 251 ? -2.207 8.351 -24.179 1.00 51.60 249 GLU B CA 1
ATOM 4025 C C . GLU B 1 251 ? -1.919 8.772 -22.733 1.00 52.29 249 GLU B C 1
ATOM 4026 O O . GLU B 1 251 ? -2.598 8.315 -21.811 1.00 52.32 249 GLU B O 1
ATOM 4032 N N . ASP B 1 252 ? -0.891 9.610 -22.564 1.00 52.02 250 ASP B N 1
ATOM 4033 C CA . ASP B 1 252 ? -0.469 10.148 -21.272 1.00 52.66 250 ASP B CA 1
ATOM 4034 C C . ASP B 1 252 ? -1.400 11.270 -20.756 1.00 50.74 250 ASP B C 1
ATOM 4035 O O . ASP B 1 252 ? -1.196 11.759 -19.662 1.00 50.45 250 ASP B O 1
ATOM 4040 N N . GLN B 1 253 ? -2.394 11.714 -21.544 1.00 48.13 251 GLN B N 1
ATOM 4041 C CA . GLN B 1 253 ? -3.042 13.035 -21.302 1.00 45.86 251 GLN B CA 1
ATOM 4042 C C . GLN B 1 253 ? -4.311 13.035 -20.396 1.00 44.50 251 GLN B C 1
ATOM 4043 O O . GLN B 1 253 ? -4.831 14.064 -20.063 1.00 43.99 251 GLN B O 1
ATOM 4049 N N . VAL B 1 254 ? -4.783 11.880 -19.965 1.00 44.67 252 VAL B N 1
ATOM 4050 C CA . VAL B 1 254 ? -6.115 11.762 -19.308 1.00 44.95 252 VAL B CA 1
ATOM 4051 C C . VAL B 1 254 ? -6.220 12.555 -18.033 1.00 46.29 252 VAL B C 1
ATOM 4052 O O . VAL B 1 254 ? -7.211 13.319 -17.801 1.00 46.02 252 VAL B O 1
ATOM 4056 N N . GLU B 1 255 ? -5.215 12.373 -17.161 1.00 47.47 253 GLU B N 1
ATOM 4057 C CA . GLU B 1 255 ? -5.274 12.979 -15.811 1.00 47.03 253 GLU B CA 1
ATOM 4058 C C . GLU B 1 255 ? -5.289 14.511 -15.952 1.00 45.16 253 GLU B C 1
ATOM 4059 O O . GLU B 1 255 ? -6.088 15.163 -15.284 1.00 44.69 253 GLU B O 1
ATOM 4065 N N . GLU B 1 256 ? -4.478 15.078 -16.857 1.00 43.23 254 GLU B N 1
ATOM 4066 C CA . GLU B 1 256 ? -4.526 16.531 -17.100 1.00 42.83 254 GLU B CA 1
ATOM 4067 C C . GLU B 1 256 ? -5.872 16.983 -17.765 1.00 40.80 254 GLU B C 1
ATOM 4068 O O . GLU B 1 256 ? -6.405 18.067 -17.448 1.00 39.78 254 GLU B O 1
ATOM 4074 N N . LEU B 1 257 ? -6.432 16.141 -18.644 1.00 37.12 255 LEU B N 1
ATOM 4075 C CA . LEU B 1 257 ? -7.620 16.552 -19.386 1.00 37.20 255 LEU B CA 1
ATOM 4076 C C . LEU B 1 257 ? -8.827 16.706 -18.417 1.00 39.27 255 LEU B C 1
ATOM 4077 O O . LEU B 1 257 ? -9.629 17.674 -18.519 1.00 37.96 255 LEU B O 1
ATOM 4082 N N . LYS B 1 258 ? -8.877 15.806 -17.416 1.00 40.39 256 LYS B N 1
ATOM 4083 C CA . LYS B 1 258 ? -9.894 15.844 -16.362 1.00 41.70 256 LYS B CA 1
ATOM 4084 C C . LYS B 1 258 ? -9.896 17.156 -15.629 1.00 42.24 256 LYS B C 1
ATOM 4085 O O . LYS B 1 258 ? -10.943 17.601 -15.112 1.00 44.34 256 LYS B O 1
ATOM 4091 N N . LYS B 1 259 ? -8.760 17.804 -15.583 1.00 42.64 257 LYS B N 1
ATOM 4092 C CA . LYS B 1 259 ? -8.662 19.108 -14.924 1.00 43.65 257 LYS B CA 1
ATOM 4093 C C . LYS B 1 259 ? -9.027 20.286 -15.773 1.00 43.56 257 LYS B C 1
ATOM 4094 O O . LYS B 1 259 ? -9.387 21.339 -15.226 1.00 44.35 257 LYS B O 1
ATOM 4100 N N . ILE B 1 260 ? -8.863 20.140 -17.091 1.00 42.97 258 ILE B N 1
ATOM 4101 C CA . ILE B 1 260 ? -9.310 21.158 -18.053 1.00 42.22 258 ILE B CA 1
ATOM 4102 C C . ILE B 1 260 ? -10.810 21.069 -18.323 1.00 41.13 258 ILE B C 1
ATOM 4103 O O . ILE B 1 260 ? -11.454 22.069 -18.538 1.00 41.40 258 ILE B O 1
ATOM 4108 N N . VAL B 1 261 ? -11.342 19.869 -18.432 1.00 41.16 259 VAL B N 1
ATOM 4109 C CA . VAL B 1 261 ? -12.803 19.668 -18.665 1.00 41.48 259 VAL B CA 1
ATOM 4110 C C . VAL B 1 261 ? -13.281 18.522 -17.742 1.00 40.48 259 VAL B C 1
ATOM 4111 O O . VAL B 1 261 ? -13.002 17.417 -17.963 1.00 39.64 259 VAL B O 1
ATOM 4115 N N . SER B 1 262 ? -13.896 18.875 -16.633 1.00 41.43 260 SER B N 1
ATOM 4116 C CA . SER B 1 262 ? -14.720 18.044 -15.747 1.00 42.32 260 SER B CA 1
ATOM 4117 C C . SER B 1 262 ? -15.765 17.229 -16.475 1.00 43.77 260 SER B C 1
ATOM 4118 O O . SER B 1 262 ? -16.179 17.638 -17.534 1.00 44.32 260 SER B O 1
ATOM 4121 N N . ASP B 1 263 ? -16.333 16.156 -15.958 1.00 46.92 261 ASP B N 1
ATOM 4122 C CA . ASP B 1 263 ? -17.560 15.640 -16.677 1.00 49.39 261 ASP B CA 1
ATOM 4123 C C . ASP B 1 263 ? -17.292 14.653 -17.840 1.00 48.24 261 ASP B C 1
ATOM 4124 O O . ASP B 1 263 ? -18.189 13.943 -18.344 1.00 46.63 261 ASP B O 1
ATOM 4129 N N . THR B 1 264 ? -16.038 14.630 -18.274 1.00 47.83 262 THR B N 1
ATOM 4130 C CA . THR B 1 264 ? -15.643 13.954 -19.458 1.00 46.58 262 THR B CA 1
ATOM 4131 C C . THR B 1 264 ? -15.418 12.520 -19.104 1.00 45.77 262 THR B C 1
ATOM 4132 O O . THR B 1 264 ? -14.919 12.214 -18.069 1.00 44.57 262 THR B O 1
ATOM 4136 N N . VAL B 1 265 ? -15.836 11.646 -20.001 1.00 45.63 263 VAL B N 1
ATOM 4137 C CA . VAL B 1 265 ? -15.451 10.240 -20.005 1.00 45.93 263 VAL B CA 1
ATOM 4138 C C . VAL B 1 265 ? -14.277 9.996 -21.013 1.00 45.41 263 VAL B C 1
ATOM 4139 O O . VAL B 1 265 ? -14.137 10.745 -21.974 1.00 45.72 263 VAL B O 1
ATOM 4143 N N . PHE B 1 266 ? -13.481 8.952 -20.810 1.00 44.61 264 PHE B N 1
ATOM 4144 C CA . PHE B 1 266 ? -12.409 8.599 -21.726 1.00 44.31 264 PHE B CA 1
ATOM 4145 C C . PHE B 1 266 ? -12.483 7.194 -22.172 1.00 45.77 264 PHE B C 1
ATOM 4146 O O . PHE B 1 266 ? -12.684 6.292 -21.345 1.00 47.35 264 PHE B O 1
ATOM 4154 N N . LEU B 1 267 ? -12.342 6.984 -23.488 1.00 46.11 265 LEU B N 1
ATOM 4155 C CA . LEU B 1 267 ? -12.582 5.686 -24.082 1.00 46.81 265 LEU B CA 1
ATOM 4156 C C . LEU B 1 267 ? -11.270 5.084 -24.547 1.00 48.87 265 LEU B C 1
ATOM 4157 O O . LEU B 1 267 ? -10.375 5.769 -25.077 1.00 48.44 265 LEU B O 1
ATOM 4162 N N . LYS B 1 268 ? -11.196 3.774 -24.380 1.00 51.56 266 LYS B N 1
ATOM 4163 C CA . LYS B 1 268 ? -10.028 2.983 -24.727 1.00 54.37 266 LYS B CA 1
ATOM 4164 C C . LYS B 1 268 ? -10.129 2.577 -26.228 1.00 54.70 266 LYS B C 1
ATOM 4165 O O . LYS B 1 268 ? -11.191 2.265 -26.710 1.00 52.19 266 LYS B O 1
ATOM 4171 N N . ASP B 1 269 ? -9.032 2.768 -26.957 1.00 57.07 267 ASP B N 1
ATOM 4172 C CA . ASP B 1 269 ? -8.594 1.979 -28.147 1.00 59.45 267 ASP B CA 1
ATOM 4173 C C . ASP B 1 269 ? -9.094 0.529 -28.321 1.00 60.99 267 ASP B C 1
ATOM 4174 O O . ASP B 1 269 ? -9.847 0.006 -27.531 1.00 62.26 267 ASP B O 1
ATOM 4179 N N . SER B 1 270 ? -8.631 -0.121 -29.385 1.00 62.46 268 SER B N 1
ATOM 4180 C CA . SER B 1 270 ? -8.840 -1.563 -29.546 1.00 63.57 268 SER B CA 1
ATOM 4181 C C . SER B 1 270 ? -7.597 -2.243 -28.987 1.00 63.99 268 SER B C 1
ATOM 4182 O O . SER B 1 270 ? -7.655 -3.379 -28.540 1.00 65.08 268 SER B O 1
ATOM 4185 N N . ALA B 1 271 ? -6.501 -1.500 -28.986 1.00 64.11 269 ALA B N 1
ATOM 4186 C CA . ALA B 1 271 ? -5.276 -1.811 -28.262 1.00 64.30 269 ALA B CA 1
ATOM 4187 C C . ALA B 1 271 ? -5.270 -1.566 -26.743 1.00 65.01 269 ALA B C 1
ATOM 4188 O O . ALA B 1 271 ? -4.183 -1.372 -26.183 1.00 65.54 269 ALA B O 1
ATOM 4190 N N . GLY B 1 272 ? -6.437 -1.526 -26.079 1.00 65.08 270 GLY B N 1
ATOM 4191 C CA . GLY B 1 272 ? -6.499 -1.373 -24.638 1.00 64.55 270 GLY B CA 1
ATOM 4192 C C . GLY B 1 272 ? -6.254 0.014 -24.049 1.00 64.89 270 GLY B C 1
ATOM 4193 O O . GLY B 1 272 ? -6.734 0.263 -22.919 1.00 65.35 270 GLY B O 1
ATOM 4194 N N . LYS B 1 273 ? -5.564 0.919 -24.780 1.00 63.80 271 LYS B N 1
ATOM 4195 C CA . LYS B 1 273 ? -5.238 2.268 -24.273 1.00 63.18 271 LYS B CA 1
ATOM 4196 C C . LYS B 1 273 ? -6.279 3.460 -24.454 1.00 60.89 271 LYS B C 1
ATOM 4197 O O . LYS B 1 273 ? -7.041 3.514 -25.410 1.00 60.97 271 LYS B O 1
ATOM 4203 N N . TYR B 1 274 ? -6.311 4.376 -23.472 1.00 57.46 272 TYR B N 1
ATOM 4204 C CA . TYR B 1 274 ? -7.086 5.633 -23.550 1.00 54.43 272 TYR B CA 1
ATOM 4205 C C . TYR B 1 274 ? -6.611 6.576 -24.687 1.00 51.32 272 TYR B C 1
ATOM 4206 O O . TYR B 1 274 ? -5.407 6.959 -24.760 1.00 49.50 272 TYR B O 1
ATOM 4215 N N . ARG B 1 275 ? -7.559 6.872 -25.596 1.00 45.60 273 ARG B N 1
ATOM 4216 C CA . ARG B 1 275 ? -7.286 7.656 -26.788 1.00 41.65 273 ARG B CA 1
ATOM 4217 C C . ARG B 1 275 ? -8.427 8.596 -27.229 1.00 37.34 273 ARG B C 1
ATOM 4218 O O . ARG B 1 275 ? -8.210 9.445 -28.029 1.00 33.31 273 ARG B O 1
ATOM 4226 N N . PHE B 1 276 ? -9.638 8.421 -26.721 1.00 33.52 274 PHE B N 1
ATOM 4227 C CA . PHE B 1 276 ? -10.670 9.374 -27.035 1.00 33.69 274 PHE B CA 1
ATOM 4228 C C . PHE B 1 276 ? -11.270 9.999 -25.791 1.00 31.91 274 PHE B C 1
ATOM 4229 O O . PHE B 1 276 ? -11.511 9.330 -24.784 1.00 31.03 274 PHE B O 1
ATOM 4237 N N . LEU B 1 277 ? -11.493 11.277 -25.886 1.00 29.16 275 LEU B N 1
ATOM 4238 C CA . LEU B 1 277 ? -12.370 11.916 -24.955 1.00 30.50 275 LEU B CA 1
ATOM 4239 C C . LEU B 1 277 ? -13.808 12.134 -25.476 1.00 28.07 275 LEU B C 1
ATOM 4240 O O . LEU B 1 277 ? -14.023 12.591 -26.560 1.00 26.57 275 LEU B O 1
ATOM 4245 N N . LEU B 1 278 ? -14.771 11.882 -24.630 1.00 29.78 276 LEU B N 1
ATOM 4246 C CA . LEU B 1 278 ? -16.198 11.998 -24.967 1.00 30.27 276 LEU B CA 1
ATOM 4247 C C . LEU B 1 278 ? -16.848 12.794 -23.883 1.00 30.77 276 LEU B C 1
ATOM 4248 O O . LEU B 1 278 ? -16.854 12.413 -22.720 1.00 33.33 276 LEU B O 1
ATOM 4253 N N . LEU B 1 279 ? -17.396 13.917 -24.258 1.00 32.12 277 LEU B N 1
ATOM 4254 C CA . LEU B 1 279 ? -18.246 14.727 -23.401 1.00 31.59 277 LEU B CA 1
ATOM 4255 C C . LEU B 1 279 ? -19.636 14.747 -23.993 1.00 31.88 277 LEU B C 1
ATOM 4256 O O . LEU B 1 279 ? -19.862 15.488 -24.912 1.00 32.47 277 LEU B O 1
ATOM 4261 N N . ASN B 1 280 ? -20.547 13.916 -23.488 1.00 34.34 278 ASN B N 1
ATOM 4262 C CA . ASN B 1 280 ?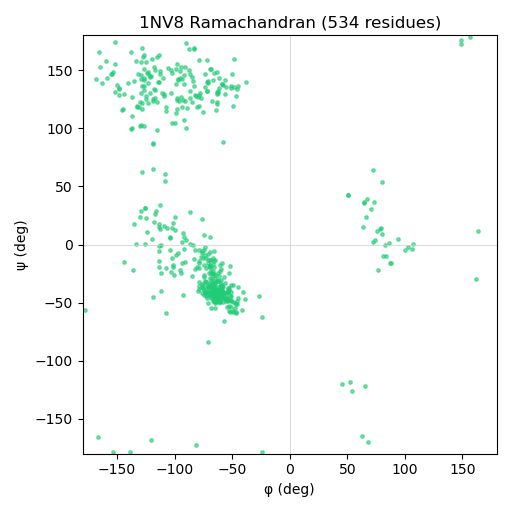 -21.947 13.861 -23.933 1.00 35.26 278 ASN B CA 1
ATOM 4263 C C . ASN B 1 280 ? -22.803 14.814 -23.120 1.00 37.39 278 ASN B C 1
ATOM 4264 O O . ASN B 1 280 ? -23.136 14.459 -21.973 1.00 40.55 278 ASN B O 1
ATOM 4269 N N . ARG B 1 281 ? -23.131 16.017 -23.642 1.00 36.85 279 ARG B N 1
ATOM 4270 C CA . ARG B 1 281 ? -24.116 16.952 -22.972 1.00 38.41 279 ARG B CA 1
ATOM 4271 C C . ARG B 1 281 ? -25.424 17.127 -23.787 1.00 37.25 279 ARG B C 1
ATOM 4272 O O . ARG B 1 281 ? -25.992 18.217 -23.865 1.00 38.22 279 ARG B O 1
ATOM 4280 N N . ARG B 1 282 ? -25.852 16.070 -24.465 1.00 37.70 280 ARG B N 1
ATOM 4281 C CA . ARG B 1 282 ? -27.123 16.115 -25.245 1.00 38.49 280 ARG B CA 1
ATOM 4282 C C . ARG B 1 282 ? -28.287 15.984 -24.287 1.00 38.85 280 ARG B C 1
ATOM 4283 O O . ARG B 1 282 ? -28.287 15.060 -23.501 1.00 38.08 280 ARG B O 1
ATOM 4291 N N . SER B 1 283 ? -29.292 16.821 -24.331 1.00 41.57 281 SER B N 1
ATOM 4292 C CA . SER B 1 283 ? -30.393 16.594 -23.297 1.00 44.42 281 SER B CA 1
ATOM 4293 C C . SER B 1 283 ? -31.403 15.445 -23.604 1.00 45.94 281 SER B C 1
ATOM 4294 O O . SER B 1 283 ? -31.273 14.706 -24.639 1.00 48.19 281 SER B O 1
#

CATH classification: 1.10.8.10 (+1 more: 3.40.50.150)

Secondary structure (DSSP, 8-state):
--HHHHHHHHHHHTTTT-S-HHHHHHHHHHHHHT--GGGG--SS----HHHHHHHHHHHHHHHTT--HHHHHTEEEETTEEEE--TTSPPPPTTHHHHHHHHHHHHHHHT--EEEEES-TTSHHHHHHHHHSS-EEEEEES-HHHHHHHHHHHHHTT-TTSEEEEESSTTGGGGGGTTT--EEEE----B-GGGS-TTS---S-HHHHB-TTTS-HHHHHHHHH---TT-EEEEE--TT-HHHHTTTSTT-EEEE-TTSSEEEEEEE----/--HHHHHHHHHTTTTT-S-HHHHHHHHHHHHHT--GGGG------HHHHHHHHHHHHHHHTT--HHHHHTEEEETTEEEE--TTSPPP-THHHHHHHHHHHHHHHHT--EEEEES-TTSHHHHHHHHHSS-EEEEEES-HHHHHHHHHHHHHTT-TTTEEEEESSTTGGGGGGGGG--EEEE----B-TTS---TGGGGS-GGGTB--SSS-HHHHHHHHH---TT-EEEEE--TT-HHHHHHHSTT-EEEE-SSSSEEEEEEE---

Sequence (538 aa):
RKIWSLIRDCSGKLEGVTETSVLEVLLIVSRVLGIRKEDLFLKDLGVSPTEEKRILELVEKRASGYPLHYILGEKEFMGLSFLVEEGVFVPRPETEELVELALELIRKYGIKTVADIGTGSGAIGVSVAKFSDAIVFATDVSSKAVEIARKNAERHGVSDRFFVRKGEFLEPFKEKFASIEMILSNPPYVKSSAHLPKDVLFEPPEALFGGEDGLDFYREFFGRYDTSGKIVLMEIGEDQVEELKKIVSDTVFLKDSAGKYRFLLLNRRSSKIWSLIRDCSGKLEGVTETSVLEVLLIVSRVLGIRKEDLFLLGVSPTEEKRILELVEKRASGYPLHYILGEKEFMGLSFLVEEGVFVPRPETEELVELALELIRKYGIKTVADIGTGSGAIGVSVAKFSDAIVFATDVSSKAVEIARKNAERHGVSDRFFVRKGEFLEPFKEKFASIEMILSNPPYVKSSAHLPKDVLFEPPEALFGGEDGLDFYREFFGRYDTSGKIVLMEIGEDQVEELKKIVSDTVFLKDSAGKYRFLLLNRRS

Radius of gyration: 35.9 Å; Cα contacts (8 Å, |Δi|>4): 956; chains: 2; bounding box: 74×80×91 Å

Foldseek 3Di:
DKVVVLLVVLLVLCVVQDPRSSVLLLLLLCLLVVHDSVPPPPPTGDDDPVSSVSSVVVSVVVSLNPDSLQSSQWAAEPNDTAGDHQAFDHDDNQCNVVLVVVLVVCVVPVEAAEEEEQCGQLRRVLVNVLPDNHAYEYEHQDPVSQVNSCVVNVVSVNNVRYHYDYDHDCVVPVVCQVVHAEYEYAAAQDAPVVDDVVDDDRYDPRRHAQYRRSCVNVQVNLVPDDQAQHKYKYFYDQPCVVVVCVRPPQWDFDATPVGTTTMIIHDNRDD/DAVVLLVVLLVLQPQQDPDSSVLLLLLLCQLVVHDSVCSVVDDDDVVSSVSSVVVSVVVSQLADSCQSSQWDAAPNRIAGDHQQFDGDDHQCNVLLVVVLVVCVVPVQAAEEEFACGQVRRPLSNVLVDVHAYEYEHQDPVSQVNNCVRNVVSVRNVRYHYDYDGDCVVPPVCVVVHAEYEYAAAQDAPPDDDPSSVVVYDCNRHACYRRSPVSVLVNLVPDDQAQHKYKYFYDQVCVVVSCVSDPQWDFDATPPRTTTMIIRDNHD